Protein AF-A0A0K2T8S6-F1 (afdb_monomer_lite)

Foldseek 3Di:
DDDDDDDDDDDDDDDDDDDDDDDDDDPDDDDDPPVVVVVVVVVVVVVVVVVVVVVVVVVVVVVVVVVVVVVVVVVVVVVVVVVVVVVVVVVVVVVVVVVVVVVVVVVVVVVVVVVVVVVVVVVVVDDDPVRVVVVVCVVVVVVVVVVVVVVVVVVVVVVVVVVVVVVVVVVVVVVVVVVVVVVVVVVVVVVVVVVVVVVVVVVVVVVVVVCCVPVVVVVVVVVVVVVVVVVVVVVVVVVVVVVVVVVVVVVVVVVVVVVVVVVVVVVVVVVVVVVVVVVVVVVVVVVVVVVVVVVVVVVVVVVVVVVVVVVVVVVVVVVVVVVVVVVVVVVVPPPVPCVPPPPPPPDPPPDDPDPPDPPPPPPDVVVPDDDDDDDDDDDDDDDDDDDDDDDPDDDPPPVPPVVVVVVVVVVVVVVVVVVVVVVVVVVVVVVVVVVVVVVVVVVVVVVVVVVVVVVVVVVVVVVVVVVVVVVVVVVVVVVVVVVVVVVVVVVVVVVVVVVVVVVVVVVVVVVVVVVVVVVVVVVVVVVVVVVVVVVDDDDDDDDDDDDDDDDDDDDDDDDDDDPCVVVVVVVVVVVVVVVVVVVVVVCCVPCVPPDD

Radius of gyration: 118.25 Å; chains: 1; bounding box: 246×108×360 Å

pLDDT: mean 76.17, std 21.08, range [28.84, 98.5]

Structure (mmCIF, N/CA/C/O backbone):
data_AF-A0A0K2T8S6-F1
#
_entry.id   AF-A0A0K2T8S6-F1
#
loop_
_atom_site.group_PDB
_atom_site.id
_atom_site.type_symbol
_atom_site.label_atom_id
_atom_site.label_alt_id
_atom_site.label_comp_id
_atom_site.label_asym_id
_atom_site.label_entity_id
_atom_site.label_seq_id
_atom_site.pdbx_PDB_ins_code
_atom_site.Cartn_x
_atom_site.Cartn_y
_atom_site.Cartn_z
_atom_site.occupancy
_atom_site.B_iso_or_equiv
_atom_site.auth_seq_id
_atom_site.auth_comp_id
_atom_site.auth_asym_id
_atom_site.auth_atom_id
_atom_site.pdbx_PDB_model_num
ATOM 1 N N . MET A 1 1 ? 106.980 -19.669 -85.304 1.00 39.31 1 MET A N 1
ATOM 2 C CA . MET A 1 1 ? 107.206 -20.959 -85.994 1.00 39.31 1 MET A CA 1
ATOM 3 C C . MET A 1 1 ? 107.258 -20.682 -87.482 1.00 39.31 1 MET A C 1
ATOM 5 O O . MET A 1 1 ? 106.539 -19.787 -87.905 1.00 39.31 1 MET A O 1
ATOM 9 N N . PHE A 1 2 ? 108.080 -21.438 -88.216 1.00 37.91 2 PHE A N 1
ATOM 10 C CA . PHE A 1 2 ? 108.490 -21.189 -89.606 1.00 37.91 2 PHE A CA 1
ATOM 11 C C . PHE A 1 2 ? 109.278 -19.880 -89.833 1.00 37.91 2 PHE A C 1
ATOM 13 O O . PHE A 1 2 ? 109.055 -18.899 -89.128 1.00 37.91 2 PHE A O 1
ATOM 20 N N . SER A 1 3 ? 110.158 -19.774 -90.834 1.00 33.75 3 SER A N 1
ATOM 21 C CA . SER A 1 3 ? 111.249 -20.681 -91.275 1.00 33.75 3 SER A CA 1
ATOM 22 C C . SER A 1 3 ? 111.964 -20.032 -92.463 1.00 33.75 3 SER A C 1
ATOM 24 O O . SER A 1 3 ? 111.261 -19.584 -93.360 1.00 33.75 3 SER A O 1
ATOM 26 N N . SER A 1 4 ? 113.300 -20.142 -92.524 1.00 36.06 4 SER A N 1
ATOM 27 C CA . SER A 1 4 ? 114.108 -20.067 -93.762 1.00 36.06 4 SER A CA 1
ATOM 28 C C . SER A 1 4 ? 114.049 -18.765 -94.607 1.00 36.06 4 SER A C 1
ATOM 30 O O . SER A 1 4 ? 113.156 -17.941 -94.466 1.00 36.06 4 SER A O 1
ATOM 32 N N . ASP A 1 5 ? 115.007 -18.469 -95.491 1.00 37.72 5 ASP A N 1
ATOM 33 C CA . ASP A 1 5 ? 116.311 -19.109 -95.728 1.00 37.72 5 ASP A CA 1
ATOM 34 C C . ASP A 1 5 ? 117.402 -18.060 -96.038 1.00 37.72 5 ASP A C 1
ATOM 36 O O . ASP A 1 5 ? 117.154 -16.852 -96.016 1.00 37.72 5 ASP A O 1
ATOM 40 N N . ARG A 1 6 ? 118.632 -18.526 -96.273 1.00 40.72 6 ARG A N 1
ATOM 41 C CA . ARG A 1 6 ? 119.779 -17.701 -96.701 1.00 40.72 6 ARG A CA 1
ATOM 42 C C . ARG A 1 6 ? 119.643 -17.246 -98.161 1.00 40.72 6 ARG A C 1
ATOM 44 O O . ARG A 1 6 ? 118.990 -17.918 -98.944 1.00 40.72 6 ARG A O 1
ATOM 51 N N . ASP A 1 7 ? 120.411 -16.220 -98.538 1.00 36.62 7 ASP A N 1
ATOM 52 C CA . ASP A 1 7 ? 121.440 -16.411 -99.575 1.00 36.62 7 ASP A CA 1
ATOM 53 C C . ASP A 1 7 ? 122.564 -15.361 -99.477 1.00 36.62 7 ASP A C 1
ATOM 55 O O . ASP A 1 7 ? 122.489 -14.439 -98.660 1.00 36.62 7 ASP A O 1
ATOM 59 N N . GLN A 1 8 ? 123.662 -15.563 -100.215 1.00 35.97 8 GLN A N 1
ATOM 60 C CA . GLN A 1 8 ? 124.947 -14.875 -100.014 1.00 35.97 8 GLN A CA 1
ATOM 61 C C . GLN A 1 8 ? 125.506 -14.222 -101.291 1.00 35.97 8 GLN A C 1
ATOM 63 O O . GLN A 1 8 ? 125.457 -14.831 -102.353 1.00 35.97 8 GLN A O 1
ATOM 68 N N . LEU A 1 9 ? 126.221 -13.096 -101.105 1.00 35.22 9 LEU A N 1
ATOM 69 C CA . LEU A 1 9 ? 127.300 -12.592 -101.986 1.00 35.22 9 LEU A CA 1
ATOM 70 C C . LEU A 1 9 ? 126.873 -12.137 -103.416 1.00 35.22 9 LEU A C 1
ATOM 72 O O . LEU A 1 9 ? 125.713 -12.306 -103.787 1.00 35.22 9 LEU A O 1
ATOM 76 N N . PRO A 1 10 ? 127.760 -11.498 -104.218 1.00 42.16 10 PRO A N 1
ATOM 77 C CA . PRO A 1 10 ? 129.160 -11.144 -103.954 1.00 42.16 10 PRO A CA 1
ATOM 78 C C . PRO A 1 10 ? 129.489 -9.638 -103.939 1.00 42.16 10 PRO A C 1
ATOM 80 O O . PRO A 1 10 ? 128.813 -8.805 -104.539 1.00 42.16 10 PRO A O 1
ATOM 83 N N . THR A 1 11 ? 130.603 -9.315 -103.280 1.00 51.41 11 THR A N 1
ATOM 84 C CA . THR A 1 11 ? 131.456 -8.155 -103.586 1.00 51.41 11 THR A CA 1
ATOM 85 C C . THR A 1 11 ? 132.311 -8.456 -104.817 1.00 51.41 11 THR A C 1
ATOM 87 O O . THR A 1 11 ? 132.728 -9.602 -104.990 1.00 51.41 11 THR A O 1
ATOM 90 N N . GLN A 1 12 ? 132.633 -7.450 -105.633 1.00 41.03 12 GLN A N 1
ATOM 91 C CA . GLN A 1 12 ? 133.710 -7.568 -106.618 1.00 41.03 12 GLN A CA 1
ATOM 92 C C . GLN A 1 12 ? 134.368 -6.208 -106.875 1.00 41.03 12 GLN A C 1
ATOM 94 O O . GLN A 1 12 ? 133.676 -5.213 -107.092 1.00 41.03 12 GLN A O 1
ATOM 99 N N . ASP A 1 13 ? 135.697 -6.205 -106.826 1.00 35.22 13 ASP A N 1
ATOM 100 C CA . ASP A 1 13 ? 136.562 -5.027 -106.871 1.00 35.22 13 ASP A CA 1
ATOM 101 C C . ASP A 1 13 ? 137.189 -4.800 -108.266 1.00 35.22 13 ASP A C 1
ATOM 103 O O . ASP A 1 13 ? 137.053 -5.622 -109.174 1.00 35.22 13 ASP A O 1
ATOM 107 N N . ASP A 1 14 ? 137.874 -3.663 -108.402 1.00 42.06 14 ASP A N 1
ATOM 108 C CA . ASP A 1 14 ? 139.041 -3.365 -109.251 1.00 42.06 14 ASP A CA 1
ATOM 109 C C . ASP A 1 14 ? 139.252 -4.076 -110.608 1.00 42.06 14 ASP A C 1
ATOM 111 O O . ASP A 1 14 ? 139.774 -5.186 -110.699 1.00 42.06 14 ASP A O 1
ATOM 115 N N . ILE A 1 15 ? 139.069 -3.294 -111.681 1.00 40.56 15 ILE A N 1
ATOM 116 C CA . ILE A 1 15 ? 139.963 -3.229 -112.858 1.00 40.56 15 ILE A CA 1
ATOM 117 C C . ILE A 1 15 ? 140.084 -1.718 -113.164 1.00 40.56 15 ILE A C 1
ATOM 119 O O . ILE A 1 15 ? 139.058 -1.053 -113.303 1.00 40.56 15 ILE A O 1
ATOM 123 N N . GLY A 1 16 ? 141.252 -1.066 -113.090 1.00 34.94 16 GLY A N 1
ATOM 124 C CA . GLY A 1 16 ? 142.450 -1.271 -113.925 1.00 34.94 16 GLY A CA 1
ATOM 125 C C . GLY A 1 16 ? 142.312 -0.360 -115.157 1.00 34.94 16 GLY A C 1
ATOM 126 O O . GLY A 1 16 ? 141.470 -0.623 -116.006 1.00 34.94 16 GLY A O 1
ATOM 127 N N . GLU A 1 17 ? 142.879 0.847 -115.218 1.00 42.69 17 GLU A N 1
ATOM 128 C CA . GLU A 1 17 ? 144.306 1.234 -115.241 1.00 42.69 17 GLU A CA 1
ATOM 129 C C . GLU A 1 17 ? 145.071 0.718 -116.483 1.00 42.69 17 GLU A C 1
ATOM 131 O O . GLU A 1 17 ? 144.820 -0.383 -116.964 1.00 42.69 17 GLU A O 1
ATOM 136 N N . HIS A 1 18 ? 145.990 1.552 -116.999 1.00 37.59 18 HIS A N 1
ATOM 137 C CA . HIS A 1 18 ? 146.584 1.509 -118.353 1.00 37.59 18 HIS A CA 1
ATOM 138 C C . HIS A 1 18 ? 145.580 1.933 -119.462 1.00 37.59 18 HIS A C 1
ATOM 140 O O . HIS A 1 18 ? 144.371 1.830 -119.293 1.00 37.59 18 HIS A O 1
ATOM 146 N N . ILE A 1 19 ? 145.981 2.504 -120.606 1.00 40.47 19 ILE A N 1
ATOM 147 C CA . ILE A 1 19 ? 147.311 2.594 -121.239 1.00 40.47 19 ILE A CA 1
ATOM 148 C C . ILE A 1 19 ? 147.757 4.056 -121.438 1.00 40.47 19 ILE A C 1
ATOM 150 O O . ILE A 1 19 ? 146.977 4.912 -121.851 1.00 40.47 19 ILE A O 1
ATOM 154 N N . SER A 1 20 ? 149.047 4.306 -121.201 1.00 38.34 20 SER A N 1
ATOM 155 C CA . SER A 1 20 ? 149.759 5.555 -121.516 1.00 38.34 20 SER A CA 1
ATOM 156 C C . SER A 1 20 ? 150.531 5.451 -122.842 1.00 38.34 20 SER A C 1
ATOM 158 O O . SER A 1 20 ? 150.787 4.354 -123.321 1.00 38.34 20 SER A O 1
ATOM 160 N N . SER A 1 21 ? 151.052 6.586 -123.327 1.00 41.53 21 SER A N 1
ATOM 161 C CA . SER A 1 21 ? 152.216 6.677 -124.235 1.00 41.53 21 SER A CA 1
ATOM 162 C C . SER A 1 21 ? 152.073 6.179 -125.687 1.00 41.53 21 SER A C 1
ATOM 164 O O . SER A 1 21 ? 152.314 5.014 -125.982 1.00 41.53 21 SER A O 1
ATOM 166 N N . LEU A 1 22 ? 151.878 7.137 -126.599 1.00 38.88 22 LEU A N 1
ATOM 167 C CA . LEU A 1 22 ? 152.466 7.242 -127.952 1.00 38.88 22 LEU A CA 1
ATOM 168 C C . LEU A 1 22 ? 152.226 8.713 -128.366 1.00 38.88 22 LEU A C 1
ATOM 170 O O . LEU A 1 22 ? 151.076 9.113 -128.499 1.00 38.88 22 LEU A O 1
ATOM 174 N N . HIS A 1 23 ? 153.182 9.647 -128.351 1.00 42.38 23 HIS A N 1
ATOM 175 C CA . HIS A 1 23 ? 154.571 9.634 -128.833 1.00 42.38 23 HIS A CA 1
ATOM 176 C C . HIS A 1 23 ? 154.640 9.602 -130.370 1.00 42.38 23 HIS A C 1
ATOM 178 O O . HIS A 1 23 ? 154.782 8.546 -130.976 1.00 42.38 23 HIS A O 1
ATOM 184 N N . ILE A 1 24 ? 154.514 10.794 -130.966 1.00 37.88 24 ILE A N 1
ATOM 185 C CA . ILE A 1 24 ? 154.980 11.126 -132.319 1.00 37.88 24 ILE A CA 1
ATOM 186 C C . ILE A 1 24 ? 155.782 12.430 -132.193 1.00 37.88 24 ILE A C 1
ATOM 188 O O . ILE A 1 24 ? 155.275 13.530 -132.408 1.00 37.88 24 ILE A O 1
ATOM 192 N N . GLU A 1 25 ? 157.041 12.290 -131.784 1.00 40.56 25 GLU A N 1
ATOM 193 C CA . GLU A 1 25 ? 158.093 13.028 -132.485 1.00 40.56 25 GLU A CA 1
ATOM 194 C C . GLU A 1 25 ? 158.204 12.417 -133.903 1.00 40.56 25 GLU A C 1
ATOM 196 O O . GLU A 1 25 ? 157.766 11.287 -134.121 1.00 40.56 25 GLU A O 1
ATOM 201 N N . ASP A 1 26 ? 158.732 13.164 -134.873 1.00 40.00 26 ASP A N 1
ATOM 202 C CA . ASP A 1 26 ? 158.887 12.747 -136.279 1.00 40.00 26 ASP A CA 1
ATOM 203 C C . ASP A 1 26 ? 157.603 12.407 -137.076 1.00 40.00 26 ASP A C 1
ATOM 205 O O . ASP A 1 26 ? 157.419 11.308 -137.595 1.00 40.00 26 ASP A O 1
ATOM 209 N N . LEU A 1 27 ? 156.795 13.441 -137.347 1.00 39.16 27 LEU A N 1
ATOM 210 C CA . LEU A 1 27 ? 156.211 13.641 -138.690 1.00 39.16 27 LEU A CA 1
ATOM 211 C C . LEU A 1 27 ? 156.652 14.996 -139.270 1.00 39.16 27 LEU A C 1
ATOM 213 O O . LEU A 1 27 ? 155.870 15.898 -139.563 1.00 39.16 27 LEU A O 1
ATOM 217 N N . SER A 1 28 ? 157.970 15.137 -139.405 1.00 41.38 28 SER A N 1
ATOM 218 C CA . SER A 1 28 ? 158.615 16.211 -140.159 1.00 41.38 28 SER A CA 1
ATOM 219 C C . SER A 1 28 ? 158.614 15.852 -141.653 1.00 41.38 28 SER A C 1
ATOM 221 O O . SER A 1 28 ? 159.321 14.927 -142.042 1.00 41.38 28 SER A O 1
ATOM 223 N N . TYR A 1 29 ? 157.896 16.634 -142.474 1.00 47.78 29 TYR A N 1
ATOM 224 C CA . TYR A 1 29 ? 157.703 16.473 -143.932 1.00 47.78 29 TYR A CA 1
ATOM 225 C C . TYR A 1 29 ? 156.924 15.214 -144.376 1.00 47.78 29 TYR A C 1
ATOM 227 O O . TYR A 1 29 ? 157.515 14.171 -144.645 1.00 47.78 29 TYR A O 1
ATOM 235 N N . GLY A 1 30 ? 155.609 15.362 -144.582 1.00 43.31 30 GLY A N 1
ATOM 236 C CA . GLY A 1 30 ? 154.769 14.395 -145.306 1.00 43.31 30 GLY A CA 1
ATOM 237 C C . GLY A 1 30 ? 153.264 14.610 -145.087 1.00 43.31 30 GLY A C 1
ATOM 238 O O . GLY A 1 30 ? 152.784 14.313 -144.005 1.00 43.31 30 GLY A O 1
ATOM 239 N N . ASP A 1 31 ? 152.586 15.139 -146.112 1.00 47.94 31 ASP A N 1
ATOM 240 C CA . ASP A 1 31 ? 151.139 15.170 -146.432 1.00 47.94 31 ASP A CA 1
ATOM 241 C C . ASP A 1 31 ? 150.059 15.261 -145.312 1.00 47.94 31 ASP A C 1
ATOM 243 O O . ASP A 1 31 ? 149.962 14.449 -144.397 1.00 47.94 31 ASP A O 1
ATOM 247 N N . ASP A 1 32 ? 149.131 16.220 -145.466 1.00 59.03 32 ASP A N 1
ATOM 248 C CA . ASP A 1 32 ? 148.103 16.617 -144.476 1.00 59.03 32 ASP A CA 1
ATOM 249 C C . ASP A 1 32 ? 147.005 15.567 -144.137 1.00 59.03 32 ASP A C 1
ATOM 251 O O . ASP A 1 32 ? 146.129 15.832 -143.304 1.00 59.03 32 ASP A O 1
ATOM 255 N N . GLU A 1 33 ? 146.985 14.384 -144.760 1.00 61.78 33 GLU A N 1
ATOM 256 C CA . GLU A 1 33 ? 145.876 13.425 -144.594 1.00 61.78 33 GLU A CA 1
ATOM 257 C C . GLU A 1 33 ? 145.936 12.632 -143.270 1.00 61.78 33 GLU A C 1
ATOM 259 O O . GLU A 1 33 ? 144.918 12.512 -142.577 1.00 61.78 33 GLU A O 1
ATOM 264 N N . ASP A 1 34 ? 147.111 12.142 -142.855 1.00 58.53 34 ASP A N 1
ATOM 265 C CA . ASP A 1 34 ? 147.224 11.200 -141.724 1.00 58.53 34 ASP A CA 1
ATOM 266 C C . ASP A 1 34 ? 146.890 11.825 -140.354 1.00 58.53 34 ASP A C 1
ATOM 268 O O . ASP A 1 34 ? 146.315 11.165 -139.480 1.00 58.53 34 ASP A O 1
ATOM 272 N N . PHE A 1 35 ? 147.168 13.120 -140.161 1.00 66.31 35 PHE A N 1
ATOM 273 C CA . PHE A 1 35 ? 146.868 13.818 -138.902 1.00 66.31 35 PHE A CA 1
ATOM 274 C C . PHE A 1 35 ? 145.360 13.843 -138.594 1.00 66.31 35 PHE A C 1
ATOM 276 O O . PHE A 1 35 ? 144.941 13.674 -137.444 1.00 66.31 35 PHE A O 1
ATOM 283 N N . ASN A 1 36 ? 144.522 13.987 -139.626 1.00 65.19 36 ASN A N 1
ATOM 284 C CA . ASN A 1 36 ? 143.068 14.048 -139.478 1.00 65.19 36 ASN A CA 1
ATOM 285 C C . ASN A 1 36 ? 142.477 12.706 -138.992 1.00 65.19 36 ASN A C 1
ATOM 287 O O . ASN A 1 36 ? 141.601 12.694 -138.122 1.00 65.19 36 ASN A O 1
ATOM 291 N N . SER A 1 37 ? 143.028 11.578 -139.460 1.00 69.44 37 SER A N 1
ATOM 292 C CA . SER A 1 37 ? 142.635 10.210 -139.068 1.00 69.44 37 SER A CA 1
ATOM 293 C C . SER A 1 37 ? 142.790 9.942 -137.563 1.00 69.44 37 SER A C 1
ATOM 295 O O . SER A 1 37 ? 141.967 9.254 -136.946 1.00 69.44 37 SER A O 1
ATOM 297 N N . LEU A 1 38 ? 143.828 10.505 -136.932 1.00 68.56 38 LEU A N 1
ATOM 298 C CA . LEU A 1 38 ? 144.061 10.354 -135.492 1.00 68.56 38 LEU A CA 1
ATOM 299 C C . LEU A 1 38 ? 143.083 11.199 -134.656 1.00 68.56 38 LEU A C 1
ATOM 301 O O . LEU A 1 38 ? 142.583 10.739 -133.624 1.00 68.56 38 LEU A O 1
ATOM 305 N N . VAL A 1 39 ? 142.761 12.409 -135.125 1.00 70.81 39 VAL A N 1
ATOM 306 C CA . VAL A 1 39 ? 141.815 13.323 -134.464 1.00 70.81 39 VAL A CA 1
ATOM 307 C C . VAL A 1 39 ? 140.394 12.746 -134.436 1.00 70.81 39 VAL A C 1
ATOM 309 O O . VAL A 1 39 ? 139.703 12.887 -133.424 1.00 70.81 39 VAL A O 1
ATOM 312 N N . GLU A 1 40 ? 139.947 12.054 -135.489 1.00 73.56 40 GLU A N 1
ATOM 313 C CA . GLU A 1 40 ? 138.637 11.380 -135.483 1.00 73.56 40 GLU A CA 1
ATOM 314 C C . GLU A 1 40 ? 138.563 10.227 -134.473 1.00 73.56 40 GLU A C 1
ATOM 316 O O . GLU A 1 40 ? 137.599 10.140 -133.708 1.00 73.56 40 GLU A O 1
ATOM 321 N N . LYS A 1 41 ? 139.600 9.384 -134.390 1.00 72.44 41 LYS A N 1
ATOM 322 C CA . LYS A 1 41 ? 139.647 8.265 -133.428 1.00 72.44 41 LYS A CA 1
ATOM 323 C C . LYS A 1 41 ? 139.588 8.745 -131.974 1.00 72.44 41 LYS A C 1
ATOM 325 O O . LYS A 1 41 ? 138.909 8.128 -131.151 1.00 72.44 41 LYS A O 1
ATOM 330 N N . LEU A 1 42 ? 140.245 9.864 -131.659 1.00 71.81 42 LEU A N 1
ATOM 331 C CA . LEU A 1 42 ? 140.188 10.474 -130.326 1.00 71.81 42 LEU A CA 1
ATOM 332 C C . LEU A 1 42 ? 138.809 11.073 -130.005 1.00 71.81 42 LEU A C 1
ATOM 334 O O . LEU A 1 42 ? 138.340 10.916 -128.876 1.00 71.81 42 LEU A O 1
ATOM 338 N N . LYS A 1 43 ? 138.124 11.693 -130.980 1.00 73.50 43 LYS A N 1
ATOM 339 C CA . LYS A 1 43 ? 136.725 12.135 -130.813 1.00 73.50 43 LYS A CA 1
ATOM 340 C C . LYS A 1 43 ? 135.804 10.952 -130.504 1.00 73.50 43 LYS A C 1
ATOM 342 O O . LYS A 1 43 ? 135.080 11.000 -129.513 1.00 73.50 43 LYS A O 1
ATOM 347 N N . LEU A 1 44 ? 135.888 9.880 -131.297 1.00 75.94 44 LEU A N 1
ATOM 348 C CA . LEU A 1 44 ? 135.034 8.696 -131.163 1.00 75.94 44 LEU A CA 1
ATOM 349 C C . LEU A 1 44 ? 135.201 7.998 -129.801 1.00 75.94 44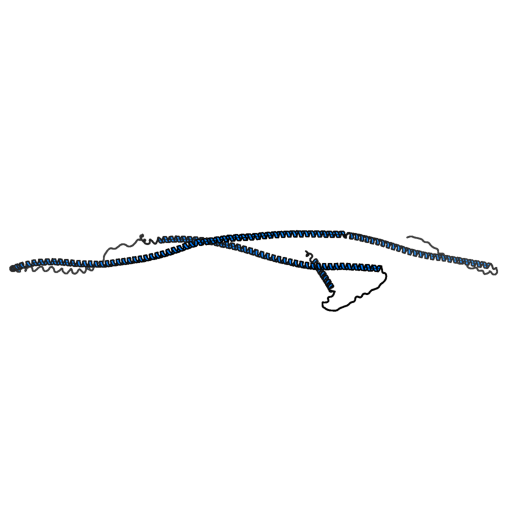 LEU A C 1
ATOM 351 O O . LEU A 1 44 ? 134.216 7.598 -129.186 1.00 75.94 44 LEU A O 1
ATOM 355 N N . ASN A 1 45 ? 136.434 7.887 -129.292 1.00 77.56 45 ASN A N 1
ATOM 356 C CA . ASN A 1 45 ? 136.689 7.304 -127.969 1.00 77.56 45 ASN A CA 1
ATOM 357 C C . ASN A 1 45 ? 136.116 8.173 -126.830 1.00 77.56 45 ASN A C 1
ATOM 359 O O . ASN A 1 45 ? 135.522 7.657 -125.885 1.00 77.56 45 ASN A O 1
ATOM 363 N N . ASN A 1 46 ? 136.237 9.500 -126.935 1.00 78.06 46 ASN A N 1
ATOM 364 C CA . ASN A 1 46 ? 135.677 10.436 -125.955 1.00 78.06 46 ASN A CA 1
ATOM 365 C C . ASN A 1 46 ? 134.131 10.397 -125.956 1.00 78.06 46 ASN A C 1
ATOM 367 O O . ASN A 1 46 ? 133.494 10.372 -124.904 1.00 78.06 46 ASN A O 1
ATOM 371 N N . GLU A 1 47 ? 133.518 10.278 -127.137 1.00 80.50 47 GLU A N 1
ATOM 372 C CA . GLU A 1 47 ? 132.073 10.075 -127.292 1.00 80.50 47 GLU A CA 1
ATOM 373 C C . GLU A 1 47 ? 131.603 8.724 -126.714 1.00 80.50 47 GLU A C 1
ATOM 375 O O . GLU A 1 47 ? 130.578 8.671 -126.029 1.00 80.50 47 GLU A O 1
ATOM 380 N N . LEU A 1 48 ? 132.389 7.652 -126.875 1.00 81.50 48 LEU A N 1
ATOM 381 C CA . LEU A 1 48 ? 132.120 6.352 -126.250 1.00 81.50 48 LEU A CA 1
ATOM 382 C C . LEU A 1 48 ? 132.203 6.414 -124.713 1.00 81.50 48 LEU A C 1
ATOM 384 O O . LEU A 1 48 ? 131.315 5.905 -124.027 1.00 81.50 48 LEU A O 1
ATOM 388 N N . GLN A 1 49 ? 133.232 7.064 -124.156 1.00 80.56 49 GLN A N 1
ATOM 389 C CA . GLN A 1 49 ? 133.350 7.262 -122.705 1.00 80.56 49 GLN A CA 1
ATOM 390 C C . GLN A 1 49 ? 132.187 8.087 -122.148 1.00 80.56 49 GLN A C 1
ATOM 392 O O . GLN A 1 49 ? 131.650 7.754 -121.088 1.00 80.56 49 GLN A O 1
ATOM 397 N N . LYS A 1 50 ? 131.743 9.114 -122.883 1.00 83.56 50 LYS A N 1
ATOM 398 C CA . LYS A 1 50 ? 130.552 9.888 -122.530 1.00 83.56 50 LYS A CA 1
ATOM 399 C C . LYS A 1 50 ? 129.296 9.012 -122.500 1.00 83.56 50 LYS A C 1
ATOM 401 O O . LYS A 1 50 ? 128.591 9.042 -121.498 1.00 83.56 50 LYS A O 1
ATOM 406 N N . LEU A 1 51 ? 129.052 8.186 -123.522 1.00 84.06 51 LEU A N 1
ATOM 407 C CA . LEU A 1 51 ? 127.909 7.259 -123.551 1.00 84.06 51 LEU A CA 1
ATOM 408 C C . LEU A 1 51 ? 127.917 6.272 -122.369 1.00 84.06 51 LEU A C 1
ATOM 410 O O . LEU A 1 51 ? 126.871 6.016 -121.775 1.00 84.06 51 LEU A O 1
ATOM 414 N N . ILE A 1 52 ? 129.091 5.758 -121.985 1.00 84.81 52 ILE A N 1
ATOM 415 C CA . ILE A 1 52 ? 129.245 4.887 -120.806 1.00 84.81 52 ILE A CA 1
ATOM 416 C C . ILE A 1 52 ? 128.941 5.652 -119.506 1.00 84.81 52 ILE A C 1
ATOM 418 O O . ILE A 1 52 ? 128.318 5.097 -118.601 1.00 84.81 52 ILE A O 1
ATOM 422 N N . SER A 1 53 ? 129.354 6.918 -119.406 1.00 82.19 53 SER A N 1
ATOM 423 C CA . SER A 1 53 ? 129.050 7.782 -118.258 1.00 82.19 53 SER A CA 1
ATOM 424 C C . SER A 1 53 ? 127.552 8.100 -118.163 1.00 82.19 53 SER A C 1
ATOM 426 O O . SER A 1 53 ? 126.945 7.909 -117.108 1.00 82.19 53 SER A O 1
ATOM 428 N N . ASP A 1 54 ? 126.931 8.492 -119.278 1.00 84.94 54 ASP A N 1
ATOM 429 C CA . ASP A 1 54 ? 125.503 8.808 -119.368 1.00 84.94 54 ASP A CA 1
ATOM 430 C C . ASP A 1 54 ? 124.633 7.582 -119.009 1.00 84.94 54 ASP A C 1
ATOM 432 O O . ASP A 1 54 ? 123.639 7.718 -118.290 1.00 84.94 54 ASP A O 1
ATOM 436 N N . GLU A 1 55 ? 125.022 6.369 -119.425 1.00 86.31 55 GLU A N 1
ATOM 437 C CA . GLU A 1 55 ? 124.304 5.136 -119.066 1.00 86.31 55 GLU A CA 1
ATOM 438 C C . GLU A 1 55 ? 124.546 4.701 -117.607 1.00 86.31 55 GLU A C 1
ATOM 440 O O . GLU A 1 55 ? 123.611 4.247 -116.943 1.00 86.31 55 GLU A O 1
ATOM 445 N N . LYS A 1 56 ? 125.749 4.907 -117.044 1.00 85.88 56 LYS A N 1
ATOM 446 C CA . LYS A 1 56 ? 125.979 4.728 -115.595 1.00 85.88 56 LYS A CA 1
ATOM 447 C C . LYS A 1 56 ? 125.091 5.671 -114.779 1.00 85.88 56 LYS A C 1
ATOM 449 O O . LYS A 1 56 ? 124.369 5.207 -113.898 1.00 85.88 56 LYS A O 1
ATOM 454 N N . MET A 1 57 ? 125.065 6.960 -115.125 1.00 86.50 57 MET A N 1
ATOM 455 C CA . MET A 1 57 ? 124.205 7.961 -114.482 1.00 86.50 57 MET A CA 1
ATOM 456 C C . MET A 1 57 ? 122.714 7.615 -114.615 1.00 86.50 57 MET A C 1
ATOM 458 O O . MET A 1 57 ? 121.953 7.767 -113.655 1.00 86.50 57 MET A O 1
ATOM 462 N N . ARG A 1 58 ? 122.280 7.099 -115.774 1.00 88.56 58 ARG A N 1
ATOM 463 C CA . ARG A 1 58 ? 120.912 6.597 -115.989 1.00 88.56 58 ARG A CA 1
ATOM 464 C C . ARG A 1 58 ? 120.602 5.400 -115.084 1.00 88.56 58 ARG A C 1
ATOM 466 O O . ARG A 1 58 ? 119.565 5.397 -114.420 1.00 88.56 58 ARG A O 1
ATOM 473 N N . SER A 1 59 ? 121.500 4.420 -115.002 1.00 88.00 59 SER A N 1
ATOM 474 C CA . SER A 1 59 ? 121.361 3.234 -114.146 1.00 88.00 59 SER A CA 1
ATOM 475 C C . SER A 1 59 ? 121.289 3.592 -112.654 1.00 88.00 59 SER A C 1
ATOM 477 O O . SER A 1 59 ? 120.389 3.138 -111.941 1.00 88.00 59 SER A O 1
ATOM 479 N N . GLU A 1 60 ? 122.155 4.492 -112.180 1.00 88.31 60 GLU A N 1
ATOM 480 C CA . GLU A 1 60 ? 122.112 5.019 -110.810 1.00 88.31 60 GLU A CA 1
ATOM 481 C C . GLU A 1 60 ? 120.824 5.806 -110.531 1.00 88.31 60 GLU A C 1
ATOM 483 O O . GLU A 1 60 ? 120.204 5.626 -109.479 1.00 88.31 60 GLU A O 1
ATOM 488 N N . THR A 1 61 ? 120.350 6.593 -111.501 1.00 88.12 61 THR A N 1
ATOM 489 C CA . THR A 1 61 ? 119.061 7.296 -111.417 1.00 88.12 61 THR A CA 1
ATOM 490 C C . THR A 1 61 ? 117.893 6.310 -111.306 1.00 88.12 61 THR A C 1
ATOM 492 O O . THR A 1 61 ? 117.034 6.476 -110.441 1.00 88.12 61 THR A O 1
ATOM 495 N N . HIS A 1 62 ? 117.865 5.232 -112.099 1.00 89.69 62 HIS A N 1
ATOM 496 C CA . HIS A 1 62 ? 116.842 4.184 -111.975 1.00 89.69 62 HIS A CA 1
ATOM 497 C C . HIS A 1 62 ? 116.912 3.453 -110.626 1.00 89.69 62 HIS A C 1
ATOM 499 O O . HIS A 1 62 ? 115.871 3.210 -110.011 1.00 89.69 62 HIS A O 1
ATOM 505 N N . LYS A 1 63 ? 118.117 3.153 -110.128 1.00 90.50 63 LYS A N 1
ATOM 506 C CA . LYS A 1 63 ? 118.342 2.543 -108.807 1.00 90.50 63 LYS A CA 1
ATOM 507 C C . LYS A 1 63 ? 117.831 3.443 -107.675 1.00 90.50 63 LYS A C 1
ATOM 509 O O . LYS A 1 63 ? 117.140 2.953 -106.781 1.00 90.50 63 LYS A O 1
ATOM 514 N N . SER A 1 64 ? 118.101 4.747 -107.750 1.00 89.25 64 SER A N 1
ATOM 515 C CA . SER A 1 64 ? 117.600 5.763 -106.814 1.00 89.25 64 SER A CA 1
ATOM 516 C C . SER A 1 64 ? 116.070 5.871 -106.860 1.00 89.25 64 SER A C 1
ATOM 518 O O . SER A 1 64 ? 115.403 5.697 -105.838 1.00 89.25 64 SER A O 1
ATOM 520 N N . ASN A 1 65 ? 115.490 6.021 -108.057 1.00 91.44 65 ASN A N 1
ATOM 521 C CA . ASN A 1 65 ? 114.040 6.087 -108.262 1.00 91.44 65 ASN A CA 1
ATOM 522 C C . ASN A 1 65 ? 113.323 4.833 -107.732 1.00 91.44 65 ASN A C 1
ATOM 524 O O . ASN A 1 65 ? 112.277 4.941 -107.091 1.00 91.44 65 ASN A O 1
ATOM 528 N N . TYR A 1 66 ? 113.894 3.641 -107.935 1.00 93.25 66 TYR A N 1
ATOM 529 C CA . TYR A 1 66 ? 113.352 2.394 -107.391 1.00 93.25 66 TYR A CA 1
ATOM 530 C C . TYR A 1 66 ? 113.426 2.340 -105.856 1.00 93.25 66 TYR A C 1
ATOM 532 O O . TYR A 1 66 ? 112.459 1.933 -105.211 1.00 93.25 66 TYR A O 1
ATOM 540 N N . GLN A 1 67 ? 114.527 2.793 -105.244 1.00 91.69 67 GLN A N 1
ATOM 541 C CA . GLN A 1 67 ? 114.635 2.892 -103.783 1.00 91.69 67 GLN A CA 1
ATOM 542 C C . GLN A 1 67 ? 113.642 3.908 -103.197 1.00 91.69 67 GLN A C 1
ATOM 544 O O . GLN A 1 67 ? 113.002 3.623 -102.180 1.00 91.69 67 GLN A O 1
ATOM 549 N N . GLN A 1 68 ? 113.447 5.054 -103.855 1.00 91.94 68 GLN A N 1
ATOM 550 C CA . GLN A 1 68 ? 112.453 6.051 -103.461 1.00 91.94 68 GLN A CA 1
ATOM 551 C C . GLN A 1 68 ? 111.029 5.485 -103.571 1.00 91.94 68 GLN A C 1
ATOM 553 O O . GLN A 1 68 ? 110.269 5.561 -102.605 1.00 91.94 68 GLN A O 1
ATOM 558 N N . LEU A 1 69 ? 110.684 4.842 -104.693 1.00 92.12 69 LEU A N 1
ATOM 559 C CA . LEU A 1 69 ? 109.378 4.209 -104.905 1.00 92.12 69 LEU A CA 1
ATOM 560 C C . LEU A 1 69 ? 109.106 3.096 -103.881 1.00 92.12 69 LEU A C 1
ATOM 562 O O . LEU A 1 69 ? 108.042 3.082 -103.263 1.00 92.12 69 LEU A O 1
ATOM 566 N N . LYS A 1 70 ? 110.084 2.216 -103.626 1.00 93.94 70 LYS A N 1
ATOM 567 C CA . LYS A 1 70 ? 110.006 1.176 -102.587 1.00 93.94 70 LYS A CA 1
ATOM 568 C C . LYS A 1 70 ? 109.790 1.778 -101.194 1.00 93.94 70 LYS A C 1
ATOM 570 O O . LYS A 1 70 ? 109.021 1.232 -100.407 1.00 93.94 70 LYS A O 1
ATOM 575 N N . THR A 1 71 ? 110.423 2.913 -100.899 1.00 92.81 71 THR A N 1
ATOM 576 C CA . THR A 1 71 ? 110.258 3.625 -99.621 1.00 92.81 71 THR A CA 1
ATOM 577 C C . THR A 1 71 ? 108.857 4.224 -99.481 1.00 92.81 71 THR A C 1
ATOM 579 O O . THR A 1 71 ? 108.234 4.063 -98.433 1.00 92.81 71 THR A O 1
ATOM 582 N N . GLN A 1 72 ? 108.318 4.858 -100.529 1.00 93.00 72 GLN A N 1
ATOM 583 C CA . GLN A 1 72 ? 106.949 5.391 -100.504 1.00 93.00 72 GLN A CA 1
ATOM 584 C C . GLN A 1 72 ? 105.906 4.264 -100.426 1.00 93.00 72 GLN A C 1
ATOM 586 O O . GLN A 1 72 ? 104.975 4.356 -99.630 1.00 93.00 72 GLN A O 1
ATOM 591 N N . PHE A 1 73 ? 106.097 3.160 -101.158 1.00 94.12 73 PHE A N 1
ATOM 592 C CA . PHE A 1 73 ? 105.245 1.971 -101.051 1.00 94.12 73 PHE A CA 1
ATOM 593 C C . PHE A 1 73 ? 105.234 1.396 -99.626 1.00 94.12 73 PHE A C 1
ATOM 595 O O . PHE A 1 73 ? 104.170 1.094 -99.093 1.00 94.12 73 PHE A O 1
ATOM 602 N N . MET A 1 74 ? 106.397 1.302 -98.968 1.00 93.25 74 MET A N 1
ATOM 603 C CA . MET A 1 74 ? 106.482 0.834 -97.578 1.00 93.25 74 MET A CA 1
ATOM 604 C C . MET A 1 74 ? 105.797 1.780 -96.580 1.00 93.25 74 MET A C 1
ATOM 606 O O . MET A 1 74 ? 105.181 1.294 -95.631 1.00 93.25 74 MET A O 1
ATOM 610 N N . LYS A 1 75 ? 105.837 3.103 -96.799 1.00 92.69 75 LYS A N 1
ATOM 611 C CA . LYS A 1 75 ? 105.061 4.066 -95.993 1.00 92.69 75 LYS A CA 1
ATOM 612 C C . LYS A 1 75 ? 103.559 3.869 -96.173 1.00 92.69 75 LYS A C 1
ATOM 614 O O . LYS A 1 75 ? 102.869 3.661 -95.182 1.00 92.69 75 LYS A O 1
ATOM 619 N N . ILE A 1 76 ? 103.076 3.826 -97.416 1.00 93.62 76 ILE A N 1
ATOM 620 C CA . ILE A 1 76 ? 101.655 3.609 -97.736 1.00 93.62 76 ILE A CA 1
ATOM 621 C C . ILE A 1 76 ? 101.165 2.269 -97.158 1.00 93.62 76 ILE A C 1
ATOM 623 O O . ILE A 1 76 ? 100.087 2.201 -96.573 1.00 93.62 76 ILE A O 1
ATOM 627 N N . LEU A 1 77 ? 101.976 1.208 -97.240 1.00 94.12 77 LEU A N 1
ATOM 628 C CA . LEU A 1 77 ? 101.667 -0.096 -96.646 1.00 94.12 77 LEU A CA 1
ATOM 629 C C . LEU A 1 77 ? 101.605 -0.047 -95.108 1.00 94.12 77 LEU A C 1
ATOM 631 O O . LEU A 1 77 ? 100.773 -0.726 -94.508 1.00 94.12 77 LEU A O 1
ATOM 635 N N . HIS A 1 78 ? 102.467 0.738 -94.458 1.00 93.94 78 HIS A N 1
ATOM 636 C CA . HIS A 1 78 ? 102.427 0.944 -93.009 1.00 93.94 78 HIS A CA 1
ATOM 637 C C . HIS A 1 78 ? 101.210 1.784 -92.583 1.00 93.94 78 HIS A C 1
ATOM 639 O O . HIS A 1 78 ? 100.515 1.425 -91.635 1.00 93.94 78 HIS A O 1
ATOM 645 N N . GLU A 1 79 ? 100.913 2.865 -93.304 1.00 93.44 79 GLU A N 1
ATOM 646 C CA . GLU A 1 79 ? 99.753 3.732 -93.073 1.00 93.44 79 GLU A CA 1
ATOM 647 C C . GLU A 1 79 ? 98.435 2.974 -93.276 1.00 93.44 79 GLU A C 1
ATOM 649 O O . GLU A 1 79 ? 97.567 3.033 -92.407 1.00 93.44 79 GLU A O 1
ATOM 654 N N . SER A 1 80 ? 98.323 2.169 -94.338 1.00 92.88 80 SER A N 1
ATOM 655 C CA . SER A 1 80 ? 97.182 1.276 -94.574 1.00 92.88 80 SER A CA 1
ATOM 656 C C . SER A 1 80 ? 97.021 0.243 -93.453 1.00 92.88 80 SER A C 1
ATOM 658 O O . SER A 1 80 ? 95.922 0.080 -92.928 1.00 92.88 80 SER A O 1
ATOM 660 N N . LYS A 1 81 ? 98.105 -0.400 -92.993 1.00 93.94 81 LYS A N 1
ATOM 661 C CA . LYS A 1 81 ? 98.045 -1.309 -91.831 1.00 93.94 81 LYS A CA 1
ATOM 662 C C . LYS A 1 81 ? 97.590 -0.595 -90.555 1.00 93.94 81 LYS A C 1
ATOM 664 O O . LYS A 1 81 ? 96.800 -1.157 -89.801 1.00 93.94 81 LYS A O 1
ATOM 669 N N . LEU A 1 82 ? 98.049 0.636 -90.322 1.00 93.81 82 LEU A N 1
ATOM 670 C CA . LEU A 1 82 ? 97.648 1.444 -89.168 1.00 93.81 82 LEU A CA 1
ATOM 671 C C . LEU A 1 82 ? 96.186 1.914 -89.258 1.00 93.81 82 LEU A C 1
ATOM 673 O O . LEU A 1 82 ? 95.521 2.011 -88.230 1.00 93.81 82 LEU A O 1
ATOM 677 N N . GLN A 1 83 ? 95.674 2.190 -90.460 1.00 94.06 83 GLN A N 1
ATOM 678 C CA . GLN A 1 83 ? 94.259 2.491 -90.695 1.00 94.06 83 GLN A CA 1
ATOM 679 C C . GLN A 1 83 ? 93.387 1.249 -90.484 1.00 94.06 83 GLN A C 1
ATOM 681 O O . GLN A 1 83 ? 92.437 1.314 -89.711 1.00 94.06 83 GLN A O 1
ATOM 686 N N . ASN A 1 84 ? 93.756 0.098 -91.051 1.00 93.06 84 ASN A N 1
ATOM 687 C CA . ASN A 1 84 ? 93.026 -1.159 -90.861 1.00 93.06 84 ASN A CA 1
ATOM 688 C C . ASN A 1 84 ? 92.995 -1.581 -89.379 1.00 93.06 84 ASN A C 1
ATOM 690 O O . ASN A 1 84 ? 91.954 -1.986 -88.874 1.00 93.06 84 ASN A O 1
ATOM 694 N N . ALA A 1 85 ? 94.099 -1.401 -88.643 1.00 93.88 85 ALA A N 1
ATOM 695 C CA . ALA A 1 85 ? 94.160 -1.654 -87.199 1.00 93.88 85 ALA A CA 1
ATOM 696 C C . ALA A 1 85 ? 93.381 -0.633 -86.339 1.00 93.88 85 ALA A C 1
ATOM 698 O O . ALA A 1 85 ? 93.172 -0.874 -85.150 1.00 93.88 85 ALA A O 1
ATOM 699 N N . LYS A 1 86 ? 92.967 0.510 -86.907 1.00 94.12 86 LYS A N 1
ATOM 700 C CA . LYS A 1 86 ? 92.010 1.441 -86.284 1.00 94.12 86 LYS A CA 1
ATOM 701 C C . LYS A 1 86 ? 90.569 1.083 -86.638 1.00 94.12 86 LYS A C 1
ATOM 703 O O . LYS A 1 86 ? 89.726 1.145 -85.754 1.00 94.12 86 LYS A O 1
ATOM 708 N N . LEU A 1 87 ? 90.302 0.683 -87.884 1.00 94.31 87 LEU A N 1
ATOM 709 C CA . LEU A 1 87 ? 88.983 0.214 -88.318 1.00 94.31 87 LEU A CA 1
ATOM 710 C C . LEU A 1 87 ? 88.544 -1.007 -87.506 1.00 94.31 87 LEU A C 1
ATOM 712 O O . LEU A 1 87 ? 87.509 -0.925 -86.864 1.00 94.31 87 LEU A O 1
ATOM 716 N N . ALA A 1 88 ? 89.392 -2.034 -87.384 1.00 93.44 88 ALA A N 1
ATOM 717 C CA . ALA A 1 88 ? 89.096 -3.221 -86.575 1.00 93.44 88 ALA A CA 1
ATOM 718 C C . ALA A 1 88 ? 88.740 -2.893 -85.110 1.00 93.44 88 ALA A C 1
ATOM 720 O O . ALA A 1 88 ? 87.861 -3.516 -84.530 1.00 93.44 88 ALA A O 1
ATOM 721 N N . LYS A 1 89 ? 89.373 -1.870 -84.516 1.00 93.75 89 LYS A N 1
ATOM 722 C CA . LYS A 1 89 ? 89.030 -1.410 -83.159 1.00 93.75 89 LYS A CA 1
ATOM 723 C C . LYS A 1 89 ? 87.695 -0.677 -83.090 1.00 93.75 89 LYS A C 1
ATOM 725 O O . LYS A 1 89 ? 86.981 -0.836 -82.112 1.00 93.75 89 LYS A O 1
ATOM 730 N N . LEU A 1 90 ? 87.368 0.127 -84.100 1.00 94.38 90 LEU A N 1
ATOM 731 C CA . LEU A 1 90 ? 86.067 0.795 -84.189 1.00 94.38 90 LEU A CA 1
ATOM 732 C C . LEU A 1 90 ? 84.945 -0.209 -84.484 1.00 94.38 90 LEU A C 1
ATOM 734 O O . LEU A 1 90 ? 83.829 -0.017 -84.013 1.00 94.38 90 LEU A O 1
ATOM 738 N N . GLU A 1 91 ? 85.249 -1.285 -85.211 1.00 94.50 91 GLU A N 1
ATOM 739 C CA . GLU A 1 91 ? 84.370 -2.438 -85.406 1.00 94.50 91 GLU A CA 1
ATOM 740 C C . GLU A 1 91 ? 84.152 -3.160 -84.065 1.00 94.50 91 GLU A C 1
ATOM 742 O O . GLU A 1 91 ? 83.008 -3.229 -83.633 1.00 94.50 91 GLU A O 1
ATOM 747 N N . ASP A 1 92 ? 85.209 -3.556 -83.337 1.00 94.00 92 ASP A N 1
ATOM 748 C CA . ASP A 1 92 ? 85.121 -4.141 -81.980 1.00 94.00 92 ASP A CA 1
ATOM 749 C C . ASP A 1 92 ? 84.338 -3.247 -80.986 1.00 94.00 92 ASP A C 1
ATOM 751 O O . ASP A 1 92 ? 83.510 -3.732 -80.206 1.00 94.00 92 ASP A O 1
ATOM 755 N N . GLU A 1 93 ? 84.586 -1.931 -80.994 1.00 94.31 93 GLU A N 1
ATOM 756 C CA . GLU A 1 93 ? 83.895 -0.950 -80.145 1.00 94.31 93 GLU A CA 1
ATOM 757 C C . GLU A 1 93 ? 82.411 -0.811 -80.527 1.00 94.31 93 GLU A C 1
ATOM 759 O O . GLU A 1 93 ? 81.556 -0.793 -79.638 1.00 94.31 93 GLU A O 1
ATOM 764 N N . ASN A 1 94 ? 82.080 -0.780 -81.822 1.00 93.94 94 ASN A N 1
ATOM 765 C CA . ASN A 1 94 ? 80.698 -0.766 -82.308 1.00 93.94 94 ASN A CA 1
ATOM 766 C C . ASN A 1 94 ? 79.959 -2.062 -81.937 1.00 93.94 94 ASN A C 1
ATOM 768 O O . ASN A 1 94 ? 78.860 -2.007 -81.390 1.00 93.94 94 ASN A O 1
ATOM 772 N N . ASP A 1 95 ? 80.587 -3.217 -82.160 1.00 93.38 95 ASP A N 1
ATOM 773 C CA . ASP A 1 95 ? 80.075 -4.542 -81.803 1.00 93.38 95 ASP A CA 1
ATOM 774 C C . ASP A 1 95 ? 79.804 -4.672 -80.297 1.00 93.38 95 ASP A C 1
ATOM 776 O O . ASP A 1 95 ? 78.884 -5.377 -79.877 1.00 93.38 95 ASP A O 1
ATOM 780 N N . SER A 1 96 ? 80.627 -4.029 -79.467 1.00 93.62 96 SER A N 1
ATOM 781 C CA . SER A 1 96 ? 80.455 -3.962 -78.014 1.00 93.62 96 SER A CA 1
ATOM 782 C C . SER A 1 96 ? 79.280 -3.055 -77.630 1.00 93.62 96 SER A C 1
ATOM 784 O O . SER A 1 96 ? 78.409 -3.454 -76.851 1.00 93.62 96 SER A O 1
ATOM 786 N N . LEU A 1 97 ? 79.196 -1.862 -78.231 1.00 94.69 97 LEU A N 1
ATOM 787 C CA . LEU A 1 97 ? 78.099 -0.916 -78.015 1.00 94.69 97 LEU A CA 1
ATOM 788 C C . LEU A 1 97 ? 76.746 -1.471 -78.481 1.00 94.69 97 LEU A C 1
ATOM 790 O O . LEU A 1 97 ? 75.747 -1.265 -77.793 1.00 94.69 97 LEU A O 1
ATOM 794 N N . GLU A 1 98 ? 76.696 -2.215 -79.587 1.00 94.38 98 GLU A N 1
ATOM 795 C CA . GLU A 1 98 ? 75.475 -2.874 -80.056 1.00 94.38 98 GLU A CA 1
ATOM 796 C C . GLU A 1 98 ? 75.007 -3.957 -79.073 1.00 94.38 98 GLU A C 1
ATOM 798 O O . GLU A 1 98 ? 73.832 -3.979 -78.706 1.00 94.38 98 GLU A O 1
ATOM 803 N N . LYS A 1 99 ? 75.919 -4.787 -78.547 1.00 94.00 99 LYS A N 1
ATOM 804 C CA . LYS A 1 99 ? 75.595 -5.797 -77.519 1.00 94.00 99 LYS A CA 1
ATOM 805 C C . LYS A 1 99 ? 75.065 -5.156 -76.230 1.00 94.00 99 LYS A C 1
ATOM 807 O O . LYS A 1 99 ? 74.063 -5.621 -75.688 1.00 94.00 99 LYS A O 1
ATOM 812 N N . VAL A 1 100 ? 75.667 -4.052 -75.775 1.00 93.69 100 VAL A N 1
ATOM 813 C CA . VAL A 1 100 ? 75.171 -3.277 -74.619 1.00 93.69 100 VAL A CA 1
ATOM 814 C C . VAL A 1 100 ? 73.805 -2.640 -74.910 1.00 93.69 100 VAL A C 1
ATOM 816 O O . VAL A 1 100 ? 72.925 -2.644 -74.049 1.00 93.69 100 VAL A O 1
ATOM 819 N N . LEU A 1 101 ? 73.588 -2.127 -76.125 1.00 94.31 101 LEU A N 1
ATOM 820 C CA . LEU A 1 101 ? 72.315 -1.540 -76.542 1.00 94.31 101 LEU A CA 1
ATOM 821 C C . LEU A 1 101 ? 71.193 -2.587 -76.640 1.00 94.31 101 LEU A C 1
ATOM 823 O O . LEU A 1 101 ? 70.053 -2.276 -76.297 1.00 94.31 101 LEU A O 1
ATOM 827 N N . ILE A 1 102 ? 71.495 -3.809 -77.087 1.00 94.69 102 ILE A N 1
ATOM 828 C CA . ILE A 1 102 ? 70.552 -4.937 -77.111 1.00 94.69 102 ILE A CA 1
ATOM 829 C C . ILE A 1 102 ? 70.184 -5.340 -75.679 1.00 94.69 102 ILE A C 1
ATOM 831 O O . ILE A 1 102 ? 69.006 -5.275 -75.332 1.00 94.69 102 ILE A O 1
ATOM 835 N N . ALA A 1 103 ? 71.168 -5.629 -74.821 1.00 92.75 103 ALA A N 1
ATOM 836 C CA . ALA A 1 103 ? 70.918 -6.003 -73.425 1.00 92.75 103 ALA A CA 1
ATOM 837 C C . ALA A 1 103 ? 70.116 -4.927 -72.664 1.00 92.75 103 ALA A C 1
ATOM 839 O O . ALA A 1 103 ? 69.169 -5.237 -71.944 1.00 92.75 103 ALA A O 1
ATOM 840 N N . SER A 1 104 ? 70.422 -3.644 -72.890 1.00 94.00 104 SER A N 1
ATOM 841 C CA . SER A 1 104 ? 69.666 -2.529 -72.308 1.00 94.00 104 SER A CA 1
ATOM 842 C C . SER A 1 104 ? 68.214 -2.474 -72.805 1.00 94.00 104 SER A C 1
ATOM 844 O O . SER A 1 104 ? 67.304 -2.219 -72.014 1.00 94.00 104 SER A O 1
ATOM 846 N N . LYS A 1 105 ? 67.947 -2.758 -74.090 1.00 94.38 105 LYS A N 1
ATOM 847 C CA . LYS A 1 105 ? 66.570 -2.869 -74.613 1.00 94.38 105 LYS A CA 1
ATOM 848 C C . LYS A 1 105 ? 65.820 -4.047 -73.984 1.00 94.38 105 LYS A C 1
ATOM 850 O O . LYS A 1 105 ? 64.650 -3.891 -73.646 1.00 94.38 105 LYS A O 1
ATOM 855 N N . GLU A 1 106 ? 66.479 -5.189 -73.802 1.00 94.31 106 GLU A N 1
ATOM 856 C CA . GLU A 1 106 ? 65.897 -6.393 -73.192 1.00 94.31 106 GLU A CA 1
ATOM 857 C C . GLU A 1 106 ? 65.558 -6.187 -71.706 1.00 94.31 106 GLU A C 1
ATOM 859 O O . GLU A 1 106 ? 64.438 -6.485 -71.288 1.00 94.31 106 GLU A O 1
ATOM 864 N N . ASP A 1 107 ? 66.469 -5.603 -70.919 1.00 93.12 107 ASP A N 1
ATOM 865 C CA . ASP A 1 107 ? 66.223 -5.258 -69.511 1.00 93.12 107 ASP A CA 1
ATOM 866 C C . ASP A 1 107 ? 65.074 -4.249 -69.359 1.00 93.12 107 ASP A C 1
ATOM 868 O O . ASP A 1 107 ? 64.171 -4.461 -68.543 1.00 93.12 107 ASP A O 1
ATOM 872 N N . ASN A 1 108 ? 65.055 -3.187 -70.176 1.00 93.31 108 ASN A N 1
ATOM 873 C CA . ASN A 1 108 ? 63.962 -2.211 -70.180 1.00 93.31 108 ASN A CA 1
ATOM 874 C C . ASN A 1 108 ? 62.626 -2.845 -70.602 1.00 93.31 108 ASN A C 1
ATOM 876 O O . ASN A 1 108 ? 61.588 -2.526 -70.022 1.00 93.31 108 ASN A O 1
ATOM 880 N N . HIS A 1 109 ? 62.626 -3.762 -71.577 1.00 94.56 109 HIS A N 1
ATOM 881 C CA . HIS A 1 109 ? 61.415 -4.472 -71.988 1.00 94.56 109 HIS A CA 1
ATOM 882 C C . HIS A 1 109 ? 60.892 -5.398 -70.880 1.00 94.56 109 HIS A C 1
ATOM 884 O O . HIS A 1 109 ? 59.690 -5.382 -70.606 1.00 94.56 109 HIS A O 1
ATOM 890 N N . ARG A 1 110 ? 61.778 -6.134 -70.192 1.00 94.69 110 ARG A N 1
ATOM 891 C CA . ARG A 1 110 ? 61.412 -6.986 -69.050 1.00 94.69 110 ARG A CA 1
ATOM 892 C C . ARG A 1 110 ? 60.839 -6.167 -67.894 1.00 94.69 110 ARG A C 1
ATOM 894 O O . ARG A 1 110 ? 59.786 -6.525 -67.380 1.00 94.69 110 ARG A O 1
ATOM 901 N N . MET A 1 111 ? 61.487 -5.060 -67.514 1.00 94.44 111 MET A N 1
ATOM 902 C CA . MET A 1 111 ? 60.965 -4.159 -66.477 1.00 94.44 111 MET A CA 1
ATOM 903 C C . MET A 1 111 ? 59.616 -3.553 -66.872 1.00 94.44 111 MET A C 1
ATOM 905 O O . MET A 1 111 ? 58.712 -3.493 -66.045 1.00 94.44 111 MET A O 1
ATOM 909 N N . LYS A 1 112 ? 59.443 -3.146 -68.138 1.00 95.00 112 LYS A N 1
ATOM 910 C CA . LYS A 1 112 ? 58.153 -2.650 -68.632 1.00 95.00 112 LYS A CA 1
ATOM 911 C C . LYS A 1 112 ? 57.053 -3.705 -68.476 1.00 95.00 112 LYS A C 1
ATOM 913 O O . LYS A 1 112 ? 55.998 -3.376 -67.951 1.00 95.00 112 LYS A O 1
ATOM 918 N N . LEU A 1 113 ? 57.309 -4.951 -68.882 1.00 95.38 113 LEU A N 1
ATOM 919 C CA . LEU A 1 113 ? 56.332 -6.041 -68.803 1.00 95.38 113 LEU A CA 1
ATOM 920 C C . LEU A 1 113 ? 55.959 -6.395 -67.352 1.00 95.38 113 LEU A C 1
ATOM 922 O O . LEU A 1 113 ? 54.791 -6.651 -67.069 1.00 95.38 113 LEU A O 1
ATOM 926 N N . ASP A 1 114 ? 56.928 -6.366 -66.434 1.00 95.06 114 ASP A N 1
ATOM 927 C CA . ASP A 1 114 ? 56.707 -6.555 -64.992 1.00 95.06 114 ASP A CA 1
ATOM 928 C C . ASP A 1 114 ? 55.818 -5.437 -64.412 1.00 95.06 114 ASP A C 1
ATOM 930 O O . ASP A 1 114 ? 54.820 -5.711 -63.743 1.00 95.06 114 ASP A O 1
ATOM 934 N N . TYR A 1 115 ? 56.089 -4.172 -64.760 1.00 95.12 115 TYR A N 1
ATOM 935 C CA . TYR A 1 115 ? 55.238 -3.047 -64.362 1.00 95.12 115 TYR A CA 1
ATOM 936 C C . TYR A 1 115 ? 53.842 -3.083 -65.000 1.00 95.12 115 TYR A C 1
ATOM 938 O O . TYR A 1 115 ? 52.872 -2.784 -64.309 1.00 95.12 115 TYR A O 1
ATOM 946 N N . GLU A 1 116 ? 53.709 -3.459 -66.275 1.00 94.69 116 GLU A N 1
ATOM 947 C CA . GLU A 1 116 ? 52.405 -3.614 -66.940 1.00 94.69 116 GLU A CA 1
ATOM 948 C C . GLU A 1 116 ? 51.580 -4.720 -66.265 1.00 94.69 116 GLU A C 1
ATOM 950 O O . GLU A 1 116 ? 50.448 -4.468 -65.850 1.00 94.69 116 GLU A O 1
ATOM 955 N N . THR A 1 117 ? 52.187 -5.885 -66.011 1.00 94.31 117 THR A N 1
ATOM 956 C CA . THR A 1 117 ? 51.566 -6.989 -65.255 1.00 94.31 117 THR A CA 1
ATOM 957 C C . THR A 1 117 ? 51.139 -6.533 -63.858 1.00 94.31 117 THR A C 1
ATOM 959 O O . THR A 1 117 ? 50.011 -6.782 -63.432 1.00 94.31 117 THR A O 1
ATOM 962 N N . ARG A 1 118 ? 52.002 -5.806 -63.136 1.00 94.12 118 ARG A N 1
ATOM 963 C CA . ARG A 1 118 ? 51.697 -5.337 -61.779 1.00 94.12 118 ARG A CA 1
ATOM 964 C C . ARG A 1 118 ? 50.618 -4.250 -61.747 1.00 94.12 118 ARG A C 1
ATOM 966 O O . ARG A 1 118 ? 49.875 -4.164 -60.768 1.00 94.12 118 ARG A O 1
ATOM 973 N N . ILE A 1 119 ? 50.505 -3.434 -62.795 1.00 93.56 119 ILE A N 1
ATOM 974 C CA . ILE A 1 119 ? 49.393 -2.491 -62.968 1.00 93.56 119 ILE A CA 1
ATOM 975 C C . ILE A 1 119 ? 48.088 -3.267 -63.176 1.00 93.56 119 ILE A C 1
ATOM 977 O O . ILE A 1 119 ? 47.122 -2.991 -62.469 1.00 93.56 119 ILE A O 1
ATOM 981 N N . GLU A 1 120 ? 48.067 -4.280 -64.047 1.00 93.69 120 GLU A N 1
ATOM 982 C CA . GLU A 1 120 ? 46.889 -5.134 -64.250 1.00 93.69 120 GLU A CA 1
ATOM 983 C C . GLU A 1 120 ? 46.466 -5.861 -62.962 1.00 93.69 120 GLU A C 1
ATOM 985 O O . GLU A 1 120 ? 45.286 -5.843 -62.607 1.00 93.69 120 GLU A O 1
ATOM 990 N N . GLU A 1 121 ? 47.402 -6.442 -62.204 1.00 93.19 121 GLU A N 1
ATOM 991 C CA . GLU A 1 121 ? 47.115 -7.062 -60.901 1.00 93.19 121 GLU A CA 1
ATOM 992 C C . GLU A 1 121 ? 46.444 -6.091 -59.920 1.00 93.19 121 GLU A C 1
ATOM 994 O O . GLU A 1 121 ? 45.504 -6.471 -59.218 1.00 93.19 121 GLU A O 1
ATOM 999 N N . LEU A 1 122 ? 46.936 -4.850 -59.839 1.00 90.81 122 LEU A N 1
ATOM 1000 C CA . LEU A 1 122 ? 46.414 -3.834 -58.924 1.00 90.81 122 LEU A CA 1
ATOM 1001 C C . LEU A 1 122 ? 45.063 -3.287 -59.399 1.00 90.81 122 LEU A C 1
ATOM 1003 O O . LEU A 1 122 ? 44.154 -3.136 -58.584 1.00 90.81 122 LEU A O 1
ATOM 1007 N N . THR A 1 123 ? 44.885 -3.060 -60.702 1.00 89.81 123 THR A N 1
ATOM 1008 C CA . THR A 1 123 ? 43.598 -2.660 -61.287 1.00 89.81 123 THR A CA 1
ATOM 1009 C C . THR A 1 123 ? 42.525 -3.731 -61.080 1.00 89.81 123 THR A C 1
ATOM 1011 O O . THR A 1 123 ? 41.395 -3.382 -60.757 1.00 89.81 123 THR A O 1
ATOM 1014 N N . ASN A 1 124 ? 42.873 -5.019 -61.167 1.00 88.69 124 ASN A N 1
ATOM 1015 C CA . ASN A 1 124 ? 41.953 -6.126 -60.877 1.00 88.69 124 ASN A CA 1
ATOM 1016 C C . ASN A 1 124 ? 41.638 -6.302 -59.373 1.00 88.69 124 ASN A C 1
ATOM 1018 O O . ASN A 1 124 ? 40.650 -6.950 -59.030 1.00 88.69 124 ASN A O 1
ATOM 1022 N N . GLN A 1 125 ? 42.452 -5.740 -58.470 1.00 88.00 125 GLN A N 1
ATOM 1023 C CA . GLN A 1 125 ? 42.204 -5.740 -57.019 1.00 88.00 125 GLN A CA 1
ATOM 1024 C C . GLN A 1 125 ? 41.348 -4.556 -56.545 1.00 88.00 125 GLN A C 1
ATOM 1026 O O . GLN A 1 125 ? 40.707 -4.653 -55.498 1.00 88.00 125 GLN A O 1
ATOM 1031 N N . VAL A 1 126 ? 41.329 -3.441 -57.283 1.00 89.00 126 VAL A N 1
ATOM 1032 C CA . VAL A 1 126 ? 40.451 -2.302 -56.983 1.00 89.00 126 VAL A CA 1
ATOM 1033 C C . VAL A 1 126 ? 39.011 -2.673 -57.364 1.00 89.00 126 VAL A C 1
ATOM 1035 O O . VAL A 1 126 ? 38.761 -2.968 -58.533 1.00 89.00 126 VAL A O 1
ATOM 1038 N N . PRO A 1 127 ? 38.039 -2.640 -56.429 1.00 87.56 127 PRO A N 1
ATOM 1039 C CA . PRO A 1 127 ? 36.650 -2.923 -56.765 1.00 87.56 127 PRO A CA 1
ATOM 1040 C C . PRO A 1 127 ? 36.124 -1.935 -57.807 1.00 87.56 127 PRO A C 1
ATOM 1042 O O . PRO A 1 127 ? 36.314 -0.724 -57.680 1.00 87.56 127 PRO A O 1
ATOM 1045 N N . THR A 1 128 ? 35.435 -2.443 -58.827 1.00 89.88 128 THR A N 1
ATOM 1046 C CA . THR A 1 128 ? 34.837 -1.592 -59.863 1.00 89.88 128 THR A CA 1
ATOM 1047 C C . THR A 1 128 ? 33.723 -0.723 -59.279 1.00 89.88 128 THR A C 1
ATOM 1049 O O . THR A 1 128 ? 33.107 -1.074 -58.273 1.00 89.88 128 THR A O 1
ATOM 1052 N N . GLU A 1 129 ? 33.404 0.401 -59.925 1.00 91.50 129 GLU A N 1
ATOM 1053 C CA . GLU A 1 129 ? 32.342 1.314 -59.470 1.00 91.50 129 GLU A CA 1
ATOM 1054 C C . GLU A 1 129 ? 31.002 0.585 -59.246 1.00 91.50 129 GLU A C 1
ATOM 1056 O O . GLU A 1 129 ? 30.348 0.778 -58.225 1.00 91.50 129 GLU A O 1
ATOM 1061 N N . GLY A 1 130 ? 30.643 -0.356 -60.129 1.00 92.62 130 GLY A N 1
ATOM 1062 C CA . GLY A 1 130 ? 29.461 -1.207 -59.956 1.00 92.62 130 GLY A CA 1
ATOM 1063 C C . GLY A 1 130 ? 29.535 -2.157 -58.751 1.00 92.62 130 GLY A C 1
ATOM 1064 O O . GLY A 1 130 ? 28.514 -2.412 -58.115 1.00 92.62 130 GLY A O 1
ATOM 1065 N N . GLN A 1 131 ? 30.725 -2.653 -58.390 1.00 93.62 131 GLN A N 1
ATOM 1066 C CA . GLN A 1 131 ? 30.924 -3.443 -57.168 1.00 93.62 131 GLN A CA 1
ATOM 1067 C C . GLN A 1 131 ? 30.831 -2.567 -55.913 1.00 93.62 131 GLN A C 1
ATOM 1069 O O . GLN A 1 131 ? 30.215 -2.991 -54.937 1.00 93.62 131 GLN A O 1
ATOM 1074 N N . LEU A 1 132 ? 31.378 -1.346 -55.938 1.00 93.12 132 LEU A N 1
ATOM 1075 C CA . LEU A 1 132 ? 31.244 -0.383 -54.840 1.00 93.12 132 LEU A CA 1
ATOM 1076 C C . LEU A 1 132 ? 29.776 0.001 -54.619 1.00 93.12 132 LEU A C 1
ATOM 1078 O O . LEU A 1 132 ? 29.277 -0.157 -53.509 1.00 93.12 132 LEU A O 1
ATOM 1082 N N . LEU A 1 133 ? 29.048 0.377 -55.674 1.00 95.12 133 LEU A N 1
ATOM 1083 C CA . LEU A 1 133 ? 27.616 0.694 -55.601 1.00 95.12 133 LEU A CA 1
ATOM 1084 C C . LEU A 1 133 ? 26.777 -0.500 -55.110 1.00 95.12 133 LEU A C 1
ATOM 1086 O O . LEU A 1 133 ? 25.851 -0.323 -54.318 1.00 95.12 133 LEU A O 1
ATOM 1090 N N . ALA A 1 134 ? 27.111 -1.730 -55.516 1.00 94.94 134 ALA A N 1
ATOM 1091 C CA . ALA A 1 134 ? 26.453 -2.936 -55.009 1.00 94.94 134 ALA A CA 1
ATOM 1092 C C . ALA A 1 134 ? 26.759 -3.200 -53.520 1.00 94.94 134 ALA A C 1
ATOM 1094 O O . ALA A 1 134 ? 25.878 -3.647 -52.781 1.00 94.94 134 ALA A O 1
ATOM 1095 N N . LEU A 1 135 ? 27.981 -2.909 -53.058 1.00 94.38 135 LEU A N 1
ATOM 1096 C CA . LEU A 1 135 ? 28.359 -2.991 -51.645 1.00 94.38 135 LEU A CA 1
ATOM 1097 C C . LEU A 1 135 ? 27.652 -1.918 -50.809 1.00 94.38 135 LEU A C 1
ATOM 1099 O O . LEU A 1 135 ? 27.074 -2.260 -49.778 1.00 94.38 135 LEU A O 1
ATOM 1103 N N . GLU A 1 136 ? 27.631 -0.665 -51.264 1.00 95.94 136 GLU A N 1
ATOM 1104 C CA . GLU A 1 136 ? 26.907 0.439 -50.623 1.00 95.94 136 GLU A CA 1
ATOM 1105 C C . GLU A 1 136 ? 25.411 0.135 -50.523 1.00 95.94 136 GLU A C 1
ATOM 1107 O O . GLU A 1 136 ? 24.840 0.216 -49.435 1.00 95.94 136 GLU A O 1
ATOM 1112 N N . HIS A 1 137 ? 24.783 -0.307 -51.619 1.00 96.38 137 HIS A N 1
ATOM 1113 C CA . HIS A 1 137 ? 23.378 -0.710 -51.622 1.00 96.38 137 HIS A CA 1
ATOM 1114 C C . HIS A 1 137 ? 23.115 -1.872 -50.654 1.00 96.38 137 HIS A C 1
ATOM 1116 O O . HIS A 1 137 ? 22.121 -1.854 -49.930 1.00 96.38 137 HIS A O 1
ATOM 1122 N N . ARG A 1 138 ? 24.001 -2.876 -50.590 1.00 96.06 138 ARG A N 1
ATOM 1123 C CA . ARG A 1 138 ? 23.853 -4.017 -49.671 1.00 96.06 138 ARG A CA 1
ATOM 1124 C C . ARG A 1 138 ? 24.007 -3.608 -48.205 1.00 96.06 138 ARG A C 1
ATOM 1126 O O . ARG A 1 138 ? 23.210 -4.041 -47.378 1.00 96.06 138 ARG A O 1
ATOM 1133 N N . VAL A 1 139 ? 25.002 -2.781 -47.876 1.00 96.19 139 VAL A N 1
ATOM 1134 C CA . VAL A 1 139 ? 25.215 -2.267 -46.511 1.00 96.19 139 VAL A CA 1
ATOM 1135 C C . VAL A 1 139 ? 24.043 -1.385 -46.091 1.00 96.19 139 VAL A C 1
ATOM 1137 O O . VAL A 1 139 ? 23.488 -1.595 -45.013 1.00 96.19 139 VAL A O 1
ATOM 1140 N N . LYS A 1 140 ? 23.612 -0.465 -46.962 1.00 95.88 140 LYS A N 1
ATOM 1141 C CA . LYS A 1 140 ? 22.450 0.388 -46.716 1.00 95.88 140 LYS A CA 1
ATOM 1142 C C . LYS A 1 140 ? 21.180 -0.438 -46.534 1.00 95.88 140 LYS A C 1
ATOM 1144 O O . LYS A 1 140 ? 20.531 -0.301 -45.510 1.00 95.88 140 LYS A O 1
ATOM 1149 N N . SER A 1 141 ? 20.858 -1.339 -47.463 1.00 96.44 141 SER A N 1
ATOM 1150 C CA . SER A 1 141 ? 19.659 -2.179 -47.366 1.00 96.44 141 SER A CA 1
ATOM 1151 C C . SER A 1 141 ? 19.656 -3.037 -46.099 1.00 96.44 141 SER A C 1
ATOM 1153 O O . SER A 1 141 ? 18.603 -3.170 -45.487 1.00 96.44 141 SER A O 1
ATOM 1155 N N . SER A 1 142 ? 20.807 -3.578 -45.681 1.00 96.38 142 SER A N 1
ATOM 1156 C CA . SER A 1 142 ? 20.933 -4.331 -44.426 1.00 96.38 142 SER A CA 1
ATOM 1157 C C . SER A 1 142 ? 20.658 -3.444 -43.203 1.00 96.38 142 SER A C 1
ATOM 1159 O O . SER A 1 142 ? 19.813 -3.777 -42.370 1.00 96.38 142 SER A O 1
ATOM 1161 N N . SER A 1 143 ? 21.297 -2.269 -43.142 1.00 96.25 143 SER A N 1
ATOM 1162 C CA . SER A 1 143 ? 21.065 -1.250 -42.109 1.00 96.25 143 SER A CA 1
ATOM 1163 C C . SER A 1 143 ? 19.592 -0.837 -42.045 1.00 96.25 143 SER A C 1
ATOM 1165 O O . SER A 1 143 ? 18.976 -0.909 -40.984 1.00 96.25 143 SER A O 1
ATOM 1167 N N . ASP A 1 144 ? 19.007 -0.465 -43.183 1.00 96.94 144 ASP A N 1
ATOM 1168 C CA . ASP A 1 144 ? 17.619 -0.018 -43.288 1.00 96.94 144 ASP A CA 1
ATOM 1169 C C . ASP A 1 144 ? 16.654 -1.133 -42.833 1.00 96.94 144 ASP A C 1
ATOM 1171 O O . ASP A 1 144 ? 15.740 -0.859 -42.058 1.00 96.94 144 ASP A O 1
ATOM 1175 N N . THR A 1 145 ? 16.886 -2.405 -43.199 1.00 97.19 145 THR A N 1
ATOM 1176 C CA . THR A 1 145 ? 16.069 -3.525 -42.684 1.00 97.19 145 THR A CA 1
ATOM 1177 C C . THR A 1 145 ? 16.207 -3.737 -41.175 1.00 97.19 145 THR A C 1
ATOM 1179 O O . THR A 1 145 ? 15.200 -3.987 -40.513 1.00 97.19 145 THR A O 1
ATOM 1182 N N . MET A 1 146 ? 17.410 -3.592 -40.608 1.00 97.25 146 MET A N 1
ATOM 1183 C CA . MET A 1 146 ? 17.635 -3.727 -39.164 1.00 97.25 146 MET A CA 1
ATOM 1184 C C . MET A 1 146 ? 16.907 -2.624 -38.385 1.00 97.25 146 MET A C 1
ATOM 1186 O O . MET A 1 146 ? 16.184 -2.914 -37.431 1.00 97.25 146 MET A O 1
ATOM 1190 N N . TRP A 1 147 ? 17.040 -1.366 -38.819 1.00 97.31 147 TRP A N 1
ATOM 1191 C CA . TRP A 1 147 ? 16.356 -0.234 -38.192 1.00 97.31 147 TRP A CA 1
ATOM 1192 C C . TRP A 1 147 ? 14.840 -0.331 -38.333 1.00 97.31 147 TRP A C 1
ATOM 1194 O O . TRP A 1 147 ? 14.136 -0.144 -37.345 1.00 97.31 147 TRP A O 1
ATOM 1204 N N . MET A 1 148 ? 14.324 -0.691 -39.513 1.00 98.00 148 MET A N 1
ATOM 1205 C CA . MET A 1 148 ? 12.885 -0.892 -39.695 1.00 98.00 148 MET A CA 1
ATOM 1206 C C . MET A 1 148 ? 12.353 -2.025 -38.810 1.00 98.00 148 MET A C 1
ATOM 1208 O O . MET A 1 148 ? 11.293 -1.854 -38.215 1.00 98.00 148 MET A O 1
ATOM 1212 N N . SER A 1 149 ? 13.080 -3.138 -38.654 1.00 97.62 149 SER A N 1
ATOM 1213 C CA . SER A 1 149 ? 12.679 -4.220 -37.742 1.00 97.62 149 SER A CA 1
ATOM 1214 C C . SER A 1 149 ? 12.640 -3.750 -36.285 1.00 97.62 149 SER A C 1
ATOM 1216 O O . SER A 1 149 ? 11.651 -3.994 -35.597 1.00 97.62 149 SER A O 1
ATOM 1218 N N . ARG A 1 150 ? 13.671 -3.026 -35.824 1.00 97.75 150 ARG A N 1
ATOM 1219 C CA . ARG A 1 150 ? 13.730 -2.514 -34.445 1.00 97.75 150 ARG A CA 1
ATOM 1220 C C . ARG A 1 150 ? 12.672 -1.441 -34.168 1.00 97.75 150 ARG A C 1
ATOM 1222 O O . ARG A 1 150 ? 12.178 -1.347 -33.046 1.00 97.75 150 ARG A O 1
ATOM 1229 N N . ILE A 1 151 ? 12.302 -0.646 -35.174 1.00 97.75 151 ILE A N 1
ATOM 1230 C CA . ILE A 1 151 ? 11.205 0.327 -35.080 1.00 97.75 151 ILE A CA 1
ATOM 1231 C C . ILE A 1 151 ? 9.857 -0.386 -34.921 1.00 97.75 151 ILE A C 1
ATOM 1233 O O . ILE A 1 151 ? 9.098 0.014 -34.045 1.00 97.75 151 ILE A O 1
ATOM 1237 N N . HIS A 1 152 ? 9.572 -1.440 -35.698 1.00 98.19 152 HIS A N 1
ATOM 1238 C CA . HIS A 1 152 ? 8.330 -2.214 -35.538 1.00 98.19 152 HIS A CA 1
ATOM 1239 C C . HIS A 1 152 ? 8.246 -2.854 -34.148 1.00 98.19 152 HIS A C 1
ATOM 1241 O O . HIS A 1 152 ? 7.284 -2.604 -33.437 1.00 98.19 152 HIS A O 1
ATOM 1247 N N . GLU A 1 153 ? 9.297 -3.553 -33.711 1.00 98.25 153 GLU A N 1
ATOM 1248 C CA . GLU A 1 153 ? 9.395 -4.141 -32.364 1.00 98.25 153 GLU A CA 1
ATOM 1249 C C . GLU A 1 153 ? 9.127 -3.101 -31.254 1.00 98.25 153 GLU A C 1
ATOM 1251 O O . GLU A 1 153 ? 8.334 -3.334 -30.347 1.00 98.25 153 GLU A O 1
ATOM 1256 N N . THR A 1 154 ? 9.710 -1.902 -31.375 1.00 97.31 154 THR A N 1
ATOM 1257 C CA . THR A 1 154 ? 9.507 -0.799 -30.415 1.00 97.31 154 THR A CA 1
ATOM 1258 C C . THR A 1 154 ? 8.084 -0.214 -30.464 1.00 97.31 154 THR A C 1
ATOM 1260 O O . THR A 1 154 ? 7.597 0.309 -29.460 1.00 97.31 154 THR A O 1
ATOM 1263 N N . VAL A 1 155 ? 7.405 -0.276 -31.614 1.00 98.31 155 VAL A N 1
ATOM 1264 C CA . VAL A 1 155 ? 5.996 0.130 -31.759 1.00 98.31 155 VAL A CA 1
ATOM 1265 C C . VAL A 1 155 ? 5.065 -0.929 -31.167 1.00 98.31 155 VAL A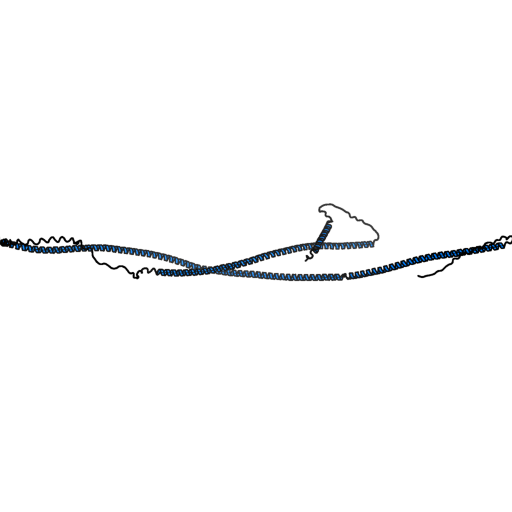 C 1
ATOM 1267 O O . VAL A 1 155 ? 4.157 -0.564 -30.423 1.00 98.31 155 VAL A O 1
ATOM 1270 N N . ASP A 1 156 ? 5.321 -2.211 -31.421 1.00 98.38 156 ASP A N 1
ATOM 1271 C CA . ASP A 1 156 ? 4.542 -3.330 -30.884 1.00 98.38 156 ASP A CA 1
ATOM 1272 C C . ASP A 1 156 ? 4.616 -3.364 -29.343 1.00 98.38 156 ASP A C 1
ATOM 1274 O O . ASP A 1 156 ? 3.580 -3.441 -28.676 1.00 98.38 156 ASP A O 1
ATOM 1278 N N . ASP A 1 157 ? 5.812 -3.182 -28.763 1.00 98.06 157 ASP A N 1
ATOM 1279 C CA . ASP A 1 157 ? 6.019 -3.015 -27.313 1.00 98.06 157 ASP A CA 1
ATOM 1280 C C . ASP A 1 157 ? 5.236 -1.813 -26.749 1.00 98.06 157 ASP A C 1
ATOM 1282 O O . ASP A 1 157 ? 4.614 -1.892 -25.682 1.00 98.06 157 ASP A O 1
ATOM 1286 N N . LEU A 1 158 ? 5.236 -0.681 -27.465 1.00 98.00 158 LEU A N 1
ATOM 1287 C CA . LEU A 1 158 ? 4.516 0.528 -27.062 1.00 98.00 158 LEU A CA 1
ATOM 1288 C C . LEU A 1 158 ? 2.993 0.329 -27.116 1.00 98.00 158 LEU A C 1
ATOM 1290 O O . LEU A 1 158 ? 2.282 0.809 -26.228 1.00 98.00 158 LEU A O 1
ATOM 1294 N N . GLU A 1 159 ? 2.475 -0.387 -28.115 1.00 98.25 159 GLU A N 1
ATOM 1295 C CA . GLU A 1 159 ? 1.051 -0.712 -28.219 1.00 98.25 159 GLU A CA 1
ATOM 1296 C C . GLU A 1 159 ? 0.620 -1.738 -27.159 1.00 98.25 159 GLU A C 1
ATOM 1298 O O . GLU A 1 159 ? -0.411 -1.538 -26.510 1.00 98.25 159 GLU A O 1
ATOM 1303 N N . ALA A 1 160 ? 1.431 -2.765 -26.886 1.00 98.06 160 ALA A N 1
ATOM 1304 C CA . ALA A 1 160 ? 1.195 -3.724 -25.805 1.00 98.06 160 ALA A CA 1
ATOM 1305 C C . ALA A 1 160 ? 1.202 -3.048 -24.418 1.00 98.06 160 ALA A C 1
ATOM 1307 O O . ALA A 1 160 ? 0.309 -3.279 -23.594 1.00 98.06 160 ALA A O 1
ATOM 1308 N N . SER A 1 161 ? 2.154 -2.142 -24.176 1.00 97.88 161 SER A N 1
ATOM 1309 C CA . SER A 1 161 ? 2.221 -1.322 -22.958 1.00 97.88 161 SER A CA 1
ATOM 1310 C C . SER A 1 161 ? 0.989 -0.416 -22.811 1.00 97.88 161 SER A C 1
ATOM 1312 O O . SER A 1 161 ? 0.321 -0.417 -21.775 1.00 97.88 161 SER A O 1
ATOM 1314 N N . LYS A 1 162 ? 0.596 0.283 -23.882 1.00 98.38 162 LYS A N 1
ATOM 1315 C CA . LYS A 1 162 ? -0.615 1.120 -23.954 1.00 98.38 162 LYS A CA 1
ATOM 1316 C C . LYS A 1 162 ? -1.899 0.325 -23.684 1.00 98.38 162 LYS A C 1
ATOM 1318 O O . LYS A 1 162 ? -2.765 0.813 -22.956 1.00 98.38 162 LYS A O 1
ATOM 1323 N N . LEU A 1 163 ? -2.029 -0.891 -24.222 1.00 98.31 163 LEU A N 1
ATOM 1324 C CA . LEU A 1 163 ? -3.154 -1.791 -23.939 1.00 98.31 163 LEU A CA 1
ATOM 1325 C C . LEU A 1 163 ? -3.171 -2.229 -22.467 1.00 98.31 163 LEU A C 1
ATOM 1327 O O . LEU A 1 163 ? -4.223 -2.175 -21.829 1.00 98.31 163 LEU A O 1
ATOM 1331 N N . THR A 1 164 ? -2.008 -2.570 -21.907 1.00 98.25 164 THR A N 1
ATOM 1332 C CA . THR A 1 164 ? -1.852 -2.942 -20.490 1.00 98.25 164 THR A CA 1
ATOM 1333 C C . THR A 1 164 ? -2.250 -1.788 -19.563 1.00 98.25 164 THR A C 1
ATOM 1335 O O . THR A 1 164 ? -3.038 -1.975 -18.638 1.00 98.25 164 THR A O 1
ATOM 1338 N N . VAL A 1 165 ? -1.809 -0.559 -19.854 1.00 98.25 165 VAL A N 1
ATOM 1339 C CA . VAL A 1 165 ? -2.224 0.650 -19.120 1.00 98.25 165 VAL A CA 1
ATOM 1340 C C . VAL A 1 165 ? -3.738 0.878 -19.226 1.00 98.25 165 VAL A C 1
ATOM 1342 O O . VAL A 1 165 ? -4.386 1.180 -18.224 1.00 98.25 165 VAL A O 1
ATOM 1345 N N . GLN A 1 166 ? -4.345 0.681 -20.402 1.00 98.31 166 GLN A N 1
ATOM 1346 C CA . GLN A 1 166 ? -5.803 0.776 -20.559 1.00 98.31 166 GLN A CA 1
ATOM 1347 C C . GLN A 1 166 ? -6.570 -0.310 -19.790 1.00 98.31 166 GLN A C 1
ATOM 1349 O O . GLN A 1 166 ? -7.680 -0.043 -19.325 1.00 98.31 166 GLN A O 1
ATOM 1354 N N . GLN A 1 167 ? -6.015 -1.516 -19.643 1.00 98.50 167 GLN A N 1
ATOM 1355 C CA . GLN A 1 167 ? -6.586 -2.563 -18.797 1.00 98.50 167 GLN A CA 1
ATOM 1356 C C . GLN A 1 167 ? -6.514 -2.168 -17.316 1.00 98.50 167 GLN A C 1
ATOM 1358 O O . GLN A 1 167 ? -7.552 -2.124 -16.657 1.00 98.50 167 GLN A O 1
ATOM 1363 N N . LEU A 1 168 ? -5.338 -1.763 -16.826 1.00 98.31 168 LEU A N 1
ATOM 1364 C CA . LEU A 1 168 ? -5.144 -1.323 -15.439 1.00 98.31 168 LEU A CA 1
ATOM 1365 C C . LEU A 1 168 ? -6.048 -0.133 -15.067 1.00 98.31 168 LEU A C 1
ATOM 1367 O O . LEU A 1 168 ? -6.569 -0.078 -13.955 1.00 98.31 168 LEU A O 1
ATOM 1371 N N . ILE A 1 169 ? -6.309 0.795 -15.996 1.00 98.50 169 ILE A N 1
ATOM 1372 C CA . ILE A 1 169 ? -7.269 1.896 -15.791 1.00 98.50 169 ILE A CA 1
ATOM 1373 C C . ILE A 1 169 ? -8.706 1.372 -15.614 1.00 98.50 169 ILE A C 1
ATOM 1375 O O . ILE A 1 169 ? -9.423 1.850 -14.731 1.00 98.50 169 ILE A O 1
ATOM 1379 N N . LYS A 1 170 ? -9.139 0.381 -16.409 1.00 98.44 170 LYS A N 1
ATOM 1380 C CA . LYS A 1 170 ? -10.474 -0.240 -16.281 1.00 98.44 170 LYS A CA 1
ATOM 1381 C C . LYS A 1 170 ? -10.610 -1.016 -14.971 1.00 98.44 170 LYS A C 1
ATOM 1383 O O . LYS A 1 170 ? -11.627 -0.891 -14.293 1.00 98.44 170 LYS A O 1
ATOM 1388 N N . GLU A 1 171 ? -9.583 -1.771 -14.593 1.00 98.31 171 GLU A N 1
ATOM 1389 C CA . GLU A 1 171 ? -9.534 -2.514 -13.329 1.00 98.31 171 GLU A CA 1
ATOM 1390 C C . GLU A 1 171 ? -9.555 -1.563 -12.126 1.00 98.31 171 GLU A C 1
ATOM 1392 O O . GLU A 1 171 ? -10.358 -1.741 -11.212 1.00 98.31 171 GLU A O 1
ATOM 1397 N N . ASN A 1 172 ? -8.768 -0.482 -12.157 1.00 97.75 172 ASN A N 1
ATOM 1398 C CA . ASN A 1 172 ? -8.766 0.532 -11.103 1.00 97.75 172 ASN A CA 1
ATOM 1399 C C . ASN A 1 172 ? -10.119 1.261 -10.987 1.00 97.75 172 ASN A C 1
ATOM 1401 O O . ASN A 1 172 ? -10.564 1.549 -9.876 1.00 97.75 172 ASN A O 1
ATOM 1405 N N . LEU A 1 173 ? -10.804 1.521 -12.107 1.00 98.38 173 LEU A N 1
ATOM 1406 C CA . LEU A 1 173 ? -12.162 2.074 -12.110 1.00 98.38 173 LEU A CA 1
ATOM 1407 C C . LEU A 1 173 ? -13.178 1.094 -11.497 1.00 98.38 173 LEU A C 1
ATOM 1409 O O . LEU A 1 173 ? -13.988 1.507 -10.668 1.00 98.38 173 LEU A O 1
ATOM 1413 N N . CYS A 1 174 ? -13.103 -0.191 -11.853 1.00 98.25 174 CYS A N 1
ATOM 1414 C CA . CYS A 1 174 ? -13.947 -1.247 -11.289 1.00 98.25 174 CYS A CA 1
ATOM 1415 C C . CYS A 1 174 ? -13.747 -1.375 -9.767 1.00 98.25 174 CYS A C 1
ATOM 1417 O O . CYS A 1 174 ? -14.710 -1.325 -9.004 1.00 98.25 174 CYS A O 1
ATOM 1419 N N . LEU A 1 175 ? -12.493 -1.424 -9.304 1.00 98.44 175 LEU A N 1
ATOM 1420 C CA . LEU A 1 175 ? -12.157 -1.481 -7.877 1.00 98.44 175 LEU A CA 1
ATOM 1421 C C . LEU A 1 175 ? -12.665 -0.252 -7.106 1.00 98.44 175 LEU A C 1
ATOM 1423 O O . LEU A 1 175 ? -13.195 -0.403 -6.006 1.00 98.44 175 LEU A O 1
ATOM 1427 N N . ARG A 1 176 ? -12.585 0.957 -7.684 1.00 98.38 176 ARG A N 1
ATOM 1428 C CA . ARG A 1 176 ? -13.191 2.165 -7.088 1.00 98.38 176 ARG A CA 1
ATOM 1429 C C . ARG A 1 176 ? -14.712 2.057 -6.992 1.00 98.38 176 ARG A C 1
ATOM 1431 O O . ARG A 1 176 ? -15.267 2.426 -5.963 1.00 98.38 176 ARG A O 1
ATOM 1438 N N . GLN A 1 177 ? -15.383 1.543 -8.024 1.00 97.94 177 GLN A N 1
ATOM 1439 C CA . GLN A 1 177 ? -16.837 1.344 -8.008 1.00 97.94 177 GLN A CA 1
ATOM 1440 C C . GLN A 1 177 ? -17.258 0.332 -6.932 1.00 97.94 177 GLN A C 1
ATOM 1442 O O . GLN A 1 177 ? -18.167 0.627 -6.159 1.00 97.94 177 GLN A O 1
ATOM 1447 N N . ILE A 1 178 ? -16.554 -0.801 -6.820 1.00 98.25 178 ILE A N 1
ATOM 1448 C CA . ILE A 1 178 ? -16.775 -1.813 -5.773 1.00 98.25 178 ILE A CA 1
ATOM 1449 C C . ILE A 1 178 ? -16.557 -1.207 -4.379 1.00 98.25 178 ILE A C 1
ATOM 1451 O O . ILE A 1 178 ? -17.409 -1.359 -3.506 1.00 98.25 178 ILE A O 1
ATOM 1455 N N . HIS A 1 179 ? -15.469 -0.459 -4.173 1.00 97.81 179 HIS A N 1
ATOM 1456 C CA . HIS A 1 179 ? -15.195 0.221 -2.904 1.00 97.81 179 HIS A CA 1
ATOM 1457 C C . HIS A 1 179 ? -16.299 1.230 -2.541 1.00 97.81 179 HIS A C 1
ATOM 1459 O O . HIS A 1 179 ? -16.815 1.209 -1.428 1.00 97.81 179 HIS A O 1
ATOM 1465 N N . THR A 1 180 ? -16.714 2.090 -3.478 1.00 98.12 180 THR A N 1
ATOM 1466 C CA . THR A 1 180 ? -17.805 3.055 -3.254 1.00 98.12 180 THR A CA 1
ATOM 1467 C C . THR A 1 180 ? -19.160 2.380 -3.011 1.00 98.12 180 THR A C 1
ATOM 1469 O O . THR A 1 180 ? -19.981 2.942 -2.290 1.00 98.12 180 THR A O 1
ATOM 1472 N N . HIS A 1 181 ? -19.413 1.200 -3.581 1.00 98.00 181 HIS A N 1
ATOM 1473 C CA . HIS A 1 181 ? -20.619 0.415 -3.297 1.00 98.00 181 HIS A CA 1
ATOM 1474 C C . HIS A 1 181 ? -20.573 -0.187 -1.886 1.00 98.00 181 HIS A C 1
ATOM 1476 O O . HIS A 1 181 ? -21.525 -0.023 -1.130 1.00 98.00 181 HIS A O 1
ATOM 1482 N N . SER A 1 182 ? -19.444 -0.800 -1.518 1.00 97.50 182 SER A N 1
ATOM 1483 C CA . SER A 1 182 ? -19.212 -1.409 -0.202 1.00 97.50 182 SER A CA 1
ATOM 1484 C C . SER A 1 182 ? -19.335 -0.394 0.940 1.00 97.50 182 SER A C 1
ATOM 1486 O O . SER A 1 182 ? -20.061 -0.635 1.901 1.00 97.50 182 SER A O 1
ATOM 1488 N N . VAL A 1 183 ? -18.721 0.790 0.798 1.00 98.12 183 VAL A N 1
ATOM 1489 C CA . VAL A 1 183 ? -18.862 1.884 1.777 1.00 98.12 183 VAL A CA 1
ATOM 1490 C C . VAL A 1 183 ? -20.329 2.283 1.950 1.00 98.12 183 VAL A C 1
ATOM 1492 O O . VAL A 1 183 ? -20.799 2.347 3.079 1.00 98.12 183 VAL A O 1
ATOM 1495 N N . LYS A 1 184 ? -21.078 2.470 0.855 1.00 98.00 184 LYS A N 1
ATOM 1496 C CA . LYS A 1 184 ? -22.498 2.862 0.913 1.00 98.00 184 LYS A CA 1
ATOM 1497 C C . LYS A 1 184 ? -23.405 1.804 1.527 1.00 98.00 184 LYS A C 1
ATOM 1499 O O . LYS A 1 184 ? -24.400 2.153 2.154 1.00 98.00 184 LYS A O 1
ATOM 1504 N N . ASP A 1 185 ? -23.104 0.527 1.326 1.00 97.38 185 ASP A N 1
ATOM 1505 C CA . ASP A 1 185 ? -23.890 -0.552 1.921 1.00 97.38 185 ASP A CA 1
ATOM 1506 C C . ASP A 1 185 ? -23.582 -0.714 3.407 1.00 97.38 185 ASP A C 1
ATOM 1508 O O . ASP A 1 185 ? -24.507 -0.914 4.188 1.00 97.38 185 ASP A O 1
ATOM 1512 N N . HIS A 1 186 ? -22.330 -0.511 3.822 1.00 97.50 186 HIS A N 1
ATOM 1513 C CA . HIS A 1 186 ? -21.984 -0.454 5.239 1.00 97.50 186 HIS A CA 1
ATOM 1514 C C . HIS A 1 186 ? -22.562 0.794 5.935 1.00 97.50 186 HIS A C 1
ATOM 1516 O O . HIS A 1 186 ? -23.054 0.696 7.056 1.00 97.50 186 HIS A O 1
ATOM 1522 N N . GLU A 1 187 ? -22.587 1.955 5.267 1.00 98.12 187 GLU A N 1
ATOM 1523 C CA . GLU A 1 187 ? -23.294 3.156 5.746 1.00 98.12 187 GLU A CA 1
ATOM 1524 C C . GLU A 1 187 ? -24.784 2.848 5.996 1.00 98.12 187 GLU A C 1
ATOM 1526 O O . GLU A 1 187 ? -25.288 3.116 7.086 1.00 98.12 187 GLU A O 1
ATOM 1531 N N . ARG A 1 188 ? -25.467 2.197 5.042 1.00 97.88 188 ARG A N 1
ATOM 1532 C CA . ARG A 1 188 ? -26.875 1.764 5.173 1.00 97.88 188 ARG A CA 1
ATOM 1533 C C . ARG A 1 188 ? -27.095 0.740 6.286 1.00 97.88 188 ARG A C 1
ATOM 1535 O O . ARG A 1 188 ? -28.061 0.858 7.032 1.00 97.88 188 ARG A O 1
ATOM 1542 N N . GLU A 1 189 ? -26.224 -0.260 6.397 1.00 98.19 189 GLU A N 1
ATOM 1543 C CA . GLU A 1 189 ? -26.279 -1.277 7.453 1.00 98.19 189 GLU A CA 1
ATOM 1544 C C . GLU A 1 189 ? -26.156 -0.620 8.836 1.00 98.19 189 GLU A C 1
ATOM 1546 O O . GLU A 1 189 ? -26.953 -0.888 9.737 1.00 98.19 189 GLU A O 1
ATOM 1551 N N . MET A 1 190 ? -25.217 0.318 8.989 1.00 97.69 190 MET A N 1
ATOM 1552 C CA . MET A 1 190 ? -25.042 1.089 10.219 1.00 97.69 190 MET A CA 1
ATOM 1553 C C . MET A 1 190 ? -26.224 2.030 10.502 1.00 97.69 190 MET A C 1
ATOM 1555 O O . MET A 1 190 ? -26.603 2.178 11.668 1.00 97.69 190 MET A O 1
ATOM 1559 N N . GLU A 1 191 ? -26.851 2.625 9.482 1.00 97.81 191 GLU A N 1
ATOM 1560 C CA . GLU A 1 191 ? -28.104 3.384 9.619 1.00 97.81 191 GLU A CA 1
ATOM 1561 C C . GLU A 1 191 ? -29.271 2.491 10.079 1.00 97.81 191 GLU A C 1
ATOM 1563 O O . GLU A 1 191 ? -29.980 2.860 11.020 1.00 97.81 191 GLU A O 1
ATOM 1568 N N . GLU A 1 192 ? -29.454 1.304 9.489 1.00 97.38 192 GLU A N 1
ATOM 1569 C CA . GLU A 1 192 ? -30.512 0.353 9.860 1.00 97.38 192 GLU A CA 1
ATOM 1570 C C . GLU A 1 192 ? -30.327 -0.165 11.294 1.00 97.38 192 GLU A C 1
ATOM 1572 O O . GLU A 1 192 ? -31.261 -0.117 12.101 1.00 97.38 192 GLU A O 1
ATOM 1577 N N . ILE A 1 193 ? -29.108 -0.587 11.648 1.00 97.69 193 ILE A N 1
ATOM 1578 C CA . ILE A 1 193 ? -28.739 -1.007 13.007 1.00 97.69 193 ILE A CA 1
ATOM 1579 C C . ILE A 1 193 ? -29.010 0.126 14.007 1.00 97.69 193 ILE A C 1
ATOM 1581 O O . ILE A 1 193 ? -29.620 -0.099 15.058 1.00 97.69 193 ILE A O 1
ATOM 1585 N N . THR A 1 194 ? -28.614 1.357 13.672 1.00 98.06 194 THR A N 1
ATOM 1586 C CA . THR A 1 194 ? -28.840 2.538 14.517 1.00 98.06 194 THR A CA 1
ATOM 1587 C C . THR A 1 194 ? -30.330 2.821 14.702 1.00 98.06 194 THR A C 1
ATOM 1589 O O . THR A 1 194 ? -30.777 3.034 15.830 1.00 98.06 194 THR A O 1
ATOM 1592 N N . LEU A 1 195 ? -31.124 2.784 13.629 1.00 97.44 195 LEU A N 1
ATOM 1593 C CA . LEU A 1 195 ? -32.565 3.034 13.671 1.00 97.44 195 LEU A CA 1
ATOM 1594 C C . LEU A 1 195 ? -33.308 1.948 14.465 1.00 97.44 195 LEU A C 1
ATOM 1596 O O . LEU A 1 195 ? -34.192 2.270 15.262 1.00 97.44 195 LEU A O 1
ATOM 1600 N N . ASN A 1 196 ? -32.910 0.683 14.318 1.00 97.94 196 ASN A N 1
ATOM 1601 C CA . ASN A 1 196 ? -33.442 -0.445 15.082 1.00 97.94 196 ASN A CA 1
ATOM 1602 C C . ASN A 1 196 ? -33.152 -0.287 16.587 1.00 97.94 196 ASN A C 1
ATOM 1604 O O . ASN A 1 196 ? -34.074 -0.329 17.408 1.00 97.94 196 ASN A O 1
ATOM 1608 N N . PHE A 1 197 ? -31.902 0.007 16.968 1.00 97.88 197 PHE A N 1
ATOM 1609 C CA . PHE A 1 197 ? -31.562 0.261 18.372 1.00 97.88 197 PHE A CA 1
ATOM 1610 C C . PHE A 1 197 ? -32.258 1.507 18.937 1.00 97.88 197 PHE A C 1
ATOM 1612 O O . PHE A 1 197 ? -32.775 1.439 20.051 1.00 97.88 197 PHE A O 1
ATOM 1619 N N . GLN A 1 198 ? -32.370 2.606 18.183 1.00 97.75 198 GLN A N 1
ATOM 1620 C CA . GLN A 1 198 ? -33.150 3.778 18.604 1.00 97.75 198 GLN A CA 1
ATOM 1621 C C . GLN A 1 198 ? -34.642 3.455 18.789 1.00 97.75 198 GLN A C 1
ATOM 1623 O O . GLN A 1 198 ? -35.263 3.944 19.732 1.00 97.75 198 GLN A O 1
ATOM 1628 N N . GLY A 1 199 ? -35.225 2.622 17.921 1.00 97.81 199 GLY A N 1
ATOM 1629 C CA . GLY A 1 199 ? -36.597 2.131 18.066 1.00 97.81 199 GLY A CA 1
ATOM 1630 C C . GLY A 1 199 ? -36.775 1.283 19.328 1.00 97.81 199 GLY A C 1
ATOM 1631 O O . GLY A 1 199 ? -37.728 1.484 20.083 1.00 97.81 199 GLY A O 1
ATOM 1632 N N . LYS A 1 200 ? -35.820 0.388 19.608 1.00 97.38 200 LYS A N 1
ATOM 1633 C CA . LYS A 1 200 ? -35.810 -0.447 20.816 1.00 97.38 200 LYS A CA 1
ATOM 1634 C C . LYS A 1 200 ? -35.628 0.373 22.096 1.00 97.38 200 LYS A C 1
ATOM 1636 O O . LYS A 1 200 ? -36.318 0.096 23.073 1.00 97.38 200 LYS A O 1
ATOM 1641 N N . ILE A 1 201 ? -34.766 1.393 22.085 1.00 97.69 201 ILE A N 1
ATOM 1642 C CA . ILE A 1 201 ? -34.600 2.342 23.197 1.00 97.69 201 ILE A CA 1
ATOM 1643 C C . ILE A 1 201 ? -35.925 3.063 23.465 1.00 97.69 201 ILE A C 1
ATOM 1645 O O . ILE A 1 201 ? -36.451 2.932 24.563 1.00 97.69 201 ILE A O 1
ATOM 1649 N N . LYS A 1 202 ? -36.545 3.683 22.452 1.00 97.38 202 LYS A N 1
ATOM 1650 C CA . LYS A 1 202 ? -37.847 4.369 22.590 1.00 97.38 202 LYS A CA 1
ATOM 1651 C C . LYS A 1 202 ? -38.970 3.453 23.081 1.00 97.38 202 LYS A C 1
ATOM 1653 O O . LYS A 1 202 ? -39.859 3.889 23.811 1.00 97.38 202 LYS A O 1
ATOM 1658 N N . HIS A 1 203 ? -38.947 2.177 22.694 1.00 97.06 203 HIS A N 1
ATOM 1659 C CA . HIS A 1 203 ? -39.888 1.186 23.212 1.00 97.06 203 HIS A CA 1
ATOM 1660 C C . HIS A 1 203 ? -39.640 0.874 24.696 1.00 97.06 203 HIS A C 1
ATOM 1662 O O . HIS A 1 203 ? -40.596 0.831 25.464 1.00 97.06 203 HIS A O 1
ATOM 1668 N N . LEU A 1 204 ? -38.380 0.705 25.113 1.00 97.56 204 LEU A N 1
ATOM 1669 C CA . LEU A 1 204 ? -38.013 0.475 26.513 1.00 97.56 204 LEU A CA 1
ATOM 1670 C C . LEU A 1 204 ? -38.292 1.701 27.392 1.00 97.56 204 LEU A C 1
ATOM 1672 O O . LEU A 1 204 ? -38.887 1.538 28.451 1.00 97.56 204 LEU A O 1
ATOM 1676 N N . GLU A 1 205 ? -37.952 2.910 26.938 1.00 97.38 205 GLU A N 1
ATOM 1677 C CA . GLU A 1 205 ? -38.285 4.184 27.597 1.00 97.38 205 GLU A CA 1
ATOM 1678 C C . GLU A 1 205 ? -39.795 4.288 27.846 1.00 97.38 205 GLU A C 1
ATOM 1680 O O . GLU A 1 205 ? -40.226 4.510 28.976 1.00 97.38 205 GLU A O 1
ATOM 1685 N N . LYS A 1 206 ? -40.613 4.022 26.817 1.00 97.12 206 LYS A N 1
ATOM 1686 C CA . LYS A 1 206 ? -42.073 4.000 26.954 1.00 97.12 206 LYS A CA 1
ATOM 1687 C C . LYS A 1 206 ? -42.564 2.889 27.889 1.00 97.12 206 LYS A C 1
ATOM 1689 O O . LYS A 1 206 ? -43.532 3.099 28.612 1.00 97.12 206 LYS A O 1
ATOM 1694 N N . THR A 1 207 ? -41.934 1.716 27.895 1.00 96.31 207 THR A N 1
ATOM 1695 C CA . THR A 1 207 ? -42.304 0.633 28.820 1.00 96.31 207 THR A CA 1
ATOM 1696 C C . THR A 1 207 ? -41.961 0.986 30.268 1.00 96.31 207 THR A C 1
ATOM 1698 O O . THR A 1 207 ? -42.782 0.729 31.142 1.00 96.31 207 THR A O 1
ATOM 1701 N N . VAL A 1 208 ? -40.818 1.630 30.527 1.00 95.56 208 VAL A N 1
ATOM 1702 C CA . VAL A 1 208 ? -40.470 2.166 31.855 1.00 95.56 208 VAL A CA 1
ATOM 1703 C C . VAL A 1 208 ? -41.470 3.243 32.272 1.00 95.56 208 VAL A C 1
ATOM 1705 O O . VAL A 1 208 ? -42.027 3.137 33.358 1.00 95.56 208 VAL A O 1
ATOM 1708 N N . GLN A 1 209 ? -41.786 4.207 31.400 1.00 95.62 209 GLN A N 1
ATOM 1709 C CA . GLN A 1 209 ? -42.797 5.232 31.683 1.00 95.62 209 GLN A CA 1
ATOM 1710 C C . GLN A 1 209 ? -44.169 4.612 32.006 1.00 95.62 209 GLN A C 1
ATOM 1712 O O . GLN A 1 209 ? -44.779 4.973 33.007 1.00 95.62 209 GLN A O 1
ATOM 1717 N N . ASN A 1 210 ? -44.643 3.647 31.209 1.00 94.81 210 ASN A N 1
ATOM 1718 C CA . ASN A 1 210 ? -45.905 2.946 31.470 1.00 94.81 210 ASN A CA 1
ATOM 1719 C C . ASN A 1 210 ? -45.887 2.212 32.827 1.00 94.81 210 ASN A C 1
ATOM 1721 O O . ASN A 1 210 ? -46.896 2.199 33.533 1.00 94.81 210 ASN A O 1
ATOM 1725 N N . LEU A 1 211 ? -44.761 1.580 33.185 1.00 93.69 211 LEU A N 1
ATOM 1726 C CA . LEU A 1 211 ? -44.597 0.907 34.475 1.00 93.69 211 LEU A CA 1
ATOM 1727 C C . LEU A 1 211 ? -44.636 1.922 35.618 1.00 93.69 211 LEU A C 1
ATOM 1729 O O . LEU A 1 211 ? -45.444 1.747 36.524 1.00 93.69 211 LEU A O 1
ATOM 1733 N N . GLU A 1 212 ? -43.878 3.020 35.536 1.00 93.94 212 GLU A N 1
ATOM 1734 C CA . GLU A 1 212 ? -43.934 4.114 36.511 1.00 93.94 212 GLU A CA 1
ATOM 1735 C C . GLU A 1 212 ? -45.357 4.679 36.659 1.00 93.94 212 GLU A C 1
ATOM 1737 O O . GLU A 1 212 ? -45.857 4.779 37.777 1.00 93.94 212 GLU A O 1
ATOM 1742 N N . GLU A 1 213 ? -46.053 4.981 35.560 1.00 93.62 213 GLU A N 1
ATOM 1743 C CA . GLU A 1 213 ? -47.437 5.479 35.578 1.00 93.62 213 GLU A CA 1
ATOM 1744 C C . GLU A 1 213 ? -48.422 4.484 36.223 1.00 93.62 213 GLU A C 1
ATOM 1746 O O . GLU A 1 213 ? -49.395 4.908 36.852 1.00 93.62 213 GLU A O 1
ATOM 1751 N N . SER A 1 214 ? -48.165 3.174 36.118 1.00 92.25 214 SER A N 1
ATOM 1752 C CA . SER A 1 214 ? -49.020 2.120 36.687 1.00 92.25 214 SER A CA 1
ATOM 1753 C C . SER A 1 214 ? -48.696 1.750 38.143 1.00 92.25 214 SER A C 1
ATOM 1755 O O . SER A 1 214 ? -49.612 1.570 38.946 1.00 92.25 214 SER A O 1
ATOM 1757 N N . GLU A 1 215 ? -47.417 1.672 38.519 1.00 92.25 215 GLU A N 1
ATOM 1758 C CA . GLU A 1 215 ? -46.974 1.209 39.840 1.00 92.25 215 GLU A CA 1
ATOM 1759 C C . GLU A 1 215 ? -46.871 2.349 40.857 1.00 92.25 215 GLU A C 1
ATOM 1761 O O . GLU A 1 215 ? -47.250 2.168 42.016 1.00 92.25 215 GLU A O 1
ATOM 1766 N N . ARG A 1 216 ? -46.442 3.554 40.449 1.00 91.75 216 ARG A N 1
ATOM 1767 C CA . ARG A 1 216 ? -46.337 4.731 41.332 1.00 91.75 216 ARG A CA 1
ATOM 1768 C C . ARG A 1 216 ? -47.636 5.045 42.098 1.00 91.75 216 ARG A C 1
ATOM 1770 O O . ARG A 1 216 ? -47.529 5.283 43.303 1.00 91.75 216 ARG A O 1
ATOM 1777 N N . PRO A 1 217 ? -48.851 5.030 41.501 1.00 92.12 217 PRO A N 1
ATOM 1778 C CA . PRO A 1 217 ? -50.085 5.246 42.262 1.00 92.12 217 PRO A CA 1
ATOM 1779 C C . PRO A 1 217 ? -50.418 4.089 43.218 1.00 92.12 217 PRO A C 1
ATOM 1781 O O . PRO A 1 217 ? -50.986 4.337 44.281 1.00 92.12 217 PRO A O 1
ATOM 1784 N N . VAL A 1 218 ? -50.042 2.846 42.892 1.00 93.06 218 VAL A N 1
ATOM 1785 C CA . VAL A 1 218 ? -50.229 1.684 43.782 1.00 93.06 218 VAL A CA 1
ATOM 1786 C C . VAL A 1 218 ? -49.288 1.776 44.984 1.00 93.06 218 VAL A C 1
ATOM 1788 O O . VAL A 1 218 ? -49.732 1.617 46.120 1.00 93.06 218 VAL A O 1
ATOM 1791 N N . ILE A 1 219 ? -48.017 2.116 44.754 1.00 90.38 219 ILE A N 1
ATOM 1792 C CA . ILE A 1 219 ? -47.020 2.362 45.804 1.00 90.38 219 ILE A CA 1
ATOM 1793 C C . ILE A 1 219 ? -47.489 3.504 46.715 1.00 90.38 219 ILE A C 1
ATOM 1795 O O . ILE A 1 219 ? -47.589 3.304 47.921 1.00 90.38 219 ILE A O 1
ATOM 1799 N N . ALA A 1 220 ? -47.894 4.650 46.159 1.00 92.00 220 ALA A N 1
ATOM 1800 C CA . ALA A 1 220 ? -48.389 5.784 46.946 1.00 92.00 220 ALA A CA 1
ATOM 1801 C C . ALA A 1 220 ? -49.662 5.453 47.758 1.00 92.00 220 ALA A C 1
ATOM 1803 O O . ALA A 1 220 ? -49.846 5.948 48.874 1.00 92.00 220 ALA A O 1
ATOM 1804 N N . ALA A 1 221 ? -50.544 4.590 47.236 1.00 92.88 221 ALA A N 1
ATOM 1805 C CA . ALA A 1 221 ? -51.709 4.103 47.974 1.00 92.88 221 ALA A CA 1
ATOM 1806 C C . ALA A 1 221 ? -51.313 3.179 49.142 1.00 92.88 221 ALA A C 1
ATOM 1808 O O . ALA A 1 221 ? -51.870 3.306 50.237 1.00 92.88 221 ALA A O 1
ATOM 1809 N N . LEU A 1 222 ? -50.332 2.293 48.937 1.00 93.31 222 LEU A N 1
ATOM 1810 C CA . LEU A 1 222 ? -49.775 1.423 49.977 1.00 93.31 222 LEU A CA 1
ATOM 1811 C C . LEU A 1 222 ? -49.029 2.227 51.053 1.00 93.31 222 LEU A C 1
ATOM 1813 O O . LEU A 1 222 ? -49.268 2.005 52.236 1.00 93.31 222 LEU A O 1
ATOM 1817 N N . GLU A 1 223 ? -48.207 3.206 50.672 1.00 93.06 223 GLU A N 1
ATOM 1818 C CA . GLU A 1 223 ? -47.552 4.148 51.592 1.00 93.06 223 GLU A CA 1
ATOM 1819 C C . GLU A 1 223 ? -48.586 4.906 52.438 1.00 93.06 223 GLU A C 1
ATOM 1821 O O . GLU A 1 223 ? -48.478 4.958 53.665 1.00 93.06 223 GLU A O 1
ATOM 1826 N N . SER A 1 224 ? -49.642 5.430 51.804 1.00 92.62 224 SER A N 1
ATOM 1827 C CA . SER A 1 224 ? -50.751 6.093 52.500 1.00 92.62 224 SER A CA 1
ATOM 1828 C C . SER A 1 224 ? -51.440 5.166 53.506 1.00 92.62 224 SER A C 1
ATOM 1830 O O . SER A 1 224 ? -51.785 5.596 54.610 1.00 92.62 224 SER A O 1
ATOM 1832 N N . GLU A 1 225 ? -51.636 3.890 53.166 1.00 93.81 225 GLU A N 1
ATOM 1833 C CA . GLU A 1 225 ? -52.251 2.920 54.072 1.00 93.81 225 GLU A CA 1
ATOM 1834 C C . GLU A 1 225 ? -51.316 2.505 55.216 1.00 93.81 225 GLU A C 1
ATOM 1836 O O . GLU A 1 225 ? -51.753 2.464 56.365 1.00 93.81 225 GLU A O 1
ATOM 1841 N N . VAL A 1 226 ? -50.019 2.312 54.959 1.00 94.00 226 VAL A N 1
ATOM 1842 C CA . VAL A 1 226 ? -49.004 2.088 56.004 1.00 94.00 226 VAL A CA 1
ATOM 1843 C C . VAL A 1 226 ? -48.968 3.263 56.987 1.00 94.00 226 VAL A C 1
ATOM 1845 O O . VAL A 1 226 ? -48.966 3.044 58.200 1.00 94.00 226 VAL A O 1
ATOM 1848 N N . ILE A 1 227 ? -49.041 4.507 56.499 1.00 93.00 227 ILE A N 1
ATOM 1849 C CA . ILE A 1 227 ? -49.133 5.708 57.344 1.00 93.00 227 ILE A CA 1
ATOM 1850 C C . ILE A 1 227 ? -50.430 5.703 58.173 1.00 93.00 227 ILE A C 1
ATOM 1852 O O . ILE A 1 227 ? -50.383 5.941 59.382 1.00 93.00 227 ILE A O 1
ATOM 1856 N N . LYS A 1 228 ? -51.587 5.380 57.575 1.00 93.12 228 LYS A N 1
ATOM 1857 C CA . LYS A 1 228 ? -52.872 5.278 58.299 1.00 93.12 228 LYS A CA 1
ATOM 1858 C C . LYS A 1 228 ? -52.844 4.206 59.392 1.00 93.12 228 LYS A C 1
ATOM 1860 O O . LYS A 1 228 ? -53.271 4.482 60.515 1.00 93.12 228 LYS A O 1
ATOM 1865 N N . GLN A 1 229 ? -52.326 3.012 59.101 1.00 92.75 229 GLN A N 1
ATOM 1866 C CA . GLN A 1 229 ? -52.208 1.933 60.087 1.00 92.75 229 GLN A CA 1
ATOM 1867 C C . GLN A 1 229 ? -51.176 2.274 61.172 1.00 92.75 229 GLN A C 1
ATOM 1869 O O . GLN A 1 229 ? -51.427 2.013 62.346 1.00 92.75 229 GLN A O 1
ATOM 1874 N N . GLY A 1 230 ? -50.073 2.949 60.830 1.00 92.94 230 GLY A N 1
ATOM 1875 C CA . GLY A 1 230 ? -49.113 3.488 61.799 1.00 92.94 230 GLY A CA 1
ATOM 1876 C C . GLY A 1 230 ? -49.750 4.494 62.766 1.00 92.94 230 GLY A C 1
ATOM 1877 O O . GLY A 1 230 ? -49.622 4.354 63.983 1.00 92.94 230 GLY A O 1
ATOM 1878 N N . LEU A 1 231 ? -50.523 5.455 62.248 1.00 93.62 231 LEU A N 1
ATOM 1879 C CA . LEU A 1 231 ? -51.279 6.419 63.060 1.00 93.62 231 LEU A CA 1
ATOM 1880 C C . LEU A 1 231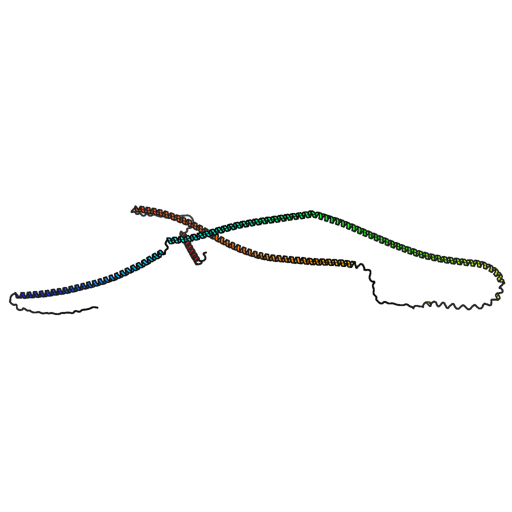 ? -52.349 5.741 63.931 1.00 93.62 231 LEU A C 1
ATOM 1882 O O . LEU A 1 231 ? -52.539 6.126 65.086 1.00 93.62 231 LEU A O 1
ATOM 1886 N N . LYS A 1 232 ? -53.036 4.718 63.409 1.00 93.75 232 LYS A N 1
ATOM 1887 C CA . LYS A 1 232 ? -54.012 3.914 64.161 1.00 93.75 232 LYS A CA 1
ATOM 1888 C C . LYS A 1 232 ? -53.341 3.135 65.296 1.00 93.75 232 LYS A C 1
ATOM 1890 O O . LYS A 1 232 ? -53.819 3.187 66.425 1.00 93.75 232 LYS A O 1
ATOM 1895 N N . ASN A 1 233 ? -52.219 2.473 65.023 1.00 92.31 233 ASN A N 1
ATOM 1896 C CA . ASN A 1 233 ? -51.452 1.723 66.017 1.00 92.31 233 ASN A CA 1
ATOM 1897 C C . ASN A 1 233 ? -50.865 2.644 67.095 1.00 92.31 233 ASN A C 1
ATOM 1899 O O . ASN A 1 233 ? -50.928 2.301 68.271 1.00 92.31 233 ASN A O 1
ATOM 1903 N N . SER A 1 234 ? -50.385 3.837 66.728 1.00 92.81 234 SER A N 1
ATOM 1904 C CA . SER A 1 234 ? -49.926 4.853 67.686 1.00 92.81 234 SER A CA 1
ATOM 1905 C C . SER A 1 234 ? -51.048 5.283 68.647 1.00 92.81 234 SER A C 1
ATOM 1907 O O . SER A 1 234 ? -50.871 5.238 69.865 1.00 92.81 234 SER A O 1
ATOM 1909 N N . LYS A 1 235 ? -52.250 5.575 68.122 1.00 93.00 235 LYS A N 1
ATOM 1910 C CA . LYS A 1 235 ? -53.440 5.882 68.941 1.00 93.00 235 LYS A CA 1
ATOM 1911 C C . LYS A 1 235 ? -53.859 4.717 69.844 1.00 93.00 235 LYS A C 1
ATOM 1913 O O . LYS A 1 235 ? -54.234 4.942 70.990 1.00 93.00 235 LYS A O 1
ATOM 1918 N N . LEU A 1 236 ? -53.769 3.476 69.363 1.00 93.44 236 LEU A N 1
ATOM 1919 C CA . LEU A 1 236 ? -54.041 2.289 70.183 1.00 93.44 236 LEU A CA 1
ATOM 1920 C C . LEU A 1 236 ? -52.989 2.109 71.291 1.00 93.44 236 LEU A C 1
ATOM 1922 O O . LEU A 1 236 ? -53.354 1.809 72.421 1.00 93.44 236 LEU A O 1
ATOM 1926 N N . GLN A 1 237 ? -51.703 2.361 71.024 1.00 92.94 237 GLN A N 1
ATOM 1927 C CA . GLN A 1 237 ? -50.645 2.350 72.046 1.00 92.94 237 GLN A CA 1
ATOM 1928 C C . GLN A 1 237 ? -50.807 3.474 73.082 1.00 92.94 237 GLN A C 1
ATOM 1930 O O . GLN A 1 237 ? -50.471 3.302 74.253 1.00 92.94 237 GLN A O 1
ATOM 1935 N N . GLU A 1 238 ? -51.310 4.641 72.680 1.00 92.12 238 GLU A N 1
ATOM 1936 C CA . GLU A 1 238 ? -51.683 5.729 73.590 1.00 92.12 238 GLU A CA 1
ATOM 1937 C C . GLU A 1 238 ? -52.874 5.341 74.482 1.00 92.12 238 GLU A C 1
ATOM 1939 O O . GLU A 1 238 ? -52.778 5.455 75.703 1.00 92.12 238 GLU A O 1
ATOM 1944 N N . GLN A 1 239 ? -53.936 4.763 73.909 1.00 94.25 239 GLN A N 1
ATOM 1945 C CA . GLN A 1 239 ? -55.070 4.222 74.669 1.00 94.25 239 GLN A CA 1
ATOM 1946 C C . GLN A 1 239 ? -54.657 3.094 75.627 1.00 94.25 239 GLN A C 1
ATOM 1948 O O . GLN A 1 239 ? -55.094 3.085 76.774 1.00 94.25 239 GLN A O 1
ATOM 1953 N N . ILE A 1 240 ? -53.783 2.177 75.200 1.00 92.75 240 ILE A N 1
ATOM 1954 C CA . ILE A 1 240 ? -53.252 1.102 76.050 1.00 92.75 240 ILE A CA 1
ATOM 1955 C C . ILE A 1 240 ? -52.448 1.684 77.220 1.00 92.75 240 ILE A C 1
ATOM 1957 O O . ILE A 1 240 ? -52.673 1.276 78.354 1.00 92.75 240 ILE A O 1
ATOM 1961 N N . ARG A 1 241 ? -51.577 2.678 76.992 1.00 93.69 241 ARG A N 1
ATOM 1962 C CA . ARG A 1 241 ? -50.839 3.355 78.078 1.00 93.69 241 ARG A CA 1
ATOM 1963 C C . ARG A 1 241 ? -51.767 4.079 79.056 1.00 93.69 241 ARG A C 1
ATOM 1965 O O . ARG A 1 241 ? -51.556 3.986 80.260 1.00 93.69 241 ARG A O 1
ATOM 1972 N N . PHE A 1 242 ? -52.815 4.739 78.562 1.00 93.31 242 PHE A N 1
ATOM 1973 C CA . PHE A 1 242 ? -53.832 5.360 79.414 1.00 93.31 242 PHE A CA 1
ATOM 1974 C C . PHE A 1 242 ? -54.593 4.321 80.256 1.00 93.31 242 PHE A C 1
ATOM 1976 O O . PHE A 1 242 ? -54.779 4.516 81.453 1.00 93.31 242 PHE A O 1
ATOM 1983 N N . LEU A 1 243 ? -54.981 3.185 79.666 1.00 93.06 243 LEU A N 1
ATOM 1984 C CA . LEU A 1 243 ? -55.638 2.091 80.388 1.00 93.06 243 LEU A CA 1
ATOM 1985 C C . LEU A 1 243 ? -54.719 1.430 81.425 1.00 93.06 243 LEU A C 1
ATOM 1987 O O . LEU A 1 243 ? -55.185 1.148 82.524 1.00 93.06 243 LEU A O 1
ATOM 1991 N N . ILE A 1 244 ? -53.431 1.237 81.119 1.00 93.00 244 ILE A N 1
ATOM 1992 C CA . ILE A 1 244 ? -52.429 0.753 82.083 1.00 93.00 244 ILE A CA 1
ATOM 1993 C C . ILE A 1 244 ? -52.316 1.729 83.258 1.00 93.00 244 ILE A C 1
ATOM 1995 O O . ILE A 1 244 ? -52.466 1.307 84.398 1.00 93.00 244 ILE A O 1
ATOM 1999 N N . SER A 1 245 ? -52.169 3.032 83.001 1.00 93.06 245 SER A N 1
ATOM 2000 C CA . SER A 1 245 ? -52.061 4.034 84.070 1.00 93.06 245 SER A CA 1
ATOM 2001 C C . SER A 1 245 ? -53.324 4.113 84.944 1.00 93.06 245 SER A C 1
ATOM 2003 O O . SER A 1 245 ? -53.230 4.220 86.165 1.00 93.06 245 SER A O 1
ATOM 2005 N N . ASN A 1 246 ? -54.516 3.964 84.353 1.00 91.19 246 ASN A N 1
ATOM 2006 C CA . ASN A 1 246 ? -55.772 3.873 85.107 1.00 91.19 246 ASN A CA 1
ATOM 2007 C C . ASN A 1 246 ? -55.880 2.578 85.933 1.00 91.19 246 ASN A C 1
ATOM 2009 O O . ASN A 1 246 ? -56.496 2.587 87.002 1.00 91.19 246 ASN A O 1
ATOM 2013 N N . LEU A 1 247 ? -55.311 1.463 85.457 1.00 92.56 247 LEU A N 1
ATOM 2014 C CA . LEU A 1 247 ? -55.220 0.215 86.220 1.00 92.56 247 LEU A CA 1
ATOM 2015 C C . LEU A 1 247 ? -54.247 0.371 87.392 1.00 92.56 247 LEU A C 1
ATOM 2017 O O . LEU A 1 247 ? -54.642 0.081 88.514 1.00 92.56 247 LEU A O 1
ATOM 2021 N N . GLU A 1 248 ? -53.048 0.912 87.170 1.00 92.38 248 GLU A N 1
ATOM 2022 C CA . GLU A 1 248 ? -52.062 1.217 88.220 1.00 92.38 248 GLU A CA 1
ATOM 2023 C C . GLU A 1 248 ? -52.660 2.129 89.307 1.00 92.38 248 GLU A C 1
ATOM 2025 O O . GLU A 1 248 ? -52.560 1.834 90.499 1.00 92.38 248 GLU A O 1
ATOM 2030 N N . GLU A 1 249 ? -53.366 3.197 88.915 1.00 90.12 249 GLU A N 1
ATOM 2031 C CA . GLU A 1 249 ? -54.055 4.088 89.855 1.00 90.12 249 GLU A CA 1
ATOM 2032 C C . GLU A 1 249 ? -55.189 3.365 90.611 1.00 90.12 249 GLU A C 1
ATOM 2034 O O . GLU A 1 249 ? -55.392 3.591 91.806 1.00 90.12 249 GLU A O 1
ATOM 2039 N N . SER A 1 250 ? -55.916 2.459 89.948 1.00 87.75 250 SER A N 1
ATOM 2040 C CA . SER A 1 250 ? -56.985 1.659 90.563 1.00 87.75 250 SER A CA 1
ATOM 2041 C C . SER A 1 250 ? -56.446 0.592 91.521 1.00 87.75 250 SER A C 1
ATOM 2043 O O . SER A 1 250 ? -57.048 0.350 92.569 1.00 87.75 250 SER A O 1
ATOM 2045 N N . GLU A 1 251 ? -55.306 -0.023 91.210 1.00 91.44 251 GLU A N 1
ATOM 2046 C CA . GLU A 1 251 ? -54.622 -0.971 92.086 1.00 91.44 251 GLU A CA 1
ATOM 2047 C C . GLU A 1 251 ? -54.006 -0.279 93.300 1.00 91.44 251 GLU A C 1
ATOM 2049 O O . GLU A 1 251 ? -54.154 -0.779 94.414 1.00 91.44 251 GLU A O 1
ATOM 2054 N N . GLU A 1 252 ? -53.402 0.900 93.135 1.00 91.69 252 GLU A N 1
ATOM 2055 C CA . GLU A 1 252 ? -52.899 1.689 94.261 1.00 91.69 252 GLU A CA 1
ATOM 2056 C C . GLU A 1 252 ? -54.057 2.219 95.130 1.00 91.69 252 GLU A C 1
ATOM 2058 O O . GLU A 1 252 ? -53.970 2.185 96.360 1.00 91.69 252 GLU A O 1
ATOM 2063 N N . LYS A 1 253 ? -55.201 2.606 94.542 1.00 88.12 253 LYS A N 1
ATOM 2064 C CA . LYS A 1 253 ? -56.443 2.897 95.290 1.00 88.12 253 LYS A CA 1
ATOM 2065 C C . LYS A 1 253 ? -56.945 1.671 96.062 1.00 88.12 253 LYS A C 1
ATOM 2067 O O . LYS A 1 253 ? -57.243 1.790 97.254 1.00 88.12 253 LYS A O 1
ATOM 2072 N N . ARG A 1 254 ? -56.992 0.488 95.432 1.00 90.56 254 ARG A N 1
ATOM 2073 C CA . ARG A 1 254 ? -57.374 -0.781 96.082 1.00 90.56 254 ARG A CA 1
ATOM 2074 C C . ARG A 1 254 ? -56.445 -1.088 97.256 1.00 90.56 254 ARG A C 1
ATOM 2076 O O . ARG A 1 254 ? -56.926 -1.235 98.377 1.00 90.56 254 ARG A O 1
ATOM 2083 N N . LYS A 1 255 ? -55.134 -1.089 97.028 1.00 89.94 255 LYS A N 1
ATOM 2084 C CA . LYS A 1 255 ? -54.075 -1.317 98.022 1.00 89.94 255 LYS A CA 1
ATOM 2085 C C . LYS A 1 255 ? -54.153 -0.332 99.191 1.00 89.94 255 LYS A C 1
ATOM 2087 O O . LYS A 1 255 ? -54.069 -0.749 100.341 1.00 89.94 255 LYS A O 1
ATOM 2092 N N . ASN A 1 256 ? -54.412 0.954 98.945 1.00 88.75 256 ASN A N 1
ATOM 2093 C CA . ASN A 1 256 ? -54.619 1.927 100.023 1.00 88.75 256 ASN A CA 1
ATOM 2094 C C . ASN A 1 256 ? -55.933 1.714 100.789 1.00 88.75 256 ASN A C 1
ATOM 2096 O O . ASN A 1 256 ? -55.965 1.918 102.006 1.00 88.75 256 ASN A O 1
ATOM 2100 N N . SER A 1 257 ? -56.995 1.234 100.134 1.00 87.44 257 SER A N 1
ATOM 2101 C CA . SER A 1 257 ? -58.223 0.817 100.825 1.00 87.44 257 SER A CA 1
ATOM 2102 C C . SER A 1 257 ? -58.014 -0.454 101.666 1.00 87.44 257 SER A C 1
ATOM 2104 O O . SER A 1 257 ? -58.482 -0.512 102.801 1.00 87.44 257 SER A O 1
ATOM 2106 N N . GLU A 1 258 ? -57.227 -1.421 101.184 1.00 87.75 258 GLU A N 1
ATOM 2107 C CA . GLU A 1 258 ? -56.853 -2.647 101.902 1.00 87.75 258 GLU A CA 1
ATOM 2108 C C . GLU A 1 258 ? -55.938 -2.348 103.098 1.00 87.75 258 GLU A C 1
ATOM 2110 O O . GLU A 1 258 ? -56.171 -2.871 104.190 1.00 87.75 258 GLU A O 1
ATOM 2115 N N . ASN A 1 259 ? -54.969 -1.440 102.941 1.00 87.88 259 ASN A N 1
ATOM 2116 C CA . ASN A 1 259 ? -54.149 -0.905 104.031 1.00 87.88 259 ASN A CA 1
ATOM 2117 C C . ASN A 1 259 ? -55.022 -0.208 105.086 1.00 87.88 259 ASN A C 1
ATOM 2119 O O . ASN A 1 259 ? -54.894 -0.483 106.279 1.00 87.88 259 ASN A O 1
ATOM 2123 N N . SER A 1 260 ? -55.956 0.647 104.656 1.00 86.12 260 SER A N 1
ATOM 2124 C CA . SER A 1 260 ? -56.878 1.364 105.550 1.00 86.12 260 SER A CA 1
ATOM 2125 C C . SER A 1 260 ? -57.806 0.410 106.307 1.00 86.12 260 SER A C 1
ATOM 2127 O O . SER A 1 260 ? -57.997 0.553 107.514 1.00 86.12 260 SER A O 1
ATOM 2129 N N . LEU A 1 261 ? -58.345 -0.603 105.626 1.00 88.06 261 LEU A N 1
ATOM 2130 C CA . LEU A 1 261 ? -59.219 -1.626 106.201 1.00 88.06 261 LEU A CA 1
ATOM 2131 C C . LEU A 1 261 ? -58.450 -2.560 107.149 1.00 88.06 261 LEU A C 1
ATOM 2133 O O . LEU A 1 261 ? -58.990 -2.970 108.176 1.00 88.06 261 LEU A O 1
ATOM 2137 N N . SER A 1 262 ? -57.180 -2.847 106.859 1.00 85.62 262 SER A N 1
ATOM 2138 C CA . SER A 1 262 ? -56.283 -3.603 107.745 1.00 85.62 262 SER A CA 1
ATOM 2139 C C . SER A 1 262 ? -55.912 -2.803 108.996 1.00 85.62 262 SER A C 1
ATOM 2141 O O . SER A 1 262 ? -55.989 -3.334 110.103 1.00 85.62 262 SER A O 1
ATOM 2143 N N . LEU A 1 263 ? -55.611 -1.508 108.854 1.00 88.50 263 LEU A N 1
ATOM 2144 C CA . LEU A 1 263 ? -55.383 -0.588 109.972 1.00 88.50 263 LEU A CA 1
ATOM 2145 C C . LEU A 1 263 ? -56.638 -0.429 110.847 1.00 88.50 263 LEU A C 1
ATOM 2147 O O . LEU A 1 263 ? -56.536 -0.377 112.072 1.00 88.50 263 LEU A O 1
ATOM 2151 N N . LEU A 1 264 ? -57.827 -0.384 110.240 1.00 87.69 264 LEU A N 1
ATOM 2152 C CA . LEU A 1 264 ? -59.098 -0.283 110.960 1.00 87.69 264 LEU A CA 1
ATOM 2153 C C . LEU A 1 264 ? -59.450 -1.595 111.681 1.00 87.69 264 LEU A C 1
ATOM 2155 O O . LEU A 1 264 ? -59.865 -1.551 112.838 1.00 87.69 264 LEU A O 1
ATOM 2159 N N . LYS A 1 265 ? -59.189 -2.761 111.069 1.00 85.12 265 LYS A N 1
ATOM 2160 C CA . LYS A 1 265 ? -59.245 -4.068 111.753 1.00 85.12 265 LYS A CA 1
ATOM 2161 C C . LYS A 1 265 ? -58.270 -4.139 112.930 1.00 85.12 265 LYS A C 1
ATOM 2163 O O . LYS A 1 265 ? -58.665 -4.591 113.999 1.00 85.12 265 LYS A O 1
ATOM 2168 N N . TYR A 1 266 ? -57.033 -3.667 112.759 1.00 86.81 266 TYR A N 1
ATOM 2169 C CA . TYR A 1 266 ? -56.036 -3.616 113.832 1.00 86.81 266 TYR A CA 1
ATOM 2170 C C . TYR A 1 266 ? -56.516 -2.743 115.000 1.00 86.81 266 TYR A C 1
ATOM 2172 O O . TYR A 1 266 ? -56.551 -3.215 116.132 1.00 86.81 266 TYR A O 1
ATOM 2180 N N . LYS A 1 267 ? -56.977 -1.512 114.732 1.00 83.94 267 LYS A N 1
ATOM 2181 C CA . LYS A 1 267 ? -57.533 -0.621 115.767 1.00 83.94 267 LYS A CA 1
ATOM 2182 C C . LYS A 1 267 ? -58.759 -1.219 116.457 1.00 83.94 267 LYS A C 1
ATOM 2184 O O . LYS A 1 267 ? -58.847 -1.168 117.676 1.00 83.94 267 LYS A O 1
ATOM 2189 N N . SER A 1 268 ? -59.666 -1.843 115.705 1.00 84.81 268 SER A N 1
ATOM 2190 C CA . SER A 1 268 ? -60.837 -2.523 116.269 1.00 84.81 268 SER A CA 1
ATOM 2191 C C . SER A 1 268 ? -60.443 -3.705 117.167 1.00 84.81 268 SER A C 1
ATOM 2193 O O . SER A 1 268 ? -61.031 -3.887 118.231 1.00 84.81 268 SER A O 1
ATOM 2195 N N . ALA A 1 269 ? -59.403 -4.466 116.805 1.00 81.69 269 ALA A N 1
ATOM 2196 C CA . ALA A 1 269 ? -58.843 -5.515 117.655 1.00 81.69 269 ALA A CA 1
ATOM 2197 C C . ALA A 1 269 ? -58.132 -4.949 118.902 1.00 81.69 269 ALA A C 1
ATOM 2199 O O . ALA A 1 269 ? -58.250 -5.520 119.984 1.00 81.69 269 ALA A O 1
ATOM 2200 N N . GLU A 1 270 ? -57.445 -3.810 118.782 1.00 86.06 270 GLU A N 1
ATOM 2201 C CA . GLU A 1 270 ? -56.812 -3.095 119.898 1.00 86.06 270 GLU A CA 1
ATOM 2202 C C . GLU A 1 270 ? -57.859 -2.551 120.892 1.00 86.06 270 GLU A C 1
ATOM 2204 O O . GLU A 1 270 ? -57.714 -2.699 122.106 1.00 86.06 270 GLU A O 1
ATOM 2209 N N . GLU A 1 271 ? -58.954 -1.974 120.394 1.00 81.88 271 GLU A N 1
ATOM 2210 C CA . GLU A 1 271 ? -60.104 -1.538 121.194 1.00 81.88 271 GLU A CA 1
ATOM 2211 C C . GLU A 1 271 ? -60.834 -2.723 121.833 1.00 81.88 271 GLU A C 1
ATOM 2213 O O . GLU A 1 271 ? -61.147 -2.679 123.023 1.00 81.88 271 GLU A O 1
ATOM 2218 N N . ALA A 1 272 ? -61.034 -3.824 121.102 1.00 82.38 272 ALA A N 1
ATOM 2219 C CA . ALA A 1 272 ? -61.576 -5.059 121.662 1.00 82.38 272 ALA A CA 1
ATOM 2220 C C . ALA A 1 272 ? -60.667 -5.638 122.761 1.00 82.38 272 ALA A C 1
ATOM 2222 O O . ALA A 1 272 ? -61.169 -6.095 123.786 1.00 82.38 272 ALA A O 1
ATOM 2223 N N . ALA A 1 273 ? -59.340 -5.572 122.609 1.00 82.25 273 ALA A N 1
ATOM 2224 C CA . ALA A 1 273 ? -58.387 -5.987 123.637 1.00 82.25 273 ALA A CA 1
ATOM 2225 C C . ALA A 1 273 ? -58.450 -5.084 124.883 1.00 82.25 273 ALA A C 1
ATOM 2227 O O . ALA A 1 273 ? -58.516 -5.598 126.001 1.00 82.25 273 ALA A O 1
ATOM 2228 N N . LYS A 1 274 ? -58.520 -3.755 124.711 1.00 81.94 274 LYS A N 1
ATOM 2229 C CA . LYS A 1 274 ? -58.721 -2.791 125.813 1.00 81.94 274 LYS A CA 1
ATOM 2230 C C . LYS A 1 274 ? -60.042 -3.043 126.546 1.00 81.94 274 LYS A C 1
ATOM 2232 O O . LYS A 1 274 ? -60.052 -3.144 127.772 1.00 81.94 274 LYS A O 1
ATOM 2237 N N . ASN A 1 275 ? -61.135 -3.229 125.810 1.00 82.88 275 ASN A N 1
ATOM 2238 C CA . ASN A 1 275 ? -62.451 -3.528 126.373 1.00 82.88 275 ASN A CA 1
ATOM 2239 C C . ASN A 1 275 ? -62.465 -4.884 127.095 1.00 82.88 275 ASN A C 1
ATOM 2241 O O . ASN A 1 275 ? -62.989 -4.977 128.202 1.00 82.88 275 ASN A O 1
ATOM 2245 N N . ASN A 1 276 ? -61.818 -5.917 126.548 1.00 82.62 276 ASN A N 1
ATOM 2246 C CA . ASN A 1 276 ? -61.667 -7.212 127.217 1.00 82.62 276 ASN A CA 1
ATOM 2247 C C . ASN A 1 276 ? -60.802 -7.126 128.486 1.00 82.62 276 ASN A C 1
ATOM 2249 O O . ASN A 1 276 ? -61.120 -7.784 129.476 1.00 82.62 276 ASN A O 1
ATOM 2253 N N . ALA A 1 277 ? -59.762 -6.287 128.511 1.00 78.69 277 ALA A N 1
ATOM 2254 C CA . ALA A 1 277 ? -58.979 -6.021 129.719 1.00 78.69 277 ALA A CA 1
ATOM 2255 C C . ALA A 1 277 ? -59.814 -5.305 130.799 1.00 78.69 277 ALA A C 1
ATOM 2257 O O . ALA A 1 277 ? -59.761 -5.688 131.968 1.00 78.69 277 ALA A O 1
ATOM 2258 N N . ILE A 1 278 ? -60.650 -4.334 130.411 1.00 80.62 278 ILE A N 1
ATOM 2259 C CA . ILE A 1 278 ? -61.610 -3.666 131.307 1.00 80.62 278 ILE A CA 1
ATOM 2260 C C . ILE A 1 278 ? -62.647 -4.669 131.838 1.00 80.62 278 ILE A C 1
ATOM 2262 O O . ILE A 1 278 ? -62.865 -4.736 133.045 1.00 80.62 278 ILE A O 1
ATOM 2266 N N . ILE A 1 279 ? -63.230 -5.511 130.979 1.00 80.12 279 ILE A N 1
ATOM 2267 C CA . ILE A 1 279 ? -64.177 -6.569 131.373 1.00 80.12 279 ILE A CA 1
ATOM 2268 C C . ILE A 1 279 ? -63.512 -7.587 132.312 1.00 80.12 279 ILE A C 1
ATOM 2270 O O . ILE A 1 279 ? -64.141 -8.034 133.269 1.00 80.12 279 ILE A O 1
ATOM 2274 N N . SER A 1 280 ? -62.245 -7.942 132.081 1.00 78.56 280 SER A N 1
ATOM 2275 C CA . SER A 1 280 ? -61.474 -8.821 132.969 1.00 78.56 280 SER A CA 1
ATOM 2276 C C . SER A 1 280 ? -61.266 -8.184 134.348 1.00 78.56 280 SER A C 1
ATOM 2278 O O . SER A 1 280 ? -61.545 -8.814 135.369 1.00 78.56 280 SER A O 1
ATOM 2280 N N . LYS A 1 281 ? -60.890 -6.897 134.390 1.00 80.69 281 LYS A N 1
ATOM 2281 C CA . LYS A 1 281 ? -60.762 -6.125 135.634 1.00 80.69 281 LYS A CA 1
ATOM 2282 C C . LYS A 1 281 ? -62.090 -6.054 136.399 1.00 80.69 281 LYS A C 1
ATOM 2284 O O . LYS A 1 281 ? -62.116 -6.375 137.581 1.00 80.69 281 LYS A O 1
ATOM 2289 N N . LEU A 1 282 ? -63.193 -5.732 135.719 1.00 77.38 282 LEU A N 1
ATOM 2290 C CA . LEU A 1 282 ? -64.536 -5.680 136.312 1.00 77.38 282 LEU A CA 1
ATOM 2291 C C . LEU A 1 282 ? -65.023 -7.059 136.797 1.00 77.38 282 LEU A C 1
ATOM 2293 O O . LEU A 1 282 ? -65.721 -7.144 137.803 1.00 77.38 282 LEU A O 1
ATOM 2297 N N . LYS A 1 283 ? -64.633 -8.157 136.134 1.00 78.56 283 LYS A N 1
ATOM 2298 C CA . LYS A 1 283 ? -64.898 -9.527 136.615 1.00 78.56 283 LYS A CA 1
ATOM 2299 C C . LYS A 1 283 ? -64.105 -9.860 137.881 1.00 78.56 283 LYS A C 1
ATOM 2301 O O . LYS A 1 283 ? -64.667 -10.472 138.786 1.00 78.56 283 LYS A O 1
ATOM 2306 N N . ALA A 1 284 ? -62.841 -9.445 137.972 1.00 76.25 284 ALA A N 1
ATOM 2307 C CA . ALA A 1 284 ? -62.037 -9.607 139.185 1.00 76.25 284 ALA A CA 1
ATOM 2308 C C . ALA A 1 284 ? -62.581 -8.758 140.351 1.00 76.25 284 ALA A C 1
ATOM 2310 O O . ALA A 1 284 ? -62.658 -9.230 141.483 1.00 76.25 284 ALA A O 1
ATOM 2311 N N . GLU A 1 285 ? -63.027 -7.535 140.065 1.00 73.56 285 GLU A N 1
ATOM 2312 C CA . GLU A 1 285 ? -63.673 -6.632 141.023 1.00 73.56 285 GLU A CA 1
ATOM 2313 C C . GLU A 1 285 ? -65.014 -7.199 141.521 1.00 73.56 285 GLU A C 1
ATOM 2315 O O . GLU A 1 285 ? -65.242 -7.268 142.729 1.00 73.56 285 GLU A O 1
ATOM 2320 N N . LYS A 1 286 ? -65.844 -7.743 140.619 1.00 78.44 286 LYS A N 1
ATOM 2321 C CA . LYS A 1 286 ? -67.063 -8.488 140.970 1.00 78.44 286 LYS A CA 1
ATOM 2322 C C . LYS A 1 286 ? -66.764 -9.694 141.870 1.00 78.44 286 LYS A C 1
ATOM 2324 O O . LYS A 1 286 ? -67.406 -9.834 142.904 1.00 78.44 286 LYS A O 1
ATOM 2329 N N . ALA A 1 287 ? -65.770 -10.518 141.532 1.00 74.38 287 ALA A N 1
ATOM 2330 C CA . ALA A 1 287 ? -65.387 -11.675 142.348 1.00 74.38 287 ALA A CA 1
ATOM 2331 C C . ALA A 1 287 ? -64.843 -11.276 143.738 1.00 74.38 287 ALA A C 1
ATOM 2333 O O . ALA A 1 287 ? -65.070 -11.984 144.720 1.00 74.38 287 ALA A O 1
ATOM 2334 N N . SER A 1 288 ? -64.162 -10.129 143.839 1.00 76.06 288 SER A N 1
ATOM 2335 C CA . SER A 1 288 ? -63.729 -9.544 145.115 1.00 76.06 288 SER A CA 1
ATOM 2336 C C . SER A 1 288 ? -64.926 -9.133 145.984 1.00 76.06 288 SER A C 1
ATOM 2338 O O . SER A 1 288 ? -65.004 -9.501 147.158 1.00 76.06 288 SER A O 1
ATOM 2340 N N . LEU A 1 289 ? -65.906 -8.442 145.391 1.00 71.88 289 LEU A N 1
ATOM 2341 C CA . LEU A 1 289 ? -67.138 -8.030 146.068 1.00 71.88 289 LEU A CA 1
ATOM 2342 C C . LEU A 1 289 ? -67.998 -9.233 146.487 1.00 71.88 289 LEU A C 1
ATOM 2344 O O . LEU A 1 289 ? -68.468 -9.271 147.619 1.00 71.88 289 LEU A O 1
ATOM 2348 N N . GLU A 1 290 ? -68.143 -10.251 145.635 1.00 77.00 290 GLU A N 1
ATOM 2349 C CA . GLU A 1 290 ? -68.854 -11.496 145.968 1.00 77.00 290 GLU A CA 1
ATOM 2350 C C . GLU A 1 290 ? -68.197 -12.233 147.145 1.00 77.00 290 GLU A C 1
ATOM 2352 O O . GLU A 1 290 ? -68.894 -12.712 148.041 1.00 77.00 290 GLU A O 1
ATOM 2357 N N . LYS A 1 291 ? -66.859 -12.247 147.216 1.00 73.62 291 LYS A N 1
ATOM 2358 C CA . LYS A 1 291 ? -66.130 -12.805 148.364 1.00 73.62 291 LYS A CA 1
ATOM 2359 C C . LYS A 1 291 ? -66.346 -11.992 149.648 1.00 73.62 291 LYS A C 1
ATOM 2361 O O . LYS A 1 291 ? -66.471 -12.582 150.720 1.00 73.62 291 LYS A O 1
ATOM 2366 N N . SER A 1 292 ? -66.432 -10.663 149.555 1.00 71.44 292 SER A N 1
ATOM 2367 C CA . SER A 1 292 ? -66.751 -9.802 150.704 1.00 71.44 292 SER A CA 1
ATOM 2368 C C . SER A 1 292 ? -68.196 -9.986 151.186 1.00 71.44 292 SER A C 1
ATOM 2370 O O . SER A 1 292 ? -68.420 -10.049 152.392 1.00 71.44 292 SER A O 1
ATOM 2372 N N . ILE A 1 293 ? -69.161 -10.147 150.273 1.00 74.06 293 ILE A N 1
ATOM 2373 C CA . ILE A 1 293 ? -70.560 -10.451 150.614 1.00 74.06 293 ILE A CA 1
ATOM 2374 C C . ILE A 1 293 ? -70.650 -11.808 151.325 1.00 74.06 293 ILE A C 1
ATOM 2376 O O . ILE A 1 293 ? -71.228 -11.883 152.406 1.00 74.06 293 ILE A O 1
ATOM 2380 N N . SER A 1 294 ? -70.004 -12.849 150.787 1.00 72.62 294 SER A N 1
ATOM 2381 C CA . SER A 1 294 ? -69.977 -14.181 151.411 1.00 72.62 294 SER A CA 1
ATOM 2382 C C . SER A 1 294 ? -69.393 -14.158 152.830 1.00 72.62 294 SER A C 1
ATOM 2384 O O . SER A 1 294 ? -69.903 -14.854 153.703 1.00 72.62 294 SER A O 1
ATOM 2386 N N . SER A 1 295 ? -68.364 -13.339 153.084 1.00 71.19 295 SER A N 1
ATOM 2387 C CA . SER A 1 295 ? -67.788 -13.162 154.427 1.00 71.19 295 SER A CA 1
ATOM 2388 C C . SER A 1 295 ? -68.794 -12.539 155.404 1.00 71.19 295 SER A C 1
ATOM 2390 O O . SER A 1 295 ? -68.960 -13.022 156.523 1.00 71.19 295 SER A O 1
ATOM 2392 N N . ASN A 1 296 ? -69.514 -11.501 154.969 1.00 70.12 296 ASN A N 1
ATOM 2393 C CA . ASN A 1 296 ? -70.512 -10.819 155.797 1.00 70.12 296 ASN A CA 1
ATOM 2394 C C . ASN A 1 296 ? -71.746 -11.708 156.062 1.00 70.12 296 ASN A C 1
ATOM 2396 O O . ASN A 1 296 ? -72.354 -11.630 157.130 1.00 70.12 296 ASN A O 1
ATOM 2400 N N . GLU A 1 297 ? -72.117 -12.584 155.121 1.00 74.06 297 GLU A N 1
ATOM 2401 C CA . GLU A 1 297 ? -73.181 -13.577 155.321 1.00 74.06 297 GLU A CA 1
ATOM 2402 C C . GLU A 1 297 ? -72.807 -14.663 156.345 1.00 74.06 297 GLU A C 1
ATOM 2404 O O . GLU A 1 297 ? -73.683 -15.166 157.056 1.00 74.06 297 GLU A O 1
ATOM 2409 N N . GLU A 1 298 ? -71.525 -15.019 156.461 1.00 70.12 298 GLU A N 1
ATOM 2410 C CA . GLU A 1 298 ? -71.036 -15.941 157.493 1.00 70.12 298 GLU A CA 1
ATOM 2411 C C . GLU A 1 298 ? -71.013 -15.290 158.885 1.00 70.12 298 GLU A C 1
ATOM 2413 O O . GLU A 1 298 ? -71.498 -15.900 159.843 1.00 70.12 298 GLU A O 1
ATOM 2418 N N . GLU A 1 299 ? -70.583 -14.028 159.006 1.00 66.94 299 GLU A N 1
ATOM 2419 C CA . GLU A 1 299 ? -70.702 -13.273 160.265 1.00 66.94 299 GLU A CA 1
ATOM 2420 C C . GLU A 1 299 ? -72.169 -13.098 160.695 1.00 66.94 299 GLU A C 1
ATOM 2422 O O . GLU A 1 299 ? -72.513 -13.341 161.854 1.00 66.94 299 GLU A O 1
ATOM 2427 N N . MET A 1 300 ? -73.069 -12.779 159.757 1.00 67.62 300 MET A N 1
ATOM 2428 C CA . MET A 1 300 ? -74.508 -12.670 160.029 1.00 67.62 300 MET A CA 1
ATOM 2429 C C . MET A 1 300 ? -75.142 -13.994 160.476 1.00 67.62 300 MET A C 1
ATOM 2431 O O . MET A 1 300 ? -76.040 -13.981 161.322 1.00 67.62 300 MET A O 1
ATOM 2435 N N . LYS A 1 301 ? -74.687 -15.147 159.964 1.00 71.88 301 LYS A N 1
ATOM 2436 C CA . LYS A 1 301 ? -75.106 -16.464 160.485 1.00 71.88 301 LYS A CA 1
ATOM 2437 C C . LYS A 1 301 ? -74.614 -16.670 161.917 1.00 71.88 301 LYS A C 1
ATOM 2439 O O . LYS A 1 301 ? -75.403 -17.079 162.768 1.00 71.88 301 LYS A O 1
ATOM 2444 N N . LYS A 1 302 ? -73.349 -16.339 162.190 1.00 68.94 302 LYS A N 1
ATOM 2445 C CA . LYS A 1 302 ? -72.703 -16.534 163.494 1.00 68.94 302 LYS A CA 1
ATOM 2446 C C . LYS A 1 302 ? -73.362 -15.708 164.607 1.00 68.94 302 LYS A C 1
ATOM 2448 O O . LYS A 1 302 ? -73.797 -16.274 165.613 1.00 68.94 302 LYS A O 1
ATOM 2453 N N . LEU A 1 303 ? -73.575 -14.412 164.369 1.00 64.31 303 LEU A N 1
ATOM 2454 C CA . LEU A 1 303 ? -74.302 -13.518 165.282 1.00 64.31 303 LEU A CA 1
ATOM 2455 C C . LEU A 1 303 ? -75.742 -13.997 165.544 1.00 64.31 303 LEU A C 1
ATOM 2457 O O . LEU A 1 303 ? -76.254 -13.885 166.659 1.00 64.31 303 LEU A O 1
ATOM 2461 N N . LYS A 1 304 ? -76.400 -14.583 164.534 1.00 67.56 304 LYS A N 1
ATOM 2462 C CA . LYS A 1 304 ? -77.769 -15.107 164.657 1.00 67.56 304 LYS A CA 1
ATOM 2463 C C . LYS A 1 304 ? -77.850 -16.411 165.462 1.00 67.56 304 LYS A C 1
ATOM 2465 O O . LYS A 1 304 ? -78.871 -16.642 166.107 1.00 67.56 304 LYS A O 1
ATOM 2470 N N . SER A 1 305 ? -76.794 -17.231 165.483 1.00 63.91 305 SER A N 1
ATOM 2471 C CA . SER A 1 305 ? -76.676 -18.359 166.423 1.00 63.91 305 SER A CA 1
ATOM 2472 C C . SER A 1 305 ? -76.358 -17.911 167.856 1.00 63.91 305 SER A C 1
ATOM 2474 O O . SER A 1 305 ? -76.965 -18.416 168.799 1.00 63.91 305 SER A O 1
ATOM 2476 N N . GLU A 1 306 ? -75.471 -16.930 168.035 1.00 66.19 306 GLU A N 1
ATOM 2477 C CA . GLU A 1 306 ? -75.079 -16.426 169.362 1.00 66.19 306 GLU A CA 1
ATOM 2478 C C . GLU A 1 306 ? -76.257 -15.723 170.074 1.00 66.19 306 GLU A C 1
ATOM 2480 O O . GLU A 1 306 ? -76.507 -15.960 171.259 1.00 66.19 306 GLU A O 1
ATOM 2485 N N . GLY A 1 307 ? -77.075 -14.965 169.331 1.00 63.66 307 GLY A N 1
ATOM 2486 C CA . GLY A 1 307 ? -78.296 -14.333 169.849 1.00 63.66 307 GLY A CA 1
ATOM 2487 C C . GLY A 1 307 ? -79.413 -15.301 170.280 1.00 63.66 307 GLY A C 1
ATOM 2488 O O . GLY A 1 307 ? -80.282 -14.910 171.060 1.00 63.66 307 GLY A O 1
ATOM 2489 N N . LEU A 1 308 ? -79.399 -16.559 169.819 1.00 65.06 308 LEU A N 1
ATOM 2490 C CA . LEU A 1 308 ? -80.352 -17.592 170.252 1.00 65.06 308 LEU A CA 1
ATOM 2491 C C . LEU A 1 308 ? -79.943 -18.231 171.587 1.00 65.06 308 LEU A C 1
ATOM 2493 O O . LEU A 1 308 ? -80.789 -18.394 172.468 1.00 65.06 308 LEU A O 1
ATOM 2497 N N . GLY A 1 309 ? -78.652 -18.530 171.770 1.00 67.56 309 GLY A N 1
ATOM 2498 C CA . GLY A 1 309 ? -78.139 -19.133 173.008 1.00 67.56 309 GLY A CA 1
ATOM 2499 C C . GLY A 1 309 ? -78.311 -18.227 174.232 1.00 67.56 309 GLY A C 1
ATOM 2500 O O . GLY A 1 309 ? -78.779 -18.675 175.280 1.00 67.56 309 GLY A O 1
ATOM 2501 N N . LEU A 1 310 ? -78.024 -16.929 174.081 1.00 63.16 310 LEU A N 1
ATOM 2502 C CA . LEU A 1 310 ? -78.173 -15.945 175.160 1.00 63.16 310 LEU A CA 1
ATOM 2503 C C . LEU A 1 310 ? -79.635 -15.739 175.594 1.00 63.16 310 LEU A C 1
ATOM 2505 O O . LEU A 1 310 ? -79.885 -15.398 176.749 1.00 63.16 310 LEU A O 1
ATOM 2509 N N . ARG A 1 311 ? -80.612 -15.983 174.707 1.00 64.19 311 ARG A N 1
ATOM 2510 C CA . ARG A 1 311 ? -82.037 -15.884 175.056 1.00 64.19 311 ARG A CA 1
ATOM 2511 C C . ARG A 1 311 ? -82.471 -17.028 175.976 1.00 64.19 311 ARG A C 1
ATOM 2513 O O . ARG A 1 311 ? -83.096 -16.772 176.998 1.00 64.19 311 ARG A O 1
ATOM 2520 N N . GLN A 1 312 ? -82.080 -18.267 175.663 1.00 60.00 312 GLN A N 1
ATOM 2521 C CA . GLN A 1 312 ? -82.429 -19.436 176.483 1.00 60.00 312 GLN A CA 1
ATOM 2522 C C . GLN A 1 312 ? -81.749 -19.434 177.861 1.00 60.00 312 GLN A C 1
ATOM 2524 O O . GLN A 1 312 ? -82.332 -19.930 178.823 1.00 60.00 312 GLN A O 1
ATOM 2529 N N . GLN A 1 313 ? -80.550 -18.858 177.992 1.00 59.94 313 GLN A N 1
ATOM 2530 C CA . GLN A 1 313 ? -79.885 -18.736 179.297 1.00 59.94 313 GLN A CA 1
ATOM 2531 C C . GLN A 1 313 ? -80.565 -17.715 180.225 1.00 59.94 313 GLN A C 1
ATOM 2533 O O . GLN A 1 313 ? -80.554 -17.904 181.442 1.00 59.94 313 GLN A O 1
ATOM 2538 N N . LEU A 1 314 ? -81.194 -16.671 179.674 1.00 66.25 314 LEU A N 1
ATOM 2539 C CA . LEU A 1 314 ? -81.905 -15.660 180.459 1.00 66.25 314 LEU A CA 1
ATOM 2540 C C . LEU A 1 314 ? -83.176 -16.235 181.108 1.00 66.25 314 LEU A C 1
ATOM 2542 O O . LEU A 1 314 ? -83.352 -16.119 182.320 1.00 66.25 314 LEU A O 1
ATOM 2546 N N . ASP A 1 315 ? -84.012 -16.917 180.320 1.00 61.44 315 ASP A N 1
ATOM 2547 C CA . ASP A 1 315 ? -85.307 -17.440 180.782 1.00 61.44 315 ASP A CA 1
ATOM 2548 C C . ASP A 1 315 ? -85.154 -18.567 181.832 1.00 61.44 315 ASP A C 1
ATOM 2550 O O . ASP A 1 315 ? -85.989 -18.701 182.728 1.00 61.44 315 ASP A O 1
ATOM 2554 N N . VAL A 1 316 ? -84.058 -19.340 181.788 1.00 64.69 316 VAL A N 1
ATOM 2555 C CA . VAL A 1 316 ? -83.729 -20.357 182.811 1.00 64.69 316 VAL A CA 1
ATOM 2556 C C . VAL A 1 316 ? -83.207 -19.719 184.105 1.00 64.69 316 VAL A C 1
ATOM 2558 O O . VAL A 1 316 ? -83.595 -20.135 185.199 1.00 64.69 316 VAL A O 1
ATOM 2561 N N . SER A 1 317 ? -82.362 -18.687 184.003 1.00 58.19 317 SER A N 1
ATOM 2562 C CA . SER A 1 317 ? -81.809 -17.984 185.172 1.00 58.19 317 SER A CA 1
ATOM 2563 C C . SER A 1 317 ? -82.902 -17.267 185.980 1.00 58.19 317 SER A C 1
ATOM 2565 O O . SER A 1 317 ? -82.924 -17.330 187.212 1.00 58.19 317 SER A O 1
ATOM 2567 N N . GLN A 1 318 ? -83.876 -16.668 185.283 1.00 59.31 318 GLN A N 1
ATOM 2568 C CA . GLN A 1 318 ? -85.004 -15.962 185.896 1.00 59.31 318 GLN A CA 1
ATOM 2569 C C . GLN A 1 318 ? -85.895 -16.883 186.755 1.00 59.31 318 GLN A C 1
ATOM 2571 O O . GLN A 1 318 ? -86.434 -16.441 187.768 1.00 59.31 318 GLN A O 1
ATOM 2576 N N . ALA A 1 319 ? -86.040 -18.159 186.378 1.00 59.41 319 ALA A N 1
ATOM 2577 C CA . ALA A 1 319 ? -86.818 -19.140 187.137 1.00 59.41 319 ALA A CA 1
ATOM 2578 C C . ALA A 1 319 ? -86.065 -19.653 188.378 1.00 59.41 319 ALA A C 1
ATOM 2580 O O . ALA A 1 319 ? -86.644 -19.741 189.462 1.00 59.41 319 ALA A O 1
ATOM 2581 N N . ALA A 1 320 ? -84.764 -19.939 188.241 1.00 61.53 320 ALA A N 1
ATOM 2582 C CA . ALA A 1 320 ? -83.936 -20.457 189.332 1.00 61.53 320 ALA A CA 1
ATOM 2583 C C . ALA A 1 320 ? -83.793 -19.470 190.507 1.00 61.53 320 ALA A C 1
ATOM 2585 O O . ALA A 1 320 ? -83.705 -19.895 191.660 1.00 61.53 320 ALA A O 1
ATOM 2586 N N . SER A 1 321 ? -83.810 -18.157 190.239 1.00 59.81 321 SER A N 1
ATOM 2587 C CA . SER A 1 321 ? -83.650 -17.124 191.273 1.00 59.81 321 SER A CA 1
ATOM 2588 C C . SER A 1 321 ? -84.722 -17.187 192.371 1.00 59.81 321 SER A C 1
ATOM 2590 O O . SER A 1 321 ? -84.405 -16.992 193.543 1.00 59.81 321 SER A O 1
ATOM 2592 N N . ASN A 1 322 ? -85.974 -17.496 192.017 1.00 56.69 322 ASN A N 1
ATOM 2593 C CA . ASN A 1 322 ? -87.088 -17.493 192.972 1.00 56.69 322 ASN A CA 1
ATOM 2594 C C . ASN A 1 322 ? -87.095 -18.747 193.866 1.00 56.69 322 ASN A C 1
ATOM 2596 O O . ASN A 1 322 ? -87.464 -18.675 195.035 1.00 56.69 322 ASN A O 1
ATOM 2600 N N . GLU A 1 323 ? -86.638 -19.893 193.351 1.00 62.50 323 GLU A N 1
ATOM 2601 C CA . GLU A 1 323 ? -86.532 -21.140 194.128 1.00 62.50 323 GLU A CA 1
ATOM 2602 C C . GLU A 1 323 ? -85.396 -21.079 195.171 1.00 62.50 323 GLU A C 1
ATOM 2604 O O . GLU A 1 323 ? -85.448 -21.727 196.221 1.00 62.50 323 GLU A O 1
ATOM 2609 N N . VAL A 1 324 ? -84.366 -20.269 194.902 1.00 61.31 324 VAL A N 1
ATOM 2610 C CA . VAL A 1 324 ? -83.221 -20.066 195.798 1.00 61.31 324 VAL A CA 1
ATOM 2611 C C . VAL A 1 324 ? -83.580 -19.194 197.009 1.00 61.31 324 VAL A C 1
ATOM 2613 O O . VAL A 1 324 ? -83.129 -19.504 198.112 1.00 61.31 324 VAL A O 1
ATOM 2616 N N . GLU A 1 325 ? -84.422 -18.162 196.868 1.00 63.47 325 GLU A N 1
ATOM 2617 C CA . GLU A 1 325 ? -84.823 -17.315 198.008 1.00 63.47 325 GLU A CA 1
ATOM 2618 C C . GLU A 1 325 ? -85.613 -18.072 199.089 1.00 63.47 325 GLU A C 1
ATOM 2620 O O . GLU A 1 325 ? -85.425 -17.812 200.283 1.00 63.47 325 GLU A O 1
ATOM 2625 N N . ASP A 1 326 ? -86.465 -19.026 198.704 1.00 58.12 326 ASP A N 1
ATOM 2626 C CA . ASP A 1 326 ? -87.191 -19.867 199.664 1.00 58.12 326 ASP A CA 1
ATOM 2627 C C . ASP A 1 326 ? -86.260 -20.895 200.331 1.00 58.12 326 ASP A C 1
ATOM 2629 O O . ASP A 1 326 ? -86.262 -21.023 201.560 1.00 58.12 326 ASP A O 1
ATOM 2633 N N . LYS A 1 327 ? -85.371 -21.544 199.564 1.00 61.41 327 LYS A N 1
ATOM 2634 C CA . LYS A 1 327 ? -84.375 -22.492 200.106 1.00 61.41 327 LYS A CA 1
ATOM 2635 C C . LYS A 1 327 ? -83.360 -21.834 201.048 1.00 61.41 327 LYS A C 1
ATOM 2637 O O . LYS A 1 327 ? -82.918 -22.465 202.009 1.00 61.41 327 LYS A O 1
ATOM 2642 N N . ILE A 1 328 ? -83.021 -20.559 200.841 1.00 66.00 328 ILE A N 1
ATOM 2643 C CA . ILE A 1 328 ? -82.145 -19.795 201.746 1.00 66.00 328 ILE A CA 1
ATOM 2644 C C . ILE A 1 328 ? -82.774 -19.628 203.141 1.00 66.00 328 ILE A C 1
ATOM 2646 O O . ILE A 1 328 ? -82.064 -19.748 204.142 1.00 66.00 328 ILE A O 1
ATOM 2650 N N . ARG A 1 329 ? -84.097 -19.430 203.240 1.00 62.62 329 ARG A N 1
ATOM 2651 C CA . ARG A 1 329 ? -84.806 -19.312 204.533 1.00 62.62 329 ARG A CA 1
ATOM 2652 C C . ARG A 1 329 ? -84.873 -20.623 205.325 1.00 62.62 329 ARG A C 1
ATOM 2654 O O . ARG A 1 329 ? -85.044 -20.580 206.544 1.00 62.62 329 ARG A O 1
ATOM 2661 N N . GLU A 1 330 ? -84.694 -21.764 204.666 1.00 56.88 330 GLU A N 1
ATOM 2662 C CA . GLU A 1 330 ? -84.672 -23.088 205.298 1.00 56.88 330 GLU A CA 1
ATOM 2663 C C . GLU A 1 330 ? -83.239 -23.541 205.640 1.00 56.88 330 GLU A C 1
ATOM 2665 O O . GLU A 1 330 ? -82.977 -24.003 206.754 1.00 56.88 330 GLU A O 1
ATOM 2670 N N . SER A 1 331 ? -82.274 -23.280 204.748 1.00 54.28 331 SER A N 1
ATOM 2671 C CA . SER A 1 331 ? -80.843 -23.580 204.936 1.00 54.28 331 SER A CA 1
ATOM 2672 C C . SER A 1 331 ? -80.247 -22.965 206.215 1.00 54.28 331 SER A C 1
ATOM 2674 O O . SER A 1 331 ? -79.494 -23.630 206.933 1.00 54.28 331 SER A O 1
ATOM 2676 N N . MET A 1 332 ? -80.669 -21.745 206.589 1.00 64.56 332 MET A N 1
ATOM 2677 C CA . MET A 1 332 ? -80.248 -21.076 207.836 1.00 64.56 332 MET A CA 1
ATOM 2678 C C . MET A 1 332 ? -80.575 -21.854 209.126 1.00 64.56 332 MET A C 1
ATOM 2680 O O . MET A 1 332 ? -80.053 -21.507 210.186 1.00 64.56 332 MET A O 1
ATOM 2684 N N . ARG A 1 333 ? -81.431 -22.885 209.073 1.00 57.28 333 ARG A N 1
ATOM 2685 C CA . ARG A 1 333 ? -81.771 -23.727 210.233 1.00 57.28 333 ARG A CA 1
ATOM 2686 C C . ARG A 1 333 ? -81.020 -25.058 210.288 1.00 57.28 333 ARG A C 1
ATOM 2688 O O . ARG A 1 333 ? -81.015 -25.662 211.353 1.00 57.28 333 ARG A O 1
ATOM 2695 N N . SER A 1 334 ? -80.404 -25.515 209.192 1.00 53.50 334 SER A N 1
ATOM 2696 C CA . SER A 1 334 ? -79.931 -26.906 209.083 1.00 53.50 334 SER A CA 1
ATOM 2697 C C . SER A 1 334 ? -78.442 -27.116 209.356 1.00 53.50 334 SER A C 1
ATOM 2699 O O . SER A 1 334 ? -78.084 -28.139 209.922 1.00 53.50 334 SER A O 1
ATOM 2701 N N . ILE A 1 335 ? -77.556 -26.214 208.914 1.00 50.28 335 ILE A N 1
ATOM 2702 C CA . ILE A 1 335 ? -76.092 -26.465 208.896 1.00 50.28 335 ILE A CA 1
ATOM 2703 C C . ILE A 1 335 ? -75.310 -25.516 209.829 1.00 50.28 335 ILE A C 1
ATOM 2705 O O . ILE A 1 335 ? -74.121 -25.228 209.703 1.00 50.28 335 ILE A O 1
ATOM 2709 N N . LYS A 1 336 ? -75.989 -25.181 210.927 1.00 63.91 336 LYS A N 1
ATOM 2710 C CA . LYS A 1 336 ? -75.351 -24.943 212.227 1.00 63.91 336 LYS A CA 1
ATOM 2711 C C . LYS A 1 336 ? -74.497 -26.151 212.678 1.00 63.91 336 LYS A C 1
ATOM 2713 O O . LYS A 1 336 ? -73.549 -25.961 213.433 1.00 63.91 336 LYS A O 1
ATOM 2718 N N . ASP A 1 337 ? -74.785 -27.339 212.133 1.00 57.25 337 ASP A N 1
ATOM 2719 C CA . ASP A 1 337 ? -74.304 -28.634 212.626 1.00 57.25 337 ASP A CA 1
ATOM 2720 C C . ASP A 1 337 ? -73.135 -29.243 211.802 1.00 57.25 337 ASP A C 1
ATOM 2722 O O . ASP A 1 337 ? -72.324 -29.986 212.348 1.00 57.25 337 ASP A O 1
ATOM 2726 N N . GLU A 1 338 ? -72.952 -28.911 210.511 1.00 53.75 338 GLU A N 1
ATOM 2727 C CA . GLU A 1 338 ? -71.834 -29.473 209.702 1.00 53.75 338 GLU A CA 1
ATOM 2728 C C . GLU A 1 338 ? -70.486 -28.742 209.939 1.00 53.75 338 GLU A C 1
ATOM 2730 O O . GLU A 1 338 ? -69.419 -29.232 209.559 1.00 53.75 338 GLU A O 1
ATOM 2735 N N . ASN A 1 339 ? -70.510 -27.583 210.615 1.00 55.41 339 ASN A N 1
ATOM 2736 C CA . ASN A 1 339 ? -69.338 -26.734 210.909 1.00 55.41 339 ASN A CA 1
ATOM 2737 C C . ASN A 1 339 ? -68.283 -27.402 211.827 1.00 55.41 339 ASN A C 1
ATOM 2739 O O . ASN A 1 339 ? -67.173 -26.887 212.016 1.00 55.41 339 ASN A O 1
ATOM 2743 N N . GLU A 1 340 ? -68.613 -28.560 212.401 1.00 54.88 340 GLU A N 1
ATOM 2744 C CA . GLU A 1 340 ? -67.720 -29.348 213.251 1.00 54.88 340 GLU A CA 1
ATOM 2745 C C . GLU A 1 340 ? -66.960 -30.452 212.491 1.00 54.88 340 GLU A C 1
ATOM 2747 O O . GLU A 1 340 ? -65.989 -30.989 213.020 1.00 54.88 340 GLU A O 1
ATOM 2752 N N . LYS A 1 341 ? -67.334 -30.772 211.241 1.00 48.44 341 LYS A N 1
ATOM 2753 C CA . LYS A 1 341 ? -66.966 -32.059 210.618 1.00 48.44 341 LYS A CA 1
ATOM 2754 C C . LYS A 1 341 ? -65.789 -32.029 209.637 1.00 48.44 341 LYS A C 1
ATOM 2756 O O . LYS A 1 341 ? -64.914 -32.885 209.720 1.00 48.44 341 LYS A O 1
ATOM 2761 N N . ILE A 1 342 ? -65.717 -31.058 208.718 1.00 49.84 342 ILE A N 1
ATOM 2762 C CA . ILE A 1 342 ? -64.724 -31.061 207.608 1.00 49.84 342 ILE A CA 1
ATOM 2763 C C . ILE A 1 342 ? -63.486 -30.189 207.923 1.00 49.84 342 ILE A C 1
ATOM 2765 O O . ILE A 1 342 ? -62.775 -29.695 207.055 1.00 49.84 342 ILE A O 1
ATOM 2769 N N . LYS A 1 343 ? -63.118 -30.100 209.208 1.00 54.47 343 LYS A N 1
ATOM 2770 C CA . LYS A 1 343 ? -61.769 -29.671 209.642 1.00 54.47 343 LYS A CA 1
ATOM 2771 C C . LYS A 1 343 ? -60.693 -30.757 209.411 1.00 54.47 343 LYS A C 1
ATOM 2773 O O . LYS A 1 343 ? -59.586 -30.634 209.924 1.00 54.47 343 LYS A O 1
ATOM 2778 N N . LEU A 1 344 ? -61.017 -31.822 208.663 1.00 52.53 344 LEU A N 1
ATOM 2779 C CA . LEU A 1 344 ? -60.234 -33.060 208.576 1.00 52.53 344 LEU A CA 1
ATOM 2780 C C . LEU A 1 344 ? -59.466 -33.268 207.252 1.00 52.53 344 LEU A C 1
ATOM 2782 O O . LEU A 1 344 ? -58.444 -33.946 207.259 1.00 52.53 344 LEU A O 1
ATOM 2786 N N . GLU A 1 345 ? -59.906 -32.690 206.125 1.00 56.75 345 GLU A N 1
ATOM 2787 C CA . GLU A 1 345 ? -59.334 -32.991 204.788 1.00 56.75 345 GLU A CA 1
ATOM 2788 C C . GLU A 1 345 ? -58.338 -31.936 204.255 1.00 56.75 345 GLU A C 1
ATOM 2790 O O . GLU A 1 345 ? -57.888 -31.987 203.114 1.00 56.75 345 GLU A O 1
ATOM 2795 N N . PHE A 1 346 ? -57.919 -30.998 205.106 1.00 52.56 346 PHE A N 1
ATOM 2796 C CA . PHE A 1 346 ? -57.096 -29.816 204.790 1.00 52.56 346 PHE A CA 1
ATOM 2797 C C . PHE A 1 346 ? -55.615 -30.105 204.395 1.00 52.56 346 PHE A C 1
ATOM 2799 O O . PHE A 1 346 ? -54.761 -29.232 204.538 1.00 52.56 346 PHE A O 1
ATOM 2806 N N . ALA A 1 347 ? -55.254 -31.319 203.948 1.00 49.41 347 ALA A N 1
ATOM 2807 C CA . ALA A 1 347 ? -53.882 -31.827 204.139 1.00 49.41 347 ALA A CA 1
ATOM 2808 C C . ALA A 1 347 ? -53.118 -32.474 202.956 1.00 49.41 347 ALA A C 1
ATOM 2810 O O . ALA A 1 347 ? -51.915 -32.672 203.123 1.00 49.41 347 ALA A O 1
ATOM 2811 N N . LYS A 1 348 ? -53.722 -32.844 201.808 1.00 40.56 348 LYS A N 1
ATOM 2812 C CA . LYS A 1 348 ? -53.039 -33.749 200.834 1.00 40.56 348 LYS A CA 1
ATOM 2813 C C . LYS A 1 348 ? -52.782 -33.232 199.409 1.00 40.56 348 LYS A C 1
ATOM 2815 O O . LYS A 1 348 ? -51.671 -33.409 198.917 1.00 40.56 348 LYS A O 1
ATOM 2820 N N . GLU A 1 349 ? -53.725 -32.561 198.753 1.00 49.28 349 GLU A N 1
ATOM 2821 C CA . GLU A 1 349 ? -53.696 -32.350 197.285 1.00 49.28 349 GLU A CA 1
ATOM 2822 C C . GLU A 1 349 ? -52.768 -31.212 196.771 1.00 49.28 349 GLU A C 1
ATOM 2824 O O . GLU A 1 349 ? -53.106 -30.497 195.830 1.00 49.28 349 GLU A O 1
ATOM 2829 N N . LYS A 1 350 ? -51.610 -30.965 197.408 1.00 41.03 350 LYS A N 1
ATOM 2830 C CA . LYS A 1 350 ? -50.865 -29.686 197.274 1.00 41.03 350 LYS A CA 1
ATOM 2831 C C . LYS A 1 350 ? -49.510 -29.737 196.537 1.00 41.03 350 LYS A C 1
ATOM 2833 O O . LYS A 1 350 ? -48.903 -28.685 196.352 1.00 41.03 350 LYS A O 1
ATOM 2838 N N . THR A 1 351 ? -48.994 -30.901 196.127 1.00 43.91 351 THR A N 1
ATOM 2839 C CA . THR A 1 351 ? -47.540 -31.049 195.847 1.00 43.91 351 THR A CA 1
ATOM 2840 C C . THR A 1 351 ? -47.104 -31.629 194.491 1.00 43.91 351 THR A C 1
ATOM 2842 O O . THR A 1 351 ? -45.902 -31.642 194.239 1.00 43.91 351 THR A O 1
ATOM 2845 N N . SER A 1 352 ? -47.994 -32.086 193.597 1.00 42.88 352 SER A N 1
ATOM 2846 C CA . SER A 1 352 ? -47.568 -32.978 192.488 1.00 42.88 352 SER A CA 1
ATOM 2847 C C . SER A 1 352 ? -47.347 -32.372 191.084 1.00 42.88 352 SER A C 1
ATOM 2849 O O . SER A 1 352 ? -46.762 -33.056 190.249 1.00 42.88 352 SER A O 1
ATOM 2851 N N . LEU A 1 353 ? -47.816 -31.156 190.764 1.00 52.50 353 LEU A N 1
ATOM 2852 C CA . LEU A 1 353 ? -47.993 -30.713 189.356 1.00 52.50 353 LEU A CA 1
ATOM 2853 C C . LEU A 1 353 ? -47.220 -29.436 188.950 1.00 52.50 353 LEU A C 1
ATOM 2855 O O . LEU A 1 353 ? -47.674 -28.678 188.098 1.00 52.50 353 LEU A O 1
ATOM 2859 N N . SER A 1 354 ? -46.051 -29.174 189.548 1.00 40.88 354 SER A N 1
ATOM 2860 C CA . SER A 1 354 ? -45.326 -27.895 189.372 1.00 40.88 354 SER A CA 1
ATOM 2861 C C . SER A 1 354 ? -44.006 -27.960 188.576 1.00 40.88 354 SER A C 1
ATOM 2863 O O . SER A 1 354 ? -43.302 -26.952 188.534 1.00 40.88 354 SER A O 1
ATOM 2865 N N . CYS A 1 355 ? -43.636 -29.099 187.972 1.00 45.81 355 CYS A N 1
ATOM 2866 C CA . CYS A 1 355 ? -42.247 -29.333 187.527 1.00 45.81 355 CYS A CA 1
ATOM 2867 C C . CYS A 1 355 ? -42.009 -29.532 186.015 1.00 45.81 355 CYS A C 1
ATOM 2869 O O . CYS A 1 355 ? -40.854 -29.504 185.601 1.00 45.81 355 CYS A O 1
ATOM 2871 N N . GLU A 1 356 ? -43.035 -29.705 185.173 1.00 46.66 356 GLU A N 1
ATOM 2872 C CA . GLU A 1 356 ? -42.853 -30.037 183.740 1.00 46.66 356 GLU A CA 1
ATOM 2873 C C . GLU A 1 356 ? -43.251 -28.887 182.795 1.00 46.66 356 GLU A C 1
ATOM 2875 O O . GLU A 1 356 ? -43.949 -29.058 181.799 1.00 46.66 356 GLU A O 1
ATOM 2880 N N . LYS A 1 357 ? -42.814 -27.669 183.137 1.00 43.84 357 LYS A N 1
ATOM 2881 C CA . LYS A 1 357 ? -43.113 -26.435 182.388 1.00 43.84 357 LYS A CA 1
ATOM 2882 C C . LYS A 1 357 ? -41.963 -25.953 181.490 1.00 43.84 357 LYS A C 1
ATOM 2884 O O . LYS A 1 357 ? -42.210 -25.330 180.461 1.00 43.84 357 LYS A O 1
ATOM 2889 N N . ASP A 1 358 ? -40.716 -26.254 181.859 1.00 40.69 358 ASP A N 1
ATOM 2890 C CA . ASP A 1 358 ? -39.561 -25.446 181.429 1.00 40.69 358 ASP A CA 1
ATOM 2891 C C . ASP A 1 358 ? -38.586 -26.147 180.453 1.00 40.69 358 ASP A C 1
ATOM 2893 O O . ASP A 1 358 ? -37.573 -25.563 180.070 1.00 40.69 358 ASP A O 1
ATOM 2897 N N . PHE A 1 359 ? -38.863 -27.384 180.015 1.00 46.12 359 PHE A N 1
ATOM 2898 C CA . PHE A 1 359 ? -37.920 -28.162 179.186 1.00 46.12 359 PHE A CA 1
ATOM 2899 C C . PHE A 1 359 ? -38.026 -27.918 177.666 1.00 46.12 359 PHE A C 1
ATOM 2901 O O . PHE A 1 359 ? -37.018 -27.947 176.960 1.00 46.12 359 PHE A O 1
ATOM 2908 N N . ILE A 1 360 ? -39.234 -27.690 177.134 1.00 50.50 360 ILE A N 1
ATOM 2909 C CA . ILE A 1 360 ? -39.497 -27.807 175.682 1.00 50.50 360 ILE A CA 1
ATOM 2910 C C . ILE A 1 360 ? -39.208 -26.511 174.898 1.00 50.50 360 ILE A C 1
ATOM 2912 O O . ILE A 1 360 ? -38.873 -26.570 173.715 1.00 50.50 360 ILE A O 1
ATOM 2916 N N . SER A 1 361 ? -39.217 -25.345 175.550 1.00 47.09 361 SER A N 1
ATOM 2917 C CA . SER A 1 361 ? -39.021 -24.012 174.937 1.00 47.09 361 SER A CA 1
ATOM 2918 C C . SER A 1 361 ? -37.604 -23.728 174.394 1.00 47.09 361 SER A C 1
ATOM 2920 O O . SER A 1 361 ? -37.220 -22.567 174.263 1.00 47.09 361 SER A O 1
ATOM 2922 N N . LYS A 1 362 ? -36.793 -24.760 174.119 1.00 44.41 362 LYS A N 1
ATOM 2923 C CA . LYS A 1 362 ? -35.348 -24.645 173.849 1.00 44.41 362 LYS A CA 1
ATOM 2924 C C . LYS A 1 362 ? -34.826 -25.443 172.639 1.00 44.41 362 LYS A C 1
ATOM 2926 O O . LYS A 1 362 ? -33.626 -25.418 172.404 1.00 44.41 362 LYS A O 1
ATOM 2931 N N . GLN A 1 363 ? -35.682 -26.136 171.875 1.00 41.16 363 GLN A N 1
ATOM 2932 C CA . GLN A 1 363 ? -35.246 -27.049 170.791 1.00 41.16 363 GLN A CA 1
ATOM 2933 C C . GLN A 1 363 ? -35.603 -26.614 169.349 1.00 41.16 363 GLN A C 1
ATOM 2935 O O . GLN A 1 363 ? -35.367 -27.371 168.413 1.00 41.16 363 GLN A O 1
ATOM 2940 N N . LEU A 1 364 ? -36.173 -25.420 169.129 1.00 46.53 364 LEU A N 1
ATOM 2941 C CA . LEU A 1 364 ? -36.690 -25.027 167.800 1.00 46.53 364 LEU A CA 1
ATOM 2942 C C . LEU A 1 364 ? -35.691 -24.274 166.891 1.00 46.53 364 LEU A C 1
ATOM 2944 O O . LEU A 1 364 ? -35.936 -24.164 165.694 1.00 46.53 364 LEU A O 1
ATOM 2948 N N . GLU A 1 365 ? -34.550 -23.804 167.409 1.00 43.59 365 GLU A N 1
ATOM 2949 C CA . GLU A 1 365 ? -33.534 -23.096 166.598 1.00 43.59 365 GLU A CA 1
ATOM 2950 C C . GLU A 1 365 ? -32.583 -24.062 165.845 1.00 43.59 365 GLU A C 1
ATOM 2952 O O . GLU A 1 365 ? -32.014 -23.701 164.815 1.00 43.59 365 GLU A O 1
ATOM 2957 N N . ASP A 1 366 ? -32.472 -25.326 166.281 1.00 36.94 366 ASP A N 1
ATOM 2958 C CA . ASP A 1 366 ? -31.578 -26.347 165.690 1.00 36.94 366 ASP A CA 1
ATOM 2959 C C . ASP A 1 366 ? -32.007 -26.845 164.291 1.00 36.94 366 ASP A C 1
ATOM 2961 O O . ASP A 1 366 ? -31.291 -27.607 163.633 1.00 36.94 366 ASP A O 1
ATOM 2965 N N . LEU A 1 367 ? -33.160 -26.399 163.780 1.00 42.06 367 LEU A N 1
ATOM 2966 C CA . LEU A 1 367 ? -33.647 -26.739 162.436 1.00 42.06 367 LEU A CA 1
ATOM 2967 C C . LEU A 1 367 ? -32.920 -25.994 161.295 1.00 42.06 367 LEU A C 1
ATOM 2969 O O . LEU A 1 367 ? -33.188 -26.260 160.125 1.00 42.06 367 LEU A O 1
ATOM 2973 N N . LYS A 1 368 ? -31.965 -25.108 161.612 1.00 35.25 368 LYS A N 1
ATOM 2974 C CA . LYS A 1 368 ? -31.186 -24.309 160.642 1.00 35.25 368 LYS A CA 1
ATOM 2975 C C . LYS A 1 368 ? -29.989 -25.012 159.988 1.00 35.25 368 LYS A C 1
ATOM 2977 O O . LYS A 1 368 ? -29.401 -24.441 159.076 1.00 35.25 368 LYS A O 1
ATOM 2982 N N . VAL A 1 369 ? -29.590 -26.202 160.452 1.00 37.47 369 VAL A N 1
ATOM 2983 C CA . VAL A 1 369 ? -28.287 -26.818 160.095 1.00 37.47 369 VAL A CA 1
ATOM 2984 C C . VAL A 1 369 ? -28.441 -28.257 159.572 1.00 37.47 369 VAL A C 1
ATOM 2986 O O . VAL A 1 369 ? -27.643 -29.140 159.886 1.00 37.47 369 VAL A O 1
ATOM 2989 N N . LYS A 1 370 ? -29.483 -28.538 158.774 1.00 36.66 370 LYS A N 1
ATOM 2990 C CA . LYS A 1 370 ? -29.675 -29.864 158.157 1.00 36.66 370 LYS A CA 1
ATOM 2991 C C . LYS A 1 370 ? -29.852 -29.830 156.637 1.00 36.66 370 LYS A C 1
ATOM 2993 O O . LYS A 1 370 ? -30.873 -29.397 156.121 1.00 36.66 370 LYS A O 1
ATOM 2998 N N . TYR A 1 371 ? -28.879 -30.473 155.988 1.00 31.45 371 TYR A N 1
ATOM 2999 C CA . TYR A 1 371 ? -28.973 -31.139 154.687 1.00 31.45 371 TYR A CA 1
ATOM 3000 C C . TYR A 1 371 ? -28.899 -30.306 153.398 1.00 31.45 371 TYR A C 1
ATOM 3002 O O . TYR A 1 371 ? -29.639 -30.510 152.439 1.00 31.45 371 TYR A O 1
ATOM 3010 N N . GLU A 1 372 ? -27.825 -29.523 153.288 1.00 32.66 372 GLU A N 1
ATOM 3011 C CA . GLU A 1 372 ? -27.043 -29.618 152.049 1.00 32.66 372 GLU A CA 1
ATOM 3012 C C . GLU A 1 372 ? -26.499 -31.057 151.867 1.00 32.66 372 GLU A C 1
ATOM 3014 O O . GLU A 1 372 ? -26.002 -31.646 152.830 1.00 32.66 372 GLU A O 1
ATOM 3019 N N . LYS A 1 373 ? -26.472 -31.531 150.607 1.00 28.84 373 LYS A N 1
ATOM 3020 C CA . LYS A 1 373 ? -25.842 -32.764 150.054 1.00 28.84 373 LYS A CA 1
ATOM 3021 C C . LYS A 1 373 ? -26.719 -34.028 149.919 1.00 28.84 373 LYS A C 1
ATOM 3023 O O . LYS A 1 373 ? -27.438 -34.418 150.826 1.00 28.84 373 LYS A O 1
ATOM 3028 N N . LEU A 1 374 ? -26.467 -34.718 148.791 1.00 32.88 374 LEU A N 1
ATOM 3029 C CA . LEU A 1 374 ? -26.979 -36.026 148.321 1.00 32.88 374 LEU A CA 1
ATOM 3030 C C . LEU A 1 374 ? -28.454 -36.057 147.844 1.00 32.88 374 LEU A C 1
ATOM 3032 O O . LEU A 1 374 ? -29.318 -35.454 148.461 1.00 32.88 374 LEU A O 1
ATOM 3036 N N . GLY A 1 375 ? -28.797 -36.767 146.755 1.00 31.27 375 GLY A N 1
ATOM 3037 C CA . GLY A 1 375 ? -27.924 -37.440 145.773 1.00 31.27 375 GLY A CA 1
ATOM 3038 C C . GLY A 1 375 ? -28.656 -38.374 144.782 1.00 31.27 375 GLY A C 1
ATOM 3039 O O . GLY A 1 375 ? -29.709 -38.903 145.114 1.00 31.27 375 GLY A O 1
ATOM 3040 N N . ALA A 1 376 ? -28.026 -38.621 143.617 1.00 33.16 376 ALA A N 1
ATOM 3041 C CA . ALA A 1 376 ? -28.485 -39.420 142.453 1.00 33.16 376 ALA A CA 1
ATOM 3042 C C . ALA A 1 376 ? -29.679 -38.836 141.649 1.00 33.16 376 ALA A C 1
ATOM 3044 O O . ALA A 1 376 ? -30.571 -38.229 142.224 1.00 33.16 376 ALA A O 1
ATOM 3045 N N . SER A 1 377 ? -29.762 -38.950 140.312 1.00 32.09 377 SER A N 1
ATOM 3046 C CA . SER A 1 377 ? -28.870 -39.535 139.274 1.00 32.09 377 SER A CA 1
ATOM 3047 C C . SER A 1 377 ? -28.690 -38.497 138.138 1.00 32.09 377 SER A C 1
ATOM 3049 O O . SER A 1 377 ? -29.600 -37.703 137.937 1.00 32.09 377 SER A O 1
ATOM 3051 N N . LYS A 1 378 ? -27.582 -38.308 137.396 1.00 33.53 378 LYS A N 1
ATOM 3052 C CA . LYS A 1 378 ? -26.434 -39.123 136.915 1.00 33.53 378 LYS A CA 1
ATOM 3053 C C . LYS A 1 378 ? -26.709 -40.001 135.666 1.00 33.53 378 LYS A C 1
ATOM 3055 O O . LYS A 1 378 ? -27.355 -41.027 135.828 1.00 33.53 378 LYS A O 1
ATOM 3060 N N . CYS A 1 379 ? -26.068 -39.610 134.538 1.00 33.84 379 CYS A N 1
ATOM 3061 C CA . CYS A 1 379 ? -25.574 -40.352 133.336 1.00 33.84 379 CYS A CA 1
ATOM 3062 C C . CYS A 1 379 ? -26.487 -41.364 132.604 1.00 33.84 379 CYS A C 1
ATOM 3064 O O . CYS A 1 379 ? -27.403 -41.910 133.198 1.00 33.84 379 CYS A O 1
ATOM 3066 N N . ILE A 1 380 ? -26.277 -41.728 131.326 1.00 37.25 380 ILE A N 1
ATOM 3067 C CA . ILE A 1 380 ? -25.281 -41.414 130.249 1.00 37.25 380 ILE A CA 1
ATOM 3068 C C . ILE A 1 380 ? -26.084 -41.290 128.913 1.00 37.25 380 ILE A C 1
ATOM 3070 O O . ILE A 1 380 ? -27.273 -41.600 128.934 1.00 37.25 380 ILE A O 1
ATOM 3074 N N . LEU A 1 381 ? -25.625 -40.861 127.724 1.00 34.56 381 LEU A N 1
ATOM 3075 C CA . LEU A 1 381 ? -24.317 -40.597 127.066 1.00 34.56 381 LEU A CA 1
ATOM 3076 C C . LEU A 1 381 ? -24.296 -39.136 126.503 1.00 34.56 381 LEU A C 1
ATOM 3078 O O . LEU A 1 381 ? -25.264 -38.415 126.725 1.00 34.56 381 LEU A O 1
ATOM 3082 N N . GLU A 1 382 ? -23.300 -38.546 125.816 1.00 33.50 382 GLU A N 1
ATOM 3083 C CA . GLU A 1 382 ? -22.033 -38.965 125.153 1.00 33.50 382 GLU A CA 1
ATOM 3084 C C . GLU A 1 382 ? -22.099 -39.502 123.696 1.00 33.50 382 GLU A C 1
ATOM 3086 O O . GLU A 1 382 ? -21.996 -40.690 123.419 1.00 33.50 382 GLU A O 1
ATOM 3091 N N . GLN A 1 383 ? -22.254 -38.558 122.759 1.00 37.66 383 GLN A N 1
ATOM 3092 C CA . GLN A 1 383 ? -21.485 -38.413 121.505 1.00 37.66 383 GLN A CA 1
ATOM 3093 C C . GLN A 1 383 ? -20.544 -39.570 121.080 1.00 37.66 383 GLN A C 1
ATOM 3095 O O . GLN A 1 383 ? -19.442 -39.654 121.608 1.00 37.66 383 GLN A O 1
ATOM 3100 N N . GLU A 1 384 ? -20.898 -40.318 120.020 1.00 30.73 384 GLU A N 1
ATOM 3101 C CA . GLU A 1 384 ? -19.983 -40.741 118.930 1.00 30.73 384 GLU A CA 1
ATOM 3102 C C . GLU A 1 384 ? -20.728 -41.441 117.760 1.00 30.73 384 GLU A C 1
ATOM 3104 O O . GLU A 1 384 ? -21.944 -41.619 117.818 1.00 30.73 384 GLU A O 1
ATOM 3109 N N . ALA A 1 385 ? -19.979 -41.827 116.714 1.00 34.12 385 ALA A N 1
ATOM 3110 C CA . ALA A 1 385 ? -20.372 -42.602 115.520 1.00 34.12 385 ALA A CA 1
ATOM 3111 C C . ALA A 1 385 ? -21.269 -41.916 114.455 1.00 34.12 385 ALA A C 1
ATOM 3113 O O . ALA A 1 385 ? -22.499 -41.923 114.495 1.00 34.12 385 ALA A O 1
ATOM 3114 N N . GLU A 1 386 ? -20.606 -41.413 113.410 1.00 40.56 386 GLU A N 1
ATOM 3115 C CA . GLU A 1 386 ? -21.185 -40.996 112.125 1.00 40.56 386 GLU A CA 1
ATOM 3116 C C . GLU A 1 386 ? -21.875 -42.169 111.388 1.00 40.56 386 GLU A C 1
ATOM 3118 O O . GLU A 1 386 ? -21.398 -43.302 111.438 1.00 40.56 386 GLU A O 1
ATOM 3123 N N . GLY A 1 387 ? -22.977 -41.914 110.661 1.00 34.38 387 GLY A N 1
ATOM 3124 C CA . GLY A 1 387 ? -23.827 -43.010 110.150 1.00 34.38 387 GLY A CA 1
ATOM 3125 C C . GLY A 1 387 ? -24.742 -42.743 108.944 1.00 34.38 387 GLY A C 1
ATOM 3126 O O . GLY A 1 387 ? -25.714 -43.467 108.782 1.00 34.38 387 GLY A O 1
ATOM 3127 N N . LEU A 1 388 ? -24.454 -41.739 108.102 1.00 35.06 388 LEU A N 1
ATOM 3128 C CA . LEU A 1 388 ? -25.025 -41.536 106.747 1.00 35.06 388 LEU A CA 1
ATOM 3129 C C . LEU A 1 388 ? -26.551 -41.761 106.537 1.00 35.06 388 LEU A C 1
ATOM 3131 O O . LEU A 1 388 ? -26.961 -42.874 106.206 1.00 35.06 388 LEU A O 1
ATOM 3135 N N . ARG A 1 389 ? -27.345 -40.674 106.430 1.00 31.58 389 ARG A N 1
ATOM 3136 C CA . ARG A 1 389 ? -28.045 -40.302 105.164 1.00 31.58 389 ARG A CA 1
ATOM 3137 C C . ARG A 1 389 ? -28.927 -39.040 105.226 1.00 31.58 389 ARG A C 1
ATOM 3139 O O . ARG A 1 389 ? -29.641 -38.792 106.183 1.00 31.58 389 ARG A O 1
ATOM 3146 N N . HIS A 1 390 ? -28.861 -38.308 104.111 1.00 34.56 390 HIS A N 1
ATOM 3147 C CA . HIS A 1 390 ? -29.799 -37.341 103.515 1.00 34.56 390 HIS A CA 1
ATOM 3148 C C . HIS A 1 390 ? -30.984 -36.780 104.333 1.00 34.56 390 HIS A C 1
ATOM 3150 O O . HIS A 1 390 ? -31.964 -37.480 104.561 1.00 34.56 390 HIS A O 1
ATOM 3156 N N . SER A 1 391 ? -30.991 -35.453 104.529 1.00 37.00 391 SER A N 1
ATOM 3157 C CA . SER A 1 391 ? -32.179 -34.602 104.277 1.00 37.00 391 SER A CA 1
ATOM 3158 C C . SER A 1 391 ? -31.820 -33.106 104.117 1.00 37.00 391 SER A C 1
ATOM 3160 O O . SER A 1 391 ? -32.563 -32.232 104.563 1.00 37.00 391 SER A O 1
ATOM 3162 N N . LEU A 1 392 ? -30.676 -32.788 103.497 1.00 45.00 392 LEU A N 1
ATOM 3163 C CA . LEU A 1 392 ? -30.322 -31.415 103.110 1.00 45.00 392 LEU A CA 1
ATOM 3164 C C . LEU A 1 392 ? -30.536 -31.257 101.602 1.00 45.00 392 LEU A C 1
ATOM 3166 O O . LEU A 1 392 ? -29.589 -31.316 100.831 1.00 45.00 392 LEU A O 1
ATOM 3170 N N . ASP A 1 393 ? -31.805 -31.152 101.208 1.00 42.00 393 ASP A N 1
ATOM 3171 C CA . ASP A 1 393 ? -32.264 -30.640 99.911 1.00 42.00 393 ASP A CA 1
ATOM 3172 C C . ASP A 1 393 ? -33.796 -30.454 99.939 1.00 42.00 393 ASP A C 1
ATOM 3174 O O . ASP A 1 393 ? -34.488 -31.196 100.632 1.00 42.00 393 ASP A O 1
ATOM 3178 N N . ILE A 1 394 ? -34.294 -29.487 99.151 1.00 45.91 394 ILE A N 1
ATOM 3179 C CA . ILE A 1 394 ? -35.687 -28.981 98.973 1.00 45.91 394 ILE A CA 1
ATOM 3180 C C . ILE A 1 394 ? -35.880 -27.539 99.489 1.00 45.91 394 ILE A C 1
ATOM 3182 O O . ILE A 1 394 ? -36.537 -27.292 100.498 1.00 45.91 394 ILE A O 1
ATOM 3186 N N . LYS A 1 395 ? -35.340 -26.566 98.728 1.00 42.19 395 LYS A N 1
ATOM 3187 C CA . LYS A 1 395 ? -36.058 -25.335 98.295 1.00 42.19 395 LYS A CA 1
ATOM 3188 C C . LYS A 1 395 ? -35.307 -24.480 97.247 1.00 42.19 395 LYS A C 1
ATOM 3190 O O . LYS A 1 395 ? -35.338 -23.257 97.282 1.00 42.19 395 LYS A O 1
ATOM 3195 N N . THR A 1 396 ? -34.671 -25.128 96.271 1.00 46.28 396 THR A N 1
ATOM 3196 C CA . THR A 1 396 ? -34.057 -24.493 95.082 1.00 46.28 396 THR A CA 1
ATOM 3197 C C . THR A 1 396 ? -34.383 -25.313 93.825 1.00 46.28 396 THR A C 1
ATOM 3199 O O . THR A 1 396 ? -33.504 -25.820 93.129 1.00 46.28 396 THR A O 1
ATOM 3202 N N . ALA A 1 397 ? -35.685 -25.510 93.586 1.00 44.47 397 ALA A N 1
ATOM 3203 C CA . ALA A 1 397 ? -36.216 -26.443 92.586 1.00 44.47 397 ALA A CA 1
ATOM 3204 C C . ALA A 1 397 ? -36.654 -25.793 91.255 1.00 44.47 397 ALA A C 1
ATOM 3206 O O . ALA A 1 397 ? -36.984 -26.519 90.324 1.00 44.47 397 ALA A O 1
ATOM 3207 N N . GLU A 1 398 ? -36.642 -24.461 91.153 1.00 45.62 398 GLU A N 1
ATOM 3208 C CA . GLU A 1 398 ? -37.151 -23.718 89.982 1.00 45.62 398 GLU A CA 1
ATOM 3209 C C . GLU A 1 398 ? -36.000 -23.128 89.128 1.00 45.62 398 GLU A C 1
ATOM 3211 O O . GLU A 1 398 ? -36.013 -23.225 87.905 1.00 45.62 398 GLU A O 1
ATOM 3216 N N . ASP A 1 399 ? -34.903 -22.690 89.758 1.00 49.41 399 ASP A N 1
ATOM 3217 C CA . ASP A 1 399 ? -33.703 -22.069 89.150 1.00 49.41 399 ASP A CA 1
ATOM 3218 C C . ASP A 1 399 ? -32.855 -22.943 88.184 1.00 49.41 399 ASP A C 1
ATOM 3220 O O . ASP A 1 399 ? -31.787 -22.506 87.727 1.00 49.41 399 ASP A O 1
ATOM 3224 N N . LYS A 1 400 ? -33.263 -24.194 87.917 1.00 51.44 400 LYS A N 1
ATOM 3225 C CA . LYS A 1 400 ? -32.472 -25.198 87.169 1.00 51.44 400 LYS A CA 1
ATOM 3226 C C . LYS A 1 400 ? -33.069 -25.625 85.825 1.00 51.44 400 LYS A C 1
ATOM 3228 O O . LYS A 1 400 ? -32.300 -26.034 84.961 1.00 51.44 400 LYS A O 1
ATOM 3233 N N . THR A 1 401 ? -34.380 -25.508 85.614 1.00 53.34 401 THR A N 1
ATOM 3234 C CA . THR A 1 401 ? -35.007 -25.764 84.302 1.00 53.34 401 THR A CA 1
ATOM 3235 C C . THR A 1 401 ? -34.811 -24.575 83.367 1.00 53.34 401 THR A C 1
ATOM 3237 O O . THR A 1 401 ? -34.251 -24.737 82.287 1.00 53.34 401 THR A O 1
ATOM 3240 N N . GLU A 1 402 ? -35.133 -23.363 83.821 1.00 55.50 402 GLU A N 1
ATOM 3241 C CA . GLU A 1 402 ? -35.009 -22.134 83.020 1.00 55.50 402 GLU A CA 1
ATOM 3242 C C . GLU A 1 402 ? -33.549 -21.851 82.596 1.00 55.50 402 GLU A C 1
ATOM 3244 O O . GLU A 1 402 ? -33.282 -21.403 81.477 1.00 55.50 402 GLU A O 1
ATOM 3249 N N . ARG A 1 403 ? -32.568 -22.213 83.441 1.00 54.22 403 ARG A N 1
ATOM 3250 C CA . ARG A 1 403 ? -31.137 -22.191 83.076 1.00 54.22 403 ARG A CA 1
ATOM 3251 C C . ARG A 1 403 ? -30.752 -23.247 82.035 1.00 54.22 403 ARG A C 1
ATOM 3253 O O . ARG A 1 403 ? -29.904 -22.963 81.198 1.00 54.22 403 ARG A O 1
ATOM 3260 N N . ALA A 1 404 ? -31.345 -24.440 82.061 1.00 58.09 404 ALA A N 1
ATOM 3261 C CA . ALA A 1 404 ? -31.070 -25.466 81.053 1.00 58.09 404 ALA A CA 1
ATOM 3262 C C . ALA A 1 404 ? -31.666 -25.084 79.687 1.00 58.09 404 ALA A C 1
ATOM 3264 O O . ALA A 1 404 ? -31.001 -25.224 78.663 1.00 58.09 404 ALA A O 1
ATOM 3265 N N . GLU A 1 405 ? -32.879 -24.530 79.671 1.00 59.84 405 GLU A N 1
ATOM 3266 C CA . GLU A 1 405 ? -33.553 -24.089 78.445 1.00 59.84 405 GLU A CA 1
ATOM 3267 C C . GLU A 1 405 ? -32.881 -22.854 77.823 1.00 59.84 405 GLU A C 1
ATOM 3269 O O . GLU A 1 405 ? -32.715 -22.793 76.602 1.00 59.84 405 GLU A O 1
ATOM 3274 N N . THR A 1 406 ? -32.402 -21.905 78.637 1.00 66.94 406 THR A N 1
ATOM 3275 C CA . THR A 1 406 ? -31.602 -20.773 78.134 1.00 66.94 406 THR A CA 1
ATOM 3276 C C . THR A 1 406 ? -30.219 -21.197 77.639 1.00 66.94 406 THR A C 1
ATOM 3278 O O . THR A 1 406 ? -29.787 -20.680 76.608 1.00 66.94 406 THR A O 1
ATOM 3281 N N . ILE A 1 407 ? -29.550 -22.165 78.280 1.00 68.75 407 ILE A N 1
ATOM 3282 C CA . ILE A 1 407 ? -28.303 -22.753 77.756 1.00 68.75 407 ILE A CA 1
ATOM 3283 C C . ILE A 1 407 ? -28.561 -23.450 76.414 1.00 68.75 407 ILE A C 1
ATOM 3285 O O . ILE A 1 407 ? -27.889 -23.118 7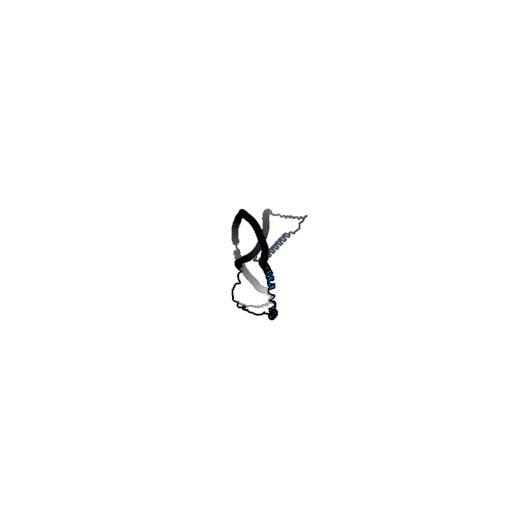5.443 1.00 68.75 407 ILE A O 1
ATOM 3289 N N . ALA A 1 408 ? -29.584 -24.302 76.300 1.00 71.19 408 ALA A N 1
ATOM 3290 C CA . ALA A 1 408 ? -29.925 -24.965 75.039 1.00 71.19 408 ALA A CA 1
ATOM 3291 C C . ALA A 1 408 ? -30.261 -23.962 73.914 1.00 71.19 408 ALA A C 1
ATOM 3293 O O . ALA A 1 408 ? -29.790 -24.103 72.784 1.00 71.19 408 ALA A O 1
ATOM 3294 N N . CYS A 1 409 ? -31.006 -22.891 74.214 1.00 73.50 409 CYS A N 1
ATOM 3295 C CA . CYS A 1 409 ? -31.273 -21.812 73.253 1.00 73.50 409 CYS A CA 1
ATOM 3296 C C . CYS A 1 409 ? -30.002 -21.058 72.822 1.00 73.50 409 CYS A C 1
ATOM 3298 O O . CYS A 1 409 ? -29.915 -20.591 71.681 1.00 73.50 409 CYS A O 1
ATOM 3300 N N . LEU A 1 410 ? -29.017 -20.924 73.715 1.00 75.12 410 LEU A N 1
ATOM 3301 C CA . LEU A 1 410 ? -27.720 -20.323 73.409 1.00 75.12 410 LEU A CA 1
ATOM 3302 C C . LEU A 1 410 ? -26.819 -21.276 72.613 1.00 75.12 410 LEU A C 1
ATOM 3304 O O . LEU A 1 410 ? -26.162 -20.815 71.687 1.00 75.12 410 LEU A O 1
ATOM 3308 N N . GLU A 1 411 ? -26.831 -22.581 72.884 1.00 76.69 411 GLU A N 1
ATOM 3309 C CA . GLU A 1 411 ? -26.082 -23.597 72.127 1.00 76.69 411 GLU A CA 1
ATOM 3310 C C . GLU A 1 411 ? -26.613 -23.761 70.694 1.00 76.69 411 GLU A C 1
ATOM 3312 O O . GLU A 1 411 ? -25.824 -23.848 69.748 1.00 76.69 411 GLU A O 1
ATOM 3317 N N . VAL A 1 412 ? -27.937 -23.700 70.499 1.00 82.38 412 VAL A N 1
ATOM 3318 C CA . VAL A 1 412 ? -28.555 -23.642 69.162 1.00 82.38 412 VAL A CA 1
ATOM 3319 C C . VAL A 1 412 ? -28.130 -22.366 68.431 1.00 82.38 412 VAL A C 1
ATOM 3321 O O . VAL A 1 412 ? -27.625 -22.448 67.311 1.00 82.38 412 VAL A O 1
ATOM 3324 N N . LYS A 1 413 ? -28.229 -21.187 69.067 1.00 82.69 413 LYS A N 1
ATOM 3325 C CA . LYS A 1 413 ? -27.745 -19.928 68.468 1.00 82.69 413 LYS A CA 1
ATOM 3326 C C . LYS A 1 413 ? -26.244 -19.939 68.182 1.00 82.69 413 LYS A C 1
ATOM 3328 O O . LYS A 1 413 ? -25.829 -19.395 67.163 1.00 82.69 413 LYS A O 1
ATOM 3333 N N . ASN A 1 414 ? -25.430 -20.555 69.035 1.00 82.88 414 ASN A N 1
ATOM 3334 C CA . ASN A 1 414 ? -23.993 -20.669 68.811 1.00 82.88 414 ASN A CA 1
ATOM 3335 C C . ASN A 1 414 ? -23.703 -21.591 67.617 1.00 82.88 414 ASN A C 1
ATOM 3337 O O . ASN A 1 414 ? -22.893 -21.244 66.765 1.00 82.88 414 ASN A O 1
ATOM 3341 N N . SER A 1 415 ? -24.451 -22.688 67.476 1.00 83.56 415 SER A N 1
ATOM 3342 C CA . SER A 1 415 ? -24.385 -23.582 66.312 1.00 83.56 415 SER A CA 1
ATOM 3343 C C . SER A 1 415 ? -24.823 -22.887 65.013 1.00 83.56 415 SER A C 1
ATOM 3345 O O . SER A 1 415 ? -24.175 -23.045 63.979 1.00 83.56 415 SER A O 1
ATOM 3347 N N . GLU A 1 416 ? -25.876 -22.061 65.046 1.00 84.75 416 GLU A N 1
ATOM 3348 C CA . GLU A 1 416 ? -26.274 -21.217 63.908 1.00 84.75 416 GLU A CA 1
ATOM 3349 C C . GLU A 1 416 ? -25.208 -20.172 63.549 1.00 84.75 416 GLU A C 1
ATOM 3351 O O . GLU A 1 416 ? -24.965 -19.912 62.368 1.00 84.75 416 GLU A O 1
ATOM 3356 N N . MET A 1 417 ? -24.576 -19.558 64.553 1.00 83.88 417 MET A N 1
ATOM 3357 C CA . MET A 1 417 ? -23.504 -18.581 64.360 1.00 83.88 417 MET A CA 1
ATOM 3358 C C . MET A 1 417 ? -22.240 -19.245 63.810 1.00 83.88 417 MET A C 1
ATOM 3360 O O . MET A 1 417 ? -21.652 -18.717 62.872 1.00 83.88 417 MET A O 1
ATOM 3364 N N . GLU A 1 418 ? -21.868 -20.434 64.287 1.00 84.94 418 GLU A N 1
ATOM 3365 C CA . GLU A 1 418 ? -20.804 -21.242 63.688 1.00 84.94 418 GLU A CA 1
ATOM 3366 C C . GLU A 1 418 ? -21.124 -21.630 62.244 1.00 84.94 418 GLU A C 1
ATOM 3368 O O . GLU A 1 418 ? -20.257 -21.517 61.382 1.00 84.94 418 GLU A O 1
ATOM 3373 N N . MET A 1 419 ? -22.359 -22.040 61.941 1.00 85.31 419 MET A N 1
ATOM 3374 C CA . MET A 1 419 ? -22.777 -22.338 60.567 1.00 85.31 419 MET A CA 1
ATOM 3375 C C . MET A 1 419 ? -22.694 -21.100 59.664 1.00 85.31 419 MET A C 1
ATOM 3377 O O . MET A 1 419 ? -22.211 -21.215 58.539 1.00 85.31 419 MET A O 1
ATOM 3381 N N . LYS A 1 420 ? -23.074 -19.914 60.162 1.00 88.56 420 LYS A N 1
ATOM 3382 C CA . LYS A 1 420 ? -22.888 -18.627 59.464 1.00 88.56 420 LYS A CA 1
ATOM 3383 C C . LYS A 1 420 ? -21.412 -18.263 59.291 1.00 88.56 420 LYS A C 1
ATOM 3385 O O . LYS A 1 420 ? -21.030 -17.796 58.226 1.00 88.56 420 LYS A O 1
ATOM 3390 N N . ILE A 1 421 ? -20.562 -18.505 60.288 1.00 87.69 421 ILE A N 1
ATOM 3391 C CA . ILE A 1 421 ? -19.111 -18.279 60.191 1.00 87.69 421 ILE A CA 1
ATOM 3392 C C . ILE A 1 421 ? -18.488 -19.226 59.156 1.00 87.69 421 ILE A C 1
ATOM 3394 O O . ILE A 1 421 ? -17.688 -18.781 58.337 1.00 87.69 421 ILE A O 1
ATOM 3398 N N . ARG A 1 422 ? -18.888 -20.505 59.130 1.00 86.31 422 ARG A N 1
ATOM 3399 C CA . ARG A 1 422 ? -18.429 -21.487 58.133 1.00 86.31 422 ARG A CA 1
ATOM 3400 C C . ARG A 1 422 ? -18.868 -21.102 56.718 1.00 86.31 422 ARG A C 1
ATOM 3402 O O . ARG A 1 422 ? -18.028 -21.110 55.823 1.00 86.31 422 ARG A O 1
ATOM 3409 N N . THR A 1 423 ? -20.127 -20.707 56.502 1.00 85.44 423 THR A N 1
ATOM 3410 C CA . THR A 1 423 ? -20.590 -20.276 55.169 1.00 85.44 423 THR A CA 1
ATOM 3411 C C . THR A 1 423 ? -19.986 -18.941 54.734 1.00 85.44 423 THR A C 1
ATOM 3413 O O . THR A 1 423 ? -19.630 -18.812 53.567 1.00 85.44 423 THR A O 1
ATOM 3416 N N . LEU A 1 424 ? -19.763 -17.983 55.641 1.00 85.81 424 LEU A N 1
ATOM 3417 C CA . LEU A 1 424 ? -19.029 -16.745 55.335 1.00 85.81 424 LEU A CA 1
ATOM 3418 C C . LEU A 1 424 ? -17.546 -17.006 55.025 1.00 85.81 424 LEU A C 1
ATOM 3420 O O . LEU A 1 424 ? -16.998 -16.395 54.111 1.00 85.81 424 LEU A O 1
ATOM 3424 N N . ALA A 1 425 ? -16.892 -17.931 55.731 1.00 83.56 425 ALA A N 1
ATOM 3425 C CA . ALA A 1 425 ? -15.524 -18.348 55.422 1.00 83.56 425 ALA A CA 1
ATOM 3426 C C . ALA A 1 425 ? -15.441 -19.050 54.055 1.00 83.56 425 ALA A C 1
ATOM 3428 O O . ALA A 1 425 ? -14.530 -18.775 53.275 1.00 83.56 425 ALA A O 1
ATOM 3429 N N . GLN A 1 426 ? -16.419 -19.901 53.735 1.00 84.25 426 GLN A N 1
ATOM 3430 C CA . GLN A 1 426 ? -16.526 -20.578 52.444 1.00 84.25 426 GLN A CA 1
ATOM 3431 C C . GLN A 1 426 ? -16.807 -19.585 51.303 1.00 84.25 426 GLN A C 1
ATOM 3433 O O . GLN A 1 426 ? -16.147 -19.648 50.271 1.00 84.25 426 GLN A O 1
ATOM 3438 N N . MET A 1 427 ? -17.696 -18.610 51.513 1.00 85.81 427 MET A N 1
ATOM 3439 C CA . MET A 1 427 ? -17.975 -17.533 50.557 1.00 85.81 427 MET A CA 1
ATOM 3440 C C . MET A 1 427 ? -16.755 -16.625 50.340 1.00 85.81 427 MET A C 1
ATOM 3442 O O . MET A 1 427 ? -16.448 -16.288 49.202 1.00 85.81 427 MET A O 1
ATOM 3446 N N . ASN A 1 428 ? -16.002 -16.292 51.395 1.00 83.88 428 ASN A N 1
ATOM 3447 C CA . ASN A 1 428 ? -14.730 -15.572 51.272 1.00 83.88 428 ASN A CA 1
ATOM 3448 C C . ASN A 1 428 ? -13.663 -16.386 50.521 1.00 83.88 428 ASN A C 1
ATOM 3450 O O . ASN A 1 428 ? -12.878 -15.806 49.775 1.00 83.88 428 ASN A O 1
ATOM 3454 N N . ALA A 1 429 ? -13.630 -17.714 50.675 1.00 86.44 429 ALA A N 1
ATOM 3455 C CA . ALA A 1 429 ? -12.738 -18.573 49.895 1.00 86.44 429 ALA A CA 1
ATOM 3456 C C . ALA A 1 429 ? -13.128 -18.598 48.404 1.00 86.44 429 ALA A C 1
ATOM 3458 O O . ALA A 1 429 ? -12.251 -18.491 47.549 1.00 86.44 429 ALA A O 1
ATOM 3459 N N . SER A 1 430 ? -14.428 -18.661 48.088 1.00 84.38 430 SER A N 1
ATOM 3460 C CA . SER A 1 430 ? -14.939 -18.542 46.715 1.00 84.38 430 SER A CA 1
ATOM 3461 C C . SER A 1 430 ? -14.620 -17.181 46.094 1.00 84.38 430 SER A C 1
ATOM 3463 O O . SER A 1 430 ? -14.022 -17.141 45.024 1.00 84.38 430 SER A O 1
ATOM 3465 N N . LEU A 1 431 ? -14.928 -16.078 46.786 1.00 84.88 431 LEU A N 1
ATOM 3466 C CA . LEU A 1 431 ? -14.622 -14.714 46.332 1.00 84.88 431 LEU A CA 1
ATOM 3467 C C . LEU A 1 431 ? -13.117 -14.484 46.155 1.00 84.88 431 LEU A C 1
ATOM 3469 O O . LEU A 1 431 ? -12.707 -13.732 45.274 1.00 84.88 431 LEU A O 1
ATOM 3473 N N . LYS A 1 432 ? -12.278 -15.136 46.969 1.00 88.31 432 LYS A N 1
ATOM 3474 C CA . LYS A 1 432 ? -10.827 -15.069 46.799 1.00 88.31 432 LYS A CA 1
ATOM 3475 C C . LYS A 1 432 ? -10.352 -15.856 45.577 1.00 88.31 432 LYS A C 1
ATOM 3477 O O . LYS A 1 432 ? -9.564 -15.316 44.819 1.00 88.31 432 LYS A O 1
ATOM 3482 N N . LEU A 1 433 ? -10.861 -17.066 45.335 1.00 86.88 433 LEU A N 1
ATOM 3483 C CA . LEU A 1 433 ? -10.567 -17.820 44.106 1.00 86.88 433 LEU A CA 1
ATOM 3484 C C . LEU A 1 433 ? -11.044 -17.085 42.843 1.00 86.88 433 LEU A C 1
ATOM 3486 O O . LEU A 1 433 ? -10.334 -17.058 41.842 1.00 86.88 433 LEU A O 1
ATOM 3490 N N . GLU A 1 434 ? -12.223 -16.465 42.895 1.00 86.06 434 GLU A N 1
ATOM 3491 C CA . GLU A 1 434 ? -12.769 -15.647 41.808 1.00 86.06 434 GLU A CA 1
ATOM 3492 C C . GLU A 1 434 ? -11.909 -14.400 41.557 1.00 86.06 434 GLU A C 1
ATOM 3494 O O . GLU A 1 434 ? -11.570 -14.110 40.408 1.00 86.06 434 GLU A O 1
ATOM 3499 N N . LYS A 1 435 ? -11.464 -13.717 42.622 1.00 88.00 435 LYS A N 1
ATOM 3500 C CA . LYS A 1 435 ? -10.511 -12.610 42.508 1.00 88.00 435 LYS A CA 1
ATOM 3501 C C . LYS A 1 435 ? -9.162 -13.067 41.948 1.00 88.00 435 LYS A C 1
ATOM 3503 O O . LYS A 1 435 ? -8.689 -12.464 40.994 1.00 88.00 435 LYS A O 1
ATOM 3508 N N . ASP A 1 436 ? -8.549 -14.102 42.515 1.00 87.50 436 ASP A N 1
ATOM 3509 C CA . ASP A 1 436 ? -7.225 -14.579 42.103 1.00 87.50 436 ASP A CA 1
ATOM 3510 C C . ASP A 1 436 ? -7.257 -15.050 40.623 1.00 87.50 436 ASP A C 1
ATOM 3512 O O . ASP A 1 436 ? -6.298 -14.842 39.881 1.00 87.50 436 ASP A O 1
ATOM 3516 N N . SER A 1 437 ? -8.395 -15.587 40.154 1.00 87.88 437 SER A N 1
ATOM 3517 C CA . SER A 1 437 ? -8.667 -15.894 38.737 1.00 87.88 437 SER A CA 1
ATOM 3518 C C . SER A 1 437 ? -8.841 -14.639 37.862 1.00 87.88 437 SER A C 1
ATOM 3520 O O . SER A 1 437 ? -8.309 -14.569 36.752 1.00 87.88 437 SER A O 1
ATOM 3522 N N . SER A 1 438 ? -9.539 -13.613 38.362 1.00 87.62 438 SER A N 1
ATOM 3523 C CA . SER A 1 438 ? -9.686 -12.318 37.682 1.00 87.62 438 SER A CA 1
ATOM 3524 C C . SER A 1 438 ? -8.343 -11.595 37.534 1.00 87.62 438 SER A C 1
ATOM 3526 O O . SER A 1 438 ? -8.023 -11.104 36.452 1.00 87.62 438 SER A O 1
ATOM 3528 N N . ASP A 1 439 ? -7.536 -11.551 38.595 1.00 88.31 439 ASP A N 1
ATOM 3529 C CA . ASP A 1 439 ? -6.209 -10.928 38.589 1.00 88.31 439 ASP A CA 1
ATOM 3530 C C . ASP A 1 439 ? -5.255 -11.675 37.627 1.00 88.31 439 ASP A C 1
ATOM 3532 O O . ASP A 1 439 ? -4.460 -11.040 36.928 1.00 88.31 439 ASP A O 1
ATOM 3536 N N . ALA A 1 440 ? -5.387 -13.003 37.498 1.00 86.62 440 ALA A N 1
ATOM 3537 C CA . ALA A 1 440 ? -4.649 -13.805 36.518 1.00 86.62 440 ALA A CA 1
ATOM 3538 C C . ALA A 1 440 ? -5.058 -13.519 35.056 1.00 86.62 440 ALA A C 1
ATOM 3540 O O . ALA A 1 440 ? -4.188 -13.372 34.197 1.00 86.62 440 ALA A O 1
ATOM 3541 N N . GLU A 1 441 ? -6.354 -13.382 34.752 1.00 89.81 441 GLU A N 1
ATOM 3542 C CA . GLU A 1 441 ? -6.822 -12.998 33.406 1.00 89.81 441 GLU A CA 1
ATOM 3543 C C . GLU A 1 441 ? -6.444 -11.545 33.056 1.00 89.81 441 GLU A C 1
ATOM 3545 O O . GLU A 1 441 ? -6.159 -11.240 31.896 1.00 89.81 441 GLU A O 1
ATOM 3550 N N . VAL A 1 442 ? -6.371 -10.645 34.045 1.00 89.06 442 VAL A N 1
ATOM 3551 C CA . VAL A 1 442 ? -5.834 -9.285 33.858 1.00 89.06 442 VAL A CA 1
ATOM 3552 C C . VAL A 1 442 ? -4.339 -9.320 33.529 1.00 89.06 442 VAL A C 1
ATOM 3554 O O . VAL A 1 442 ? -3.927 -8.649 32.583 1.00 89.06 442 VAL A O 1
ATOM 3557 N N . LEU A 1 443 ? -3.538 -10.123 34.239 1.00 90.56 443 LEU A N 1
ATOM 3558 C CA . LEU A 1 443 ? -2.120 -10.342 33.919 1.00 90.56 443 LEU A CA 1
ATOM 3559 C C . LEU A 1 443 ? -1.938 -10.879 32.493 1.00 90.56 443 LEU A C 1
ATOM 3561 O O . LEU A 1 443 ? -1.195 -10.289 31.712 1.00 90.56 443 LEU A O 1
ATOM 3565 N N . ARG A 1 444 ? -2.692 -11.916 32.115 1.00 90.50 444 ARG A N 1
ATOM 3566 C CA . ARG A 1 444 ? -2.647 -12.521 30.774 1.00 90.50 444 ARG A CA 1
ATOM 3567 C C . ARG A 1 444 ? -2.929 -11.494 29.663 1.00 90.50 444 ARG A C 1
ATOM 3569 O O . ARG A 1 444 ? -2.231 -11.461 28.654 1.00 90.50 444 ARG A O 1
ATOM 3576 N N . ARG A 1 445 ? -3.898 -10.591 29.874 1.00 89.00 445 ARG A N 1
ATOM 3577 C CA . ARG A 1 445 ? -4.219 -9.483 28.945 1.00 89.00 445 ARG A CA 1
ATOM 3578 C C . ARG A 1 445 ? -3.176 -8.365 28.917 1.00 89.00 445 ARG A C 1
ATOM 3580 O O . ARG A 1 445 ? -3.107 -7.623 27.934 1.00 89.00 445 ARG A O 1
ATOM 3587 N N . LEU A 1 446 ? -2.395 -8.195 29.984 1.00 88.56 446 LEU A N 1
ATOM 3588 C CA . LEU A 1 446 ? -1.265 -7.265 30.004 1.00 88.56 446 LEU A CA 1
ATOM 3589 C C . LEU A 1 446 ? -0.084 -7.837 29.211 1.00 88.56 446 LEU A C 1
ATOM 3591 O O . LEU A 1 446 ? 0.481 -7.110 28.400 1.00 88.56 446 LEU A O 1
ATOM 3595 N N . GLU A 1 447 ? 0.209 -9.132 29.343 1.00 90.00 447 GLU A N 1
ATOM 3596 C CA . GLU A 1 447 ? 1.218 -9.832 28.530 1.00 90.00 447 GLU A CA 1
ATOM 3597 C C . GLU A 1 447 ? 0.861 -9.808 27.029 1.00 90.00 447 GLU A C 1
ATOM 3599 O O . GLU A 1 447 ? 1.699 -9.458 26.196 1.00 90.00 447 GLU A O 1
ATOM 3604 N N . GLU A 1 448 ? -0.405 -10.076 26.674 1.00 89.81 448 GLU A N 1
ATOM 3605 C CA . GLU A 1 448 ? -0.919 -9.923 25.299 1.00 89.81 448 GLU A CA 1
ATOM 3606 C C . GLU A 1 448 ? -0.728 -8.489 24.766 1.00 89.81 448 GLU A C 1
ATOM 3608 O O . GLU A 1 448 ? -0.346 -8.292 23.608 1.00 89.81 448 GLU A O 1
ATOM 3613 N N . ARG A 1 449 ? -0.944 -7.470 25.611 1.00 90.12 449 ARG A N 1
ATOM 3614 C CA . ARG A 1 449 ? -0.717 -6.061 25.252 1.00 90.12 449 ARG A CA 1
ATOM 3615 C C . ARG A 1 449 ? 0.757 -5.713 25.092 1.00 90.12 449 ARG A C 1
ATOM 3617 O O . ARG A 1 449 ? 1.078 -4.983 24.159 1.00 90.12 449 ARG A O 1
ATOM 3624 N N . GLU A 1 450 ? 1.648 -6.196 25.956 1.00 89.56 450 GLU A N 1
ATOM 3625 C CA . GLU A 1 450 ? 3.089 -5.957 25.802 1.00 89.56 450 GLU A CA 1
ATOM 3626 C C . GLU A 1 450 ? 3.623 -6.578 24.509 1.00 89.56 450 GLU A C 1
ATOM 3628 O O . GLU A 1 450 ? 4.400 -5.934 23.800 1.00 89.56 450 GLU A O 1
ATOM 3633 N N . LEU A 1 451 ? 3.154 -7.779 24.150 1.00 91.88 451 LEU A N 1
ATOM 3634 C CA . LEU A 1 451 ? 3.486 -8.413 22.874 1.00 91.88 451 LEU A CA 1
ATOM 3635 C C . LEU A 1 451 ? 2.994 -7.562 21.690 1.00 91.88 451 LEU A C 1
ATOM 3637 O O . LEU A 1 451 ? 3.787 -7.202 20.822 1.00 91.88 451 LEU A O 1
ATOM 3641 N N . MET A 1 452 ? 1.731 -7.126 21.712 1.00 91.69 452 MET A N 1
ATOM 3642 C CA . MET A 1 452 ? 1.165 -6.265 20.666 1.00 91.69 452 MET A CA 1
ATOM 3643 C C . MET A 1 452 ? 1.894 -4.912 20.543 1.00 91.69 452 MET A C 1
ATOM 3645 O O . MET A 1 452 ? 2.125 -4.428 19.436 1.00 91.69 452 MET A O 1
ATOM 3649 N N . ILE A 1 453 ? 2.308 -4.302 21.660 1.00 89.06 453 ILE A N 1
ATOM 3650 C CA . ILE A 1 453 ? 3.116 -3.068 21.673 1.00 89.06 453 ILE A CA 1
ATOM 3651 C C . ILE A 1 453 ? 4.498 -3.307 21.045 1.00 89.06 453 ILE A C 1
ATOM 3653 O O . ILE A 1 453 ? 5.017 -2.439 20.337 1.00 89.06 453 ILE A O 1
ATOM 3657 N N . LYS A 1 454 ? 5.089 -4.485 21.261 1.00 90.31 454 LYS A N 1
ATOM 3658 C CA . LYS A 1 454 ? 6.373 -4.891 20.676 1.00 90.31 454 LYS A CA 1
ATOM 3659 C C . LYS A 1 454 ? 6.277 -5.052 19.156 1.00 90.31 454 LYS A C 1
ATOM 3661 O O . LYS A 1 454 ? 7.153 -4.556 18.447 1.00 90.31 454 LYS A O 1
ATOM 3666 N N . ASP A 1 455 ? 5.188 -5.639 18.665 1.00 91.19 455 ASP A N 1
ATOM 3667 C CA . ASP A 1 455 ? 4.917 -5.791 17.230 1.00 91.19 455 ASP A CA 1
ATOM 3668 C C . ASP A 1 455 ? 4.638 -4.435 16.560 1.00 91.19 455 ASP A C 1
ATOM 3670 O O . ASP A 1 455 ? 5.221 -4.120 15.521 1.00 91.19 455 ASP A O 1
ATOM 3674 N N . ILE A 1 456 ? 3.851 -3.563 17.207 1.00 89.12 456 ILE A N 1
ATOM 3675 C CA . ILE A 1 456 ? 3.651 -2.164 16.781 1.00 89.12 456 ILE A CA 1
ATOM 3676 C C . ILE A 1 456 ? 4.988 -1.402 16.744 1.00 89.12 456 ILE A C 1
ATOM 3678 O O . ILE A 1 456 ? 5.228 -0.619 15.824 1.00 89.12 456 ILE A O 1
ATOM 3682 N N . SER A 1 457 ? 5.893 -1.645 17.699 1.00 89.56 457 SER A N 1
ATOM 3683 C CA . SER A 1 457 ? 7.247 -1.073 17.704 1.00 89.56 457 SER A CA 1
ATOM 3684 C C . SER A 1 457 ? 8.144 -1.619 16.583 1.00 89.56 457 SER A C 1
ATOM 3686 O O . SER A 1 457 ? 9.021 -0.891 16.114 1.00 89.56 457 SER A O 1
ATOM 3688 N N . SER A 1 458 ? 7.934 -2.860 16.124 1.00 92.69 458 SER A N 1
ATOM 3689 C CA . SER A 1 458 ? 8.598 -3.389 14.923 1.00 92.69 458 SER A CA 1
ATOM 3690 C C . SER A 1 458 ? 8.081 -2.683 13.674 1.00 92.69 458 SER A C 1
ATOM 3692 O O . SER A 1 458 ? 8.849 -1.991 13.009 1.00 92.69 458 SER A O 1
ATOM 3694 N N . LEU A 1 459 ? 6.764 -2.729 13.446 1.00 90.88 459 LEU A N 1
ATOM 3695 C CA . LEU A 1 459 ? 6.104 -2.103 12.296 1.00 90.88 459 LEU A CA 1
ATOM 3696 C C . LEU A 1 459 ? 6.420 -0.604 12.185 1.00 90.88 459 LEU A C 1
ATOM 3698 O O . LEU A 1 459 ? 6.602 -0.085 11.088 1.00 90.88 459 LEU A O 1
ATOM 3702 N N . SER A 1 460 ? 6.557 0.095 13.316 1.00 90.56 460 SER A N 1
ATOM 3703 C CA . SER A 1 460 ? 6.954 1.510 13.345 1.00 90.56 460 SER A CA 1
ATOM 3704 C C . SER A 1 460 ? 8.372 1.751 12.803 1.00 90.56 460 SER A C 1
ATOM 3706 O O . SER A 1 460 ? 8.618 2.780 12.177 1.00 90.56 460 SER A O 1
ATOM 3708 N N . LYS A 1 461 ? 9.315 0.821 13.014 1.00 91.75 461 LYS A N 1
ATOM 3709 C CA . LYS A 1 461 ? 10.675 0.895 12.444 1.00 91.75 461 LYS A CA 1
ATOM 3710 C C . LYS A 1 461 ? 10.659 0.579 10.955 1.00 91.75 461 LYS A C 1
ATOM 3712 O O . LYS A 1 461 ? 11.328 1.271 10.193 1.00 91.75 461 LYS A O 1
ATOM 3717 N N . ASP A 1 462 ? 9.867 -0.411 10.554 1.00 92.25 462 ASP A N 1
ATOM 3718 C CA . ASP A 1 462 ? 9.721 -0.811 9.153 1.00 92.25 462 ASP A CA 1
ATOM 3719 C C . ASP A 1 462 ? 9.099 0.327 8.323 1.00 92.25 462 ASP A C 1
ATOM 3721 O O . ASP A 1 462 ? 9.594 0.649 7.244 1.00 92.25 462 ASP A O 1
ATOM 3725 N N . ILE A 1 463 ? 8.097 1.029 8.870 1.00 89.50 463 ILE A N 1
ATOM 3726 C CA . ILE A 1 463 ? 7.530 2.255 8.283 1.00 89.50 463 ILE A CA 1
ATOM 3727 C C . ILE A 1 463 ? 8.603 3.343 8.133 1.00 89.50 463 ILE A C 1
ATOM 3729 O O . ILE A 1 463 ? 8.746 3.896 7.047 1.00 89.50 463 ILE A O 1
ATOM 3733 N N . VAL A 1 464 ? 9.394 3.634 9.175 1.00 92.31 464 VAL A N 1
ATOM 3734 C CA . VAL A 1 464 ? 10.467 4.650 9.107 1.00 92.31 464 VAL A CA 1
ATOM 3735 C C . VAL A 1 464 ? 11.546 4.282 8.079 1.00 92.31 464 VAL A C 1
ATOM 3737 O O . VAL A 1 464 ? 12.042 5.160 7.374 1.00 92.31 464 VAL A O 1
ATOM 3740 N N . TYR A 1 465 ? 11.883 2.997 7.944 1.00 93.00 465 TYR A N 1
ATOM 3741 C CA . TYR A 1 465 ? 12.811 2.514 6.920 1.00 93.00 465 TYR A CA 1
ATOM 3742 C C . TYR A 1 465 ? 12.250 2.694 5.499 1.00 93.00 465 TYR A C 1
ATOM 3744 O O . TYR A 1 465 ? 12.935 3.237 4.630 1.00 93.00 465 TYR A O 1
ATOM 3752 N N . LEU A 1 466 ? 10.990 2.309 5.271 1.00 91.12 466 LEU A N 1
ATOM 3753 C CA . LEU A 1 466 ? 10.312 2.488 3.983 1.00 91.12 466 LEU A CA 1
ATOM 3754 C C . LEU A 1 466 ? 10.155 3.971 3.615 1.00 91.12 466 LEU A C 1
ATOM 3756 O O . LEU A 1 466 ? 10.332 4.328 2.452 1.00 91.12 466 LEU A O 1
ATOM 3760 N N . GLN A 1 467 ? 9.899 4.840 4.598 1.00 91.56 467 GLN A N 1
ATOM 3761 C CA . GLN A 1 467 ? 9.857 6.294 4.418 1.00 91.56 467 GLN A CA 1
ATOM 3762 C C . GLN A 1 467 ? 11.203 6.826 3.890 1.00 91.56 467 GLN A C 1
ATOM 3764 O O . GLN A 1 467 ? 11.236 7.585 2.924 1.00 91.56 467 GLN A O 1
ATOM 3769 N N . ALA A 1 468 ? 12.318 6.375 4.477 1.00 90.25 468 ALA A N 1
ATOM 3770 C CA . ALA A 1 468 ? 13.659 6.810 4.094 1.00 90.25 468 ALA A CA 1
ATOM 3771 C C . ALA A 1 468 ? 14.082 6.325 2.692 1.00 90.25 468 ALA A C 1
ATOM 3773 O O . ALA A 1 468 ? 14.733 7.076 1.961 1.00 90.25 468 ALA A O 1
ATOM 3774 N N . GLU A 1 469 ? 13.707 5.106 2.281 1.00 93.50 469 GLU A N 1
ATOM 3775 C CA . GLU A 1 469 ? 13.970 4.648 0.905 1.00 93.50 469 GLU A CA 1
ATOM 3776 C C . GLU A 1 469 ? 13.046 5.350 -0.111 1.00 93.50 469 GLU A C 1
ATOM 3778 O O . GLU A 1 469 ? 13.487 5.644 -1.221 1.00 93.50 469 GLU A O 1
ATOM 3783 N N . LEU A 1 470 ? 11.812 5.718 0.267 1.00 91.12 470 LEU A N 1
ATOM 3784 C CA . LEU A 1 470 ? 10.925 6.538 -0.571 1.00 91.12 470 LEU A CA 1
ATOM 3785 C C . LEU A 1 470 ? 11.521 7.933 -0.831 1.00 91.12 470 LEU A C 1
ATOM 3787 O O . LEU A 1 470 ? 11.631 8.346 -1.985 1.00 91.12 470 LEU A O 1
ATOM 3791 N N . ASP A 1 471 ? 11.980 8.630 0.213 1.00 91.69 471 ASP A N 1
ATOM 3792 C CA . ASP A 1 471 ? 12.639 9.940 0.085 1.00 91.69 471 ASP A CA 1
ATOM 3793 C C . ASP A 1 471 ? 13.912 9.855 -0.778 1.00 91.69 471 ASP A C 1
ATOM 3795 O O . ASP A 1 471 ? 14.191 10.727 -1.607 1.00 91.69 471 ASP A O 1
ATOM 3799 N N . ARG A 1 472 ? 14.669 8.761 -0.642 1.00 93.12 472 ARG A N 1
ATOM 3800 C CA . ARG A 1 472 ? 15.850 8.460 -1.461 1.00 93.12 472 ARG A CA 1
ATOM 3801 C C . ARG A 1 472 ? 15.503 8.187 -2.930 1.00 93.12 472 ARG A C 1
ATOM 3803 O O . ARG A 1 472 ? 16.259 8.605 -3.813 1.00 93.12 472 ARG A O 1
ATOM 3810 N N . LEU A 1 473 ? 14.376 7.535 -3.214 1.00 91.19 473 LEU A N 1
ATOM 3811 C CA . LEU A 1 473 ? 13.868 7.349 -4.576 1.00 91.19 473 LEU A CA 1
ATOM 3812 C C . LEU A 1 473 ? 13.392 8.677 -5.182 1.00 91.19 473 LEU A C 1
ATOM 3814 O O . LEU A 1 473 ? 13.810 8.996 -6.295 1.00 91.19 473 LEU A O 1
ATOM 3818 N N . HIS A 1 474 ? 12.642 9.500 -4.441 1.00 89.31 474 HIS A N 1
ATOM 3819 C CA . HIS A 1 474 ? 12.251 10.848 -4.877 1.00 89.31 474 HIS A CA 1
ATOM 3820 C C . HIS A 1 474 ? 13.470 11.745 -5.160 1.00 89.31 474 HIS A C 1
ATOM 3822 O O . HIS A 1 474 ? 13.488 12.483 -6.147 1.00 89.31 474 HIS A O 1
ATOM 3828 N N . ALA A 1 475 ? 14.535 11.658 -4.354 1.00 89.00 475 ALA A N 1
ATOM 3829 C CA . ALA A 1 475 ? 15.785 12.374 -4.618 1.00 89.00 475 ALA A CA 1
ATOM 3830 C C . ALA A 1 475 ? 16.463 11.913 -5.927 1.00 89.00 475 ALA A C 1
ATOM 3832 O O . ALA A 1 475 ? 16.991 12.736 -6.680 1.00 89.00 475 ALA A O 1
ATOM 3833 N N . LYS A 1 476 ? 16.416 10.608 -6.235 1.00 91.94 476 LYS A N 1
ATOM 3834 C CA . LYS A 1 476 ? 16.944 10.040 -7.487 1.00 91.94 476 LYS A CA 1
ATOM 3835 C C . LYS A 1 476 ? 16.101 10.438 -8.705 1.00 91.94 476 LYS A C 1
ATOM 3837 O O . LYS A 1 476 ? 16.667 10.783 -9.741 1.00 91.94 476 LYS A O 1
ATOM 3842 N N . GLU A 1 477 ? 14.776 10.429 -8.579 1.00 91.44 477 GLU A N 1
ATOM 3843 C CA . GLU A 1 477 ? 13.842 10.901 -9.609 1.00 91.44 477 GLU A CA 1
ATOM 3844 C C . GLU A 1 477 ? 14.051 12.392 -9.898 1.00 91.44 477 GLU A C 1
ATOM 3846 O O . GLU A 1 477 ? 14.271 12.773 -11.046 1.00 91.44 477 GLU A O 1
ATOM 3851 N N . SER A 1 478 ? 14.109 13.226 -8.856 1.00 90.75 478 SER A N 1
ATOM 3852 C CA . SER A 1 478 ? 14.423 14.653 -8.974 1.00 90.75 478 SER A CA 1
ATOM 3853 C C . SER A 1 478 ? 15.762 14.888 -9.685 1.00 90.75 478 SER A C 1
ATOM 3855 O O . SER A 1 478 ? 15.859 15.750 -10.562 1.00 90.75 478 SER A O 1
ATOM 3857 N N . HIS A 1 479 ? 16.796 14.085 -9.403 1.00 90.75 479 HIS A N 1
ATOM 3858 C CA . HIS A 1 479 ? 18.056 14.179 -10.142 1.00 90.75 479 HIS A CA 1
ATOM 3859 C C . HIS A 1 479 ? 17.888 13.838 -11.635 1.00 90.75 479 HIS A C 1
ATOM 3861 O O . HIS A 1 479 ? 18.412 14.575 -12.475 1.00 90.75 479 HIS A O 1
ATOM 3867 N N . LEU A 1 480 ? 17.154 12.774 -11.975 1.00 91.00 480 LEU A N 1
ATOM 3868 C CA . LEU A 1 480 ? 16.878 12.371 -13.362 1.00 91.00 480 LEU A CA 1
ATOM 3869 C C . LEU A 1 480 ? 16.074 13.432 -14.128 1.00 91.00 480 LEU A C 1
ATOM 3871 O O . LEU A 1 480 ? 16.448 13.780 -15.247 1.00 91.00 480 LEU A O 1
ATOM 3875 N N . VAL A 1 481 ? 15.040 14.012 -13.513 1.00 91.69 481 VAL A N 1
ATOM 3876 C CA . VAL A 1 481 ? 14.264 15.124 -14.090 1.00 91.69 481 VAL A CA 1
ATOM 3877 C C . VAL A 1 481 ? 15.168 16.329 -14.371 1.00 91.69 481 VAL A C 1
ATOM 3879 O O . VAL A 1 481 ? 15.133 16.879 -15.470 1.00 91.69 481 VAL A O 1
ATOM 3882 N N . ASN A 1 482 ? 16.048 16.698 -13.435 1.00 90.19 482 ASN A N 1
ATOM 3883 C CA . ASN A 1 482 ? 17.007 17.786 -13.651 1.00 90.19 482 ASN A CA 1
ATOM 3884 C C . ASN A 1 482 ? 18.017 17.480 -14.779 1.00 90.19 482 ASN A C 1
ATOM 3886 O O . ASN A 1 482 ? 18.365 18.382 -15.541 1.00 90.19 482 ASN A O 1
ATOM 3890 N N . GLN A 1 483 ? 18.460 16.225 -14.943 1.00 90.44 483 GLN A N 1
ATOM 3891 C CA . GLN A 1 483 ? 19.299 15.833 -16.088 1.00 90.44 483 GLN A CA 1
ATOM 3892 C C . GLN A 1 483 ? 18.541 15.937 -17.421 1.00 90.44 483 GLN A C 1
ATOM 3894 O O . GLN A 1 483 ? 19.096 16.448 -18.395 1.00 90.44 483 GLN A O 1
ATOM 3899 N N . LEU A 1 484 ? 17.275 15.507 -17.468 1.00 88.75 484 LEU A N 1
ATOM 3900 C CA . LEU A 1 484 ? 16.428 15.614 -18.661 1.00 88.75 484 LEU A CA 1
ATOM 3901 C C . LEU A 1 484 ? 16.193 17.076 -19.064 1.00 88.75 484 LEU A C 1
ATOM 3903 O O . LEU A 1 484 ? 16.365 17.407 -20.234 1.00 88.75 484 LEU A O 1
ATOM 3907 N N . VAL A 1 485 ? 15.906 17.965 -18.108 1.00 90.44 485 VAL A N 1
ATOM 3908 C CA . VAL A 1 485 ? 15.745 19.409 -18.366 1.00 90.44 485 VAL A CA 1
ATOM 3909 C C . VAL A 1 485 ? 17.025 20.025 -18.945 1.00 90.44 485 VAL A C 1
ATOM 3911 O O . VAL A 1 485 ? 16.953 20.801 -19.898 1.00 90.44 485 VAL A O 1
ATOM 3914 N N . LEU A 1 486 ? 18.208 19.652 -18.440 1.00 90.25 486 LEU A N 1
ATOM 3915 C CA . LEU A 1 486 ? 19.485 20.101 -19.011 1.00 90.25 486 LEU A CA 1
ATOM 3916 C C . LEU A 1 486 ? 19.698 19.566 -20.438 1.00 90.25 486 LEU A C 1
ATOM 3918 O O . LEU A 1 486 ? 20.108 20.319 -21.320 1.00 90.25 486 LEU A O 1
ATOM 3922 N N . LYS A 1 487 ? 19.363 18.296 -20.704 1.00 88.44 487 LYS A N 1
ATOM 3923 C CA . LYS A 1 487 ? 19.453 17.703 -22.052 1.00 88.44 487 LYS A CA 1
ATOM 3924 C C . LYS A 1 487 ? 18.449 18.297 -23.040 1.00 88.44 487 LYS A C 1
ATOM 3926 O O . LYS A 1 487 ? 18.750 18.406 -24.229 1.00 88.44 487 LYS A O 1
ATOM 3931 N N . GLU A 1 488 ? 17.283 18.724 -22.570 1.00 90.50 488 GLU A N 1
ATOM 3932 C CA . GLU A 1 488 ? 16.310 19.454 -23.378 1.00 90.50 488 GLU A CA 1
ATOM 3933 C C . GLU A 1 488 ? 16.776 20.891 -23.672 1.00 90.50 488 GLU A C 1
ATOM 3935 O O . GLU A 1 488 ? 16.606 21.374 -24.794 1.00 90.50 488 GLU A O 1
ATOM 3940 N N . GLN A 1 489 ? 17.438 21.561 -22.722 1.00 88.81 489 GLN A N 1
ATOM 3941 C CA . GLN A 1 489 ? 18.084 22.857 -22.962 1.00 88.81 489 GLN A CA 1
ATOM 3942 C C . GLN A 1 489 ? 19.200 22.744 -24.014 1.00 88.81 489 GLN A C 1
ATOM 3944 O O . GLN A 1 489 ? 19.161 23.486 -24.995 1.00 88.81 489 GLN A O 1
ATOM 3949 N N . GLU A 1 490 ? 20.113 21.771 -23.889 1.00 89.56 490 GLU A N 1
ATOM 3950 C CA . GLU A 1 490 ? 21.143 21.481 -24.904 1.00 89.56 490 GLU A CA 1
ATOM 3951 C C . GLU A 1 490 ? 20.526 21.236 -26.297 1.00 89.56 490 GLU A C 1
ATOM 3953 O O . GLU A 1 490 ? 20.954 21.834 -27.287 1.00 89.56 490 GLU A O 1
ATOM 3958 N N . ASN A 1 491 ? 19.472 20.415 -26.389 1.00 86.88 491 ASN A N 1
ATOM 3959 C CA . ASN A 1 491 ? 18.755 20.163 -27.647 1.00 86.88 491 ASN A CA 1
ATOM 3960 C C . ASN A 1 491 ? 18.121 21.432 -28.240 1.00 86.88 491 ASN A C 1
ATOM 3962 O O . ASN A 1 491 ? 18.096 21.613 -29.459 1.00 86.88 491 ASN A O 1
ATOM 3966 N N . ASN A 1 492 ? 17.597 22.323 -27.399 1.00 89.00 492 ASN A N 1
ATOM 3967 C CA . ASN A 1 492 ? 16.992 23.575 -27.843 1.00 89.00 492 ASN A CA 1
ATOM 3968 C C . ASN A 1 492 ? 18.033 24.639 -28.237 1.00 89.00 492 ASN A C 1
ATOM 3970 O O . ASN A 1 492 ? 17.718 25.513 -29.047 1.00 89.00 492 ASN A O 1
ATOM 3974 N N . GLU A 1 493 ? 19.273 24.560 -27.747 1.00 88.62 493 GLU A N 1
ATOM 3975 C CA . GLU A 1 493 ? 20.401 25.323 -28.301 1.00 88.62 493 GLU A CA 1
ATOM 3976 C C . GLU A 1 493 ? 20.864 24.748 -29.646 1.00 88.62 493 GLU A C 1
ATOM 3978 O O . GLU A 1 493 ? 20.961 25.496 -30.620 1.00 88.62 493 GLU A O 1
ATOM 3983 N N . LEU A 1 494 ? 21.019 23.423 -29.759 1.00 86.12 494 LEU A N 1
ATOM 3984 C CA . LEU A 1 494 ? 21.365 22.754 -31.022 1.00 86.12 494 LEU A CA 1
ATOM 3985 C C . LEU A 1 494 ? 20.344 23.034 -32.140 1.00 86.12 494 LEU A C 1
ATOM 3987 O O . LEU A 1 494 ? 20.738 23.275 -33.281 1.00 86.12 494 LEU A O 1
ATOM 3991 N N . LYS A 1 495 ? 19.042 23.096 -31.824 1.00 88.19 495 LYS A N 1
ATOM 3992 C CA . LYS A 1 495 ? 17.996 23.528 -32.772 1.00 88.19 495 LYS A CA 1
ATOM 3993 C C . LYS A 1 495 ? 18.187 24.972 -33.255 1.00 88.19 495 LYS A C 1
ATOM 3995 O O . LYS A 1 495 ? 17.995 25.238 -34.439 1.00 88.19 495 LYS A O 1
ATOM 4000 N N . LYS A 1 496 ? 18.572 25.909 -32.377 1.00 87.69 496 LYS A N 1
ATOM 4001 C CA . LYS A 1 496 ? 18.850 27.309 -32.767 1.00 87.69 496 LYS A CA 1
ATOM 4002 C C . LYS A 1 496 ? 20.073 27.398 -33.680 1.00 87.69 496 LYS A C 1
ATOM 4004 O O . LYS A 1 496 ? 20.024 28.110 -34.683 1.00 87.69 496 LYS A O 1
ATOM 4009 N N . ASP A 1 497 ? 21.130 26.651 -33.368 1.00 85.88 497 ASP A N 1
ATOM 4010 C CA . ASP A 1 497 ? 22.316 26.566 -34.223 1.00 85.88 497 ASP A CA 1
ATOM 4011 C C . ASP A 1 497 ? 21.974 25.936 -35.584 1.00 85.88 497 ASP A C 1
ATOM 4013 O O . ASP A 1 497 ? 22.376 26.482 -36.610 1.00 85.88 497 ASP A O 1
ATOM 4017 N N . MET A 1 498 ? 21.153 24.877 -35.638 1.00 85.94 498 MET A N 1
ATOM 4018 C CA . MET A 1 498 ? 20.644 24.318 -36.902 1.00 85.94 498 MET A CA 1
ATOM 4019 C C . MET A 1 498 ? 19.902 25.357 -37.752 1.00 85.94 498 MET A C 1
ATOM 4021 O O . MET A 1 498 ? 20.257 25.531 -38.916 1.00 85.94 498 MET A O 1
ATOM 4025 N N . PHE A 1 499 ? 18.936 26.095 -37.190 1.00 84.88 499 PHE A N 1
ATOM 4026 C CA . PHE A 1 499 ? 18.231 27.151 -37.933 1.00 84.88 499 PHE A CA 1
ATOM 4027 C C . PHE A 1 499 ? 19.180 28.262 -38.423 1.00 84.88 499 PHE A C 1
ATOM 4029 O O . PHE A 1 499 ? 19.012 28.780 -39.527 1.00 84.88 499 PHE A O 1
ATOM 4036 N N . SER A 1 500 ? 20.214 28.599 -37.643 1.00 89.19 500 SER A N 1
ATOM 4037 C CA . SER A 1 500 ? 21.267 29.546 -38.043 1.00 89.19 500 SER A CA 1
ATOM 4038 C C . SER A 1 500 ? 22.117 29.020 -39.209 1.00 89.19 500 SER A C 1
ATOM 4040 O O . SER A 1 500 ? 22.422 29.766 -40.145 1.00 89.19 500 SER A O 1
ATOM 4042 N N . TYR A 1 501 ? 22.469 27.730 -39.203 1.00 84.50 501 TYR A N 1
ATOM 4043 C CA . TYR A 1 501 ? 23.159 27.078 -40.319 1.00 84.50 501 TYR A CA 1
ATOM 4044 C C . TYR A 1 501 ? 22.279 26.957 -41.568 1.00 84.50 501 TYR A C 1
ATOM 4046 O O . TYR A 1 501 ? 22.789 27.104 -42.677 1.00 84.50 501 TYR A O 1
ATOM 4054 N N . GLU A 1 502 ? 20.974 26.734 -41.418 1.00 86.56 502 GLU A N 1
ATOM 4055 C CA . GLU A 1 502 ? 20.035 26.621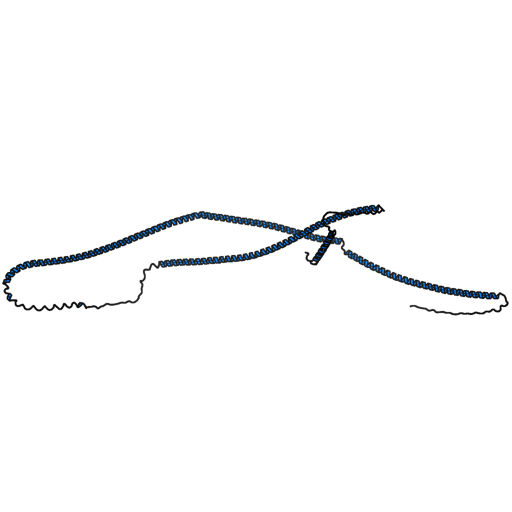 -42.537 1.00 86.56 502 GLU A CA 1
ATOM 4056 C C . GLU A 1 502 ? 19.801 27.975 -43.231 1.00 86.56 502 GLU A C 1
ATOM 4058 O O . GLU A 1 502 ? 19.897 28.065 -44.457 1.00 86.56 502 GLU A O 1
ATOM 4063 N N . ASP A 1 503 ? 19.635 29.061 -42.470 1.00 87.31 503 ASP A N 1
ATOM 4064 C CA . ASP A 1 503 ? 19.603 30.435 -42.996 1.00 87.31 503 ASP A CA 1
ATOM 4065 C C . ASP A 1 503 ? 20.933 30.830 -43.677 1.00 87.31 503 ASP A C 1
ATOM 4067 O O . ASP A 1 503 ? 20.937 31.394 -44.777 1.00 87.31 503 ASP A O 1
ATOM 4071 N N . GLN A 1 504 ? 22.084 30.465 -43.096 1.00 84.44 504 GLN A N 1
ATOM 4072 C CA . GLN A 1 504 ? 23.388 30.652 -43.749 1.00 84.44 504 GLN A CA 1
ATOM 4073 C C . GLN A 1 504 ? 23.520 29.829 -45.040 1.00 84.44 504 GLN A C 1
ATOM 4075 O O . GLN A 1 504 ? 23.995 30.353 -46.049 1.00 84.44 504 GLN A O 1
ATOM 4080 N N . SER A 1 505 ? 23.060 28.576 -45.048 1.00 86.69 505 SER A N 1
ATOM 4081 C CA . SER A 1 505 ? 23.034 27.715 -46.235 1.00 86.69 505 SER A CA 1
ATOM 4082 C C . SER A 1 505 ? 22.169 28.326 -47.341 1.00 86.69 505 SER A C 1
ATOM 4084 O O . SER A 1 505 ? 22.614 28.454 -48.484 1.00 86.69 505 SER A O 1
ATOM 4086 N N . GLN A 1 506 ? 20.981 28.828 -46.993 1.00 85.12 506 GLN A N 1
ATOM 4087 C CA . GLN A 1 506 ? 20.071 29.489 -47.927 1.00 85.12 506 GLN A CA 1
ATOM 4088 C C . GLN A 1 506 ? 20.669 30.794 -48.488 1.00 85.12 506 GLN A C 1
ATOM 4090 O O . GLN A 1 506 ? 20.557 31.071 -49.686 1.00 85.12 506 GLN A O 1
ATOM 4095 N N . LYS A 1 507 ? 21.388 31.572 -47.666 1.00 87.88 507 LYS A N 1
ATOM 4096 C CA . LYS A 1 507 ? 22.168 32.740 -48.117 1.00 87.88 507 LYS A CA 1
ATOM 4097 C C . LYS A 1 507 ? 23.284 32.334 -49.082 1.00 87.88 507 LYS A C 1
ATOM 4099 O O . LYS A 1 507 ? 23.365 32.895 -50.174 1.00 87.88 507 LYS A O 1
ATOM 4104 N N . CYS A 1 508 ? 24.079 31.316 -48.757 1.00 83.75 508 CYS A N 1
ATOM 4105 C CA . CYS A 1 508 ? 25.111 30.765 -49.644 1.00 83.75 508 CYS A CA 1
ATOM 4106 C C . CYS A 1 508 ? 24.535 30.233 -50.969 1.00 83.75 508 CYS A C 1
ATOM 4108 O O . CYS A 1 508 ? 25.112 30.464 -52.033 1.00 83.75 508 CYS A O 1
ATOM 4110 N N . HIS A 1 509 ? 23.369 29.588 -50.941 1.00 85.00 509 HIS A N 1
ATOM 4111 C CA . HIS A 1 509 ? 22.657 29.124 -52.131 1.00 85.00 509 HIS A CA 1
ATOM 4112 C C . HIS A 1 509 ? 22.172 30.292 -53.009 1.00 85.00 509 HIS A C 1
ATOM 4114 O O . HIS A 1 509 ? 22.323 30.258 -54.234 1.00 85.00 509 HIS A O 1
ATOM 4120 N N . ASN A 1 510 ? 21.670 31.368 -52.397 1.00 88.38 510 ASN A N 1
ATOM 4121 C CA . ASN A 1 510 ? 21.287 32.594 -53.098 1.00 88.38 510 ASN A CA 1
ATOM 4122 C C . ASN A 1 510 ? 22.500 33.335 -53.691 1.00 88.38 510 ASN A C 1
ATOM 4124 O O . ASN A 1 510 ? 22.441 33.758 -54.848 1.00 88.38 510 ASN A O 1
ATOM 4128 N N . TYR A 1 511 ? 23.629 33.408 -52.978 1.00 86.94 511 TYR A N 1
ATOM 4129 C CA . TYR A 1 511 ? 24.885 33.924 -53.535 1.00 86.94 511 TYR A CA 1
ATOM 4130 C C . TYR A 1 511 ? 25.413 33.043 -54.676 1.00 86.94 511 TYR A C 1
ATOM 4132 O O . TYR A 1 511 ? 25.829 33.572 -55.700 1.00 86.94 511 TYR A O 1
ATOM 4140 N N . SER A 1 512 ? 25.318 31.714 -54.577 1.00 88.44 512 SER A N 1
ATOM 4141 C CA . SER A 1 512 ? 25.681 30.790 -55.664 1.00 88.44 512 SER A CA 1
ATOM 4142 C C . SER A 1 512 ? 24.817 31.006 -56.917 1.00 88.44 512 SER A C 1
ATOM 4144 O O . SER A 1 512 ? 25.341 31.105 -58.030 1.00 88.44 512 SER A O 1
ATOM 4146 N N . LYS A 1 513 ? 23.499 31.193 -56.752 1.00 87.25 513 LYS A N 1
ATOM 4147 C CA . LYS A 1 513 ? 22.581 31.596 -57.835 1.00 87.25 513 LYS A CA 1
ATOM 4148 C C . LYS A 1 513 ? 22.958 32.953 -58.443 1.00 87.25 513 LYS A C 1
ATOM 4150 O O . LYS A 1 513 ? 22.921 33.095 -59.665 1.00 87.25 513 LYS A O 1
ATOM 4155 N N . LEU A 1 514 ? 23.340 33.937 -57.624 1.00 90.00 514 LEU A N 1
ATOM 4156 C CA . LEU A 1 514 ? 23.787 35.251 -58.095 1.00 90.00 514 LEU A CA 1
ATOM 4157 C C . LEU A 1 514 ? 25.111 35.157 -58.871 1.00 90.00 514 LEU A C 1
ATOM 4159 O O . LEU A 1 514 ? 25.200 35.689 -59.973 1.00 90.00 514 LEU A O 1
ATOM 4163 N N . ILE A 1 515 ? 26.097 34.414 -58.362 1.00 85.75 515 ILE A N 1
ATOM 4164 C CA . ILE A 1 515 ? 27.381 34.160 -59.033 1.00 85.75 515 ILE A CA 1
ATOM 4165 C C . ILE A 1 515 ? 27.158 33.456 -60.376 1.00 85.75 515 ILE A C 1
ATOM 4167 O O . ILE A 1 515 ? 27.760 33.859 -61.367 1.00 85.75 515 ILE A O 1
ATOM 4171 N N . LYS A 1 516 ? 26.255 32.468 -60.459 1.00 87.38 516 LYS A N 1
ATOM 4172 C CA . LYS A 1 516 ? 25.887 31.833 -61.739 1.00 87.38 516 LYS A CA 1
ATOM 4173 C C . LYS A 1 516 ? 25.275 32.832 -62.731 1.00 87.38 516 LYS A C 1
ATOM 4175 O O . LYS A 1 516 ? 25.666 32.826 -63.893 1.00 87.38 516 LYS A O 1
ATOM 4180 N N . LYS A 1 517 ? 24.384 33.731 -62.287 1.00 87.31 517 LYS A N 1
ATOM 4181 C CA . LYS A 1 517 ? 23.825 34.805 -63.138 1.00 87.31 517 LYS A CA 1
ATOM 4182 C C . LYS A 1 517 ? 24.882 35.819 -63.592 1.00 87.31 517 LYS A C 1
ATOM 4184 O O . LYS A 1 517 ? 24.837 36.265 -64.734 1.00 87.31 517 LYS A O 1
ATOM 4189 N N . LEU A 1 518 ? 25.819 36.185 -62.718 1.00 85.69 518 LEU A N 1
ATOM 4190 C CA . LEU A 1 518 ? 26.914 37.104 -63.042 1.00 85.69 518 LEU A CA 1
ATOM 4191 C C . LEU A 1 518 ? 27.909 36.469 -64.020 1.00 85.69 518 LEU A C 1
ATOM 4193 O O . LEU A 1 518 ? 28.276 37.119 -64.992 1.00 85.69 518 LEU A O 1
ATOM 4197 N N . ARG A 1 519 ? 28.269 35.192 -63.828 1.00 86.12 519 ARG A N 1
ATOM 4198 C CA . ARG A 1 519 ? 29.082 34.428 -64.788 1.00 86.12 519 ARG A CA 1
ATOM 4199 C C . ARG A 1 519 ? 28.399 34.333 -66.147 1.00 86.12 519 ARG A C 1
ATOM 4201 O O . ARG A 1 519 ? 29.023 34.700 -67.123 1.00 86.12 519 ARG A O 1
ATOM 4208 N N . ALA A 1 520 ? 27.115 33.971 -66.210 1.00 83.12 520 ALA A N 1
ATOM 4209 C CA . ALA A 1 520 ? 26.383 33.910 -67.479 1.00 83.12 520 ALA A CA 1
ATOM 4210 C C . ALA A 1 520 ? 26.359 35.259 -68.229 1.00 83.12 520 ALA A C 1
ATOM 4212 O O . ALA A 1 520 ? 26.511 35.281 -69.445 1.00 83.12 520 ALA A O 1
ATOM 4213 N N . ARG A 1 521 ? 26.234 36.390 -67.515 1.00 85.44 521 ARG A N 1
ATOM 4214 C CA . ARG A 1 521 ? 26.360 37.735 -68.113 1.00 85.44 521 ARG A CA 1
ATOM 4215 C C . ARG A 1 521 ? 27.785 38.066 -68.561 1.00 85.44 521 ARG A C 1
ATOM 4217 O O . ARG A 1 521 ? 27.946 38.756 -69.561 1.00 85.44 521 ARG A O 1
ATOM 4224 N N . LEU A 1 522 ? 28.802 37.600 -67.837 1.00 80.31 522 LEU A N 1
ATOM 4225 C CA . LEU A 1 522 ? 30.203 37.756 -68.230 1.00 80.31 522 LEU A CA 1
ATOM 4226 C C . LEU A 1 522 ? 30.511 36.922 -69.483 1.00 80.31 522 LEU A C 1
ATOM 4228 O O . LEU A 1 522 ? 31.116 37.439 -70.409 1.00 80.31 522 LEU A O 1
ATOM 4232 N N . GLU A 1 523 ? 30.012 35.686 -69.548 1.00 84.44 523 GLU A N 1
ATOM 4233 C CA . GLU A 1 523 ? 30.043 34.805 -70.722 1.00 84.44 523 GLU A CA 1
ATOM 4234 C C . GLU A 1 523 ? 29.382 35.489 -71.929 1.00 84.44 523 GLU A C 1
ATOM 4236 O O . GLU A 1 523 ? 29.970 35.589 -72.999 1.00 84.44 523 GLU A O 1
ATOM 4241 N N . GLU A 1 524 ? 28.175 36.035 -71.750 1.00 81.50 524 GLU A N 1
ATOM 4242 C CA . GLU A 1 524 ? 27.444 36.774 -72.785 1.00 81.50 524 GLU A CA 1
ATOM 4243 C C . GLU A 1 524 ? 28.208 38.031 -73.245 1.00 81.50 524 GLU A C 1
ATOM 4245 O O . GLU A 1 524 ? 28.214 38.351 -74.433 1.00 81.50 524 GLU A O 1
ATOM 4250 N N . SER A 1 525 ? 28.884 38.726 -72.324 1.00 78.44 525 SER A N 1
ATOM 4251 C CA . SER A 1 525 ? 29.712 39.897 -72.628 1.00 78.44 525 SER A CA 1
ATOM 4252 C C . SER A 1 525 ? 31.017 39.526 -73.337 1.00 78.44 525 SER A C 1
ATOM 4254 O O . SER A 1 525 ? 31.403 40.223 -74.271 1.00 78.44 525 SER A O 1
ATOM 4256 N N . ASN A 1 526 ? 31.672 38.429 -72.952 1.00 77.19 526 ASN A N 1
ATOM 4257 C CA . ASN A 1 526 ? 32.875 37.918 -73.611 1.00 77.19 526 ASN A CA 1
ATOM 4258 C C . ASN A 1 526 ? 32.551 37.381 -75.007 1.00 77.19 526 ASN A C 1
ATOM 4260 O O . ASN A 1 526 ? 33.257 37.705 -75.950 1.00 77.19 526 ASN A O 1
ATOM 4264 N N . ASN A 1 527 ? 31.440 36.661 -75.177 1.00 78.50 527 ASN A N 1
ATOM 4265 C CA . ASN A 1 527 ? 30.976 36.208 -76.491 1.00 78.50 527 ASN A CA 1
ATOM 4266 C C . ASN A 1 527 ? 30.646 37.390 -77.422 1.00 78.50 527 ASN A C 1
ATOM 4268 O O . ASN A 1 527 ? 30.888 37.316 -78.624 1.00 78.50 527 ASN A O 1
ATOM 4272 N N . LYS A 1 528 ? 30.147 38.511 -76.878 1.00 77.56 528 LYS A N 1
ATOM 4273 C CA . LYS A 1 528 ? 29.997 39.776 -77.622 1.00 77.56 528 LYS A CA 1
ATOM 4274 C C . LYS A 1 528 ? 31.346 40.434 -77.931 1.00 77.56 528 LYS A C 1
ATOM 4276 O O . LYS A 1 528 ? 31.505 40.965 -79.025 1.00 77.56 528 LYS A O 1
ATOM 4281 N N . LEU A 1 529 ? 32.313 40.375 -77.015 1.00 67.31 529 LEU A N 1
ATOM 4282 C CA . LEU A 1 529 ? 33.667 40.896 -77.229 1.00 67.31 529 LEU A CA 1
ATOM 4283 C C . LEU A 1 529 ? 34.415 40.101 -78.313 1.00 67.31 529 LEU A C 1
ATOM 4285 O O . LEU A 1 529 ? 34.971 40.703 -79.225 1.00 67.31 529 LEU A O 1
ATOM 4289 N N . GLU A 1 530 ? 34.347 38.768 -78.286 1.00 65.00 530 GLU A N 1
ATOM 4290 C CA . GLU A 1 530 ? 34.881 37.903 -79.343 1.00 65.00 530 GLU A CA 1
ATOM 4291 C C . GLU A 1 530 ? 34.170 38.125 -80.683 1.00 65.00 530 GLU A C 1
ATOM 4293 O O . GLU A 1 530 ? 34.821 38.143 -81.725 1.00 65.00 530 GLU A O 1
ATOM 4298 N N . ALA A 1 531 ? 32.847 38.324 -80.687 1.00 60.31 531 ALA A N 1
ATOM 4299 C CA . ALA A 1 531 ? 32.114 38.644 -81.913 1.00 60.31 531 ALA A CA 1
ATOM 4300 C C . ALA A 1 531 ? 32.558 39.986 -82.528 1.00 60.31 531 ALA A C 1
ATOM 4302 O O . ALA A 1 531 ? 32.592 40.107 -83.751 1.00 60.31 531 ALA A O 1
ATOM 4303 N N . LEU A 1 532 ? 32.943 40.965 -81.700 1.00 56.72 532 LEU A N 1
ATOM 4304 C CA . LEU A 1 532 ? 33.543 42.226 -82.150 1.00 56.72 532 LEU A CA 1
ATOM 4305 C C . LEU A 1 532 ? 34.992 42.028 -82.630 1.00 56.72 532 LEU A C 1
ATOM 4307 O O . LEU A 1 532 ? 35.340 42.503 -83.707 1.00 56.72 532 LEU A O 1
ATOM 4311 N N . GLN A 1 533 ? 35.815 41.261 -81.908 1.00 54.75 533 GLN A N 1
ATOM 4312 C CA . GLN A 1 533 ? 37.199 40.945 -82.306 1.00 54.75 533 GLN A CA 1
ATOM 4313 C C . GLN A 1 533 ? 37.292 40.102 -83.592 1.00 54.75 533 GLN A C 1
ATOM 4315 O O . GLN A 1 533 ? 38.299 40.151 -84.288 1.00 54.75 533 GLN A O 1
ATOM 4320 N N . ARG A 1 534 ? 36.237 39.362 -83.959 1.00 52.41 534 ARG A N 1
ATOM 4321 C CA . ARG A 1 534 ? 36.131 38.664 -85.256 1.00 52.41 534 ARG A CA 1
ATOM 4322 C C . ARG A 1 534 ? 35.660 39.567 -86.410 1.00 52.41 534 ARG A C 1
ATOM 4324 O O . ARG A 1 534 ? 35.545 39.082 -87.533 1.00 52.41 534 ARG A O 1
ATOM 4331 N N . LEU A 1 535 ? 35.379 40.849 -86.151 1.00 48.44 535 LEU A N 1
ATOM 4332 C CA . LEU A 1 535 ? 34.908 41.836 -87.136 1.00 48.44 535 LEU A CA 1
ATOM 4333 C C . LEU A 1 535 ? 35.737 43.134 -87.182 1.00 48.44 535 LEU A C 1
ATOM 4335 O O . LEU A 1 535 ? 35.493 43.960 -88.059 1.00 48.44 535 LEU A O 1
ATOM 4339 N N . GLY A 1 536 ? 36.715 43.311 -86.290 1.00 38.88 536 GLY A N 1
ATOM 4340 C CA . GLY A 1 536 ? 37.638 44.446 -86.289 1.00 38.88 536 GLY A CA 1
ATOM 4341 C C . GLY A 1 536 ? 39.086 43.990 -86.135 1.00 38.88 536 GLY A C 1
ATOM 4342 O O . GLY A 1 536 ? 39.458 43.467 -85.087 1.00 38.88 536 GLY A O 1
ATOM 4343 N N . GLY A 1 537 ? 39.890 44.206 -87.176 1.00 39.59 537 GLY A N 1
ATOM 4344 C CA . GLY A 1 537 ? 41.344 44.287 -87.039 1.00 39.59 537 GLY A CA 1
ATOM 4345 C C . GLY A 1 537 ? 41.760 45.693 -86.598 1.00 39.59 537 GLY A C 1
ATOM 4346 O O . GLY A 1 537 ? 41.009 46.639 -86.819 1.00 39.59 537 GLY A O 1
ATOM 4347 N N . ASP A 1 538 ? 42.946 45.783 -85.998 1.00 44.06 538 ASP A N 1
ATOM 4348 C CA . ASP A 1 538 ? 43.751 46.987 -85.755 1.00 44.06 538 ASP A CA 1
ATOM 4349 C C . ASP A 1 538 ? 43.033 48.251 -85.234 1.00 44.06 538 ASP A C 1
ATOM 4351 O O . ASP A 1 538 ? 42.600 49.094 -86.011 1.00 44.06 538 ASP A O 1
ATOM 4355 N N . GLU A 1 539 ? 43.033 48.439 -83.906 1.00 38.56 539 GLU A N 1
ATOM 4356 C CA . GLU A 1 539 ? 43.593 49.646 -83.255 1.00 38.56 539 GLU A CA 1
ATOM 4357 C C . GLU A 1 539 ? 43.621 49.503 -81.714 1.00 38.56 539 GLU A C 1
ATOM 4359 O O . GLU A 1 539 ? 42.672 49.015 -81.096 1.00 38.56 539 GLU A O 1
ATOM 4364 N N . GLU A 1 540 ? 44.708 49.948 -81.068 1.00 42.16 540 GLU A N 1
ATOM 4365 C CA . GLU A 1 540 ? 44.692 50.274 -79.631 1.00 42.16 540 GLU A CA 1
ATOM 4366 C C . GLU A 1 540 ? 43.973 51.619 -79.425 1.00 42.16 540 GLU A C 1
ATOM 4368 O O . GLU A 1 540 ? 44.096 52.520 -80.256 1.00 42.16 540 GLU A O 1
ATOM 4373 N N . PRO A 1 541 ? 43.309 51.829 -78.275 1.00 45.03 541 PRO A N 1
ATOM 4374 C CA . PRO A 1 541 ? 43.960 52.726 -77.317 1.00 45.03 541 PRO A CA 1
ATOM 4375 C C . PRO A 1 541 ? 43.775 52.341 -75.841 1.00 45.03 541 PRO A C 1
ATOM 4377 O O . PRO A 1 541 ? 42.757 51.794 -75.414 1.00 45.03 541 PRO A O 1
ATOM 4380 N N . ALA A 1 542 ? 44.752 52.731 -75.020 1.00 42.53 542 ALA A N 1
ATOM 4381 C CA . ALA A 1 542 ? 44.656 52.655 -73.567 1.00 42.53 542 ALA A CA 1
ATOM 4382 C C . ALA A 1 542 ? 43.635 53.660 -72.999 1.00 42.53 542 ALA A C 1
ATOM 4384 O O . ALA A 1 542 ? 43.549 54.798 -73.460 1.00 42.53 542 ALA A O 1
ATOM 4385 N N . PHE A 1 543 ? 42.942 53.284 -71.917 1.00 35.56 543 PHE A N 1
ATOM 4386 C CA . PHE A 1 543 ? 42.160 54.220 -71.104 1.00 35.56 543 PHE A CA 1
ATOM 4387 C C . PHE A 1 543 ? 42.496 54.112 -69.614 1.00 35.56 543 PHE A C 1
ATOM 4389 O O . PHE A 1 543 ? 42.347 53.066 -68.983 1.00 35.56 543 PHE A O 1
ATOM 4396 N N . HIS A 1 544 ? 42.931 55.235 -69.045 1.00 39.28 544 HIS A N 1
ATOM 4397 C CA . HIS A 1 544 ? 43.070 55.431 -67.604 1.00 39.28 544 HIS A CA 1
ATOM 4398 C C . HIS A 1 544 ? 41.685 55.625 -66.970 1.00 39.28 544 HIS A C 1
ATOM 4400 O O . HIS A 1 544 ? 40.822 56.276 -67.559 1.00 39.28 544 HIS A O 1
ATOM 4406 N N . LEU A 1 545 ? 41.492 55.161 -65.732 1.00 36.31 545 LEU A N 1
ATOM 4407 C CA . LEU A 1 545 ? 40.330 55.540 -64.927 1.00 36.31 545 LEU A CA 1
ATOM 4408 C C . LEU A 1 545 ? 40.739 55.738 -63.464 1.00 36.31 545 LEU A C 1
ATOM 4410 O O . LEU A 1 545 ? 41.335 54.863 -62.839 1.00 36.31 545 LEU A O 1
ATOM 4414 N N . GLN A 1 546 ? 40.471 56.936 -62.948 1.00 35.84 546 GLN A N 1
ATOM 4415 C CA . GLN A 1 546 ? 40.835 57.355 -61.596 1.00 35.84 546 GLN A CA 1
ATOM 4416 C C . GLN A 1 546 ? 39.842 56.796 -60.570 1.00 35.84 546 GLN A C 1
ATOM 4418 O O . GLN A 1 546 ? 38.636 56.803 -60.805 1.00 35.84 546 GLN A O 1
ATOM 4423 N N . ILE A 1 547 ? 40.336 56.419 -59.389 1.00 36.06 547 ILE A N 1
ATOM 4424 C CA . ILE A 1 547 ? 39.507 56.261 -58.187 1.00 36.06 547 ILE A CA 1
ATOM 4425 C C . ILE A 1 547 ? 39.929 57.352 -57.204 1.00 36.06 547 ILE A C 1
ATOM 4427 O O . ILE A 1 547 ? 41.028 57.321 -56.654 1.00 36.06 547 ILE A O 1
ATOM 4431 N N . THR A 1 548 ? 39.070 58.353 -57.025 1.00 35.28 548 THR A N 1
ATOM 4432 C CA . THR A 1 548 ? 39.317 59.504 -56.147 1.00 35.28 548 THR A CA 1
ATOM 4433 C C . THR A 1 548 ? 38.989 59.183 -54.694 1.00 35.28 548 THR A C 1
ATOM 4435 O O . THR A 1 548 ? 37.874 58.763 -54.386 1.00 35.28 548 THR A O 1
ATOM 4438 N N . SER A 1 549 ? 39.923 59.460 -53.789 1.00 38.31 549 SER A N 1
ATOM 4439 C CA . SER A 1 549 ? 39.686 59.472 -52.345 1.00 38.31 549 SER A CA 1
ATOM 4440 C C . SER A 1 549 ? 39.043 60.790 -51.887 1.00 38.31 549 SER A C 1
ATOM 4442 O O . SER A 1 549 ? 39.390 61.865 -52.371 1.00 38.31 549 SER A O 1
ATOM 4444 N N . GLN A 1 550 ? 38.134 60.714 -50.911 1.00 34.53 550 GLN A N 1
ATOM 4445 C CA . GLN A 1 550 ? 37.672 61.849 -50.101 1.00 34.53 550 GLN A CA 1
ATOM 4446 C C . GLN A 1 550 ? 37.440 61.393 -48.653 1.00 34.53 550 GLN A C 1
ATOM 4448 O O . GLN A 1 550 ? 37.116 60.230 -48.414 1.00 34.53 550 GLN A O 1
ATOM 4453 N N . THR A 1 551 ? 37.630 62.295 -47.684 1.00 31.19 551 THR A N 1
ATOM 4454 C CA . THR A 1 551 ? 37.674 61.953 -46.251 1.00 31.19 551 THR A CA 1
ATOM 4455 C C . THR A 1 551 ? 37.073 63.034 -45.343 1.00 31.19 551 THR A C 1
ATOM 4457 O O . THR A 1 551 ? 37.686 64.090 -45.199 1.00 31.19 551 THR A O 1
ATOM 4460 N N . SER A 1 552 ? 36.002 62.678 -44.612 1.00 39.19 552 SER A N 1
ATOM 4461 C CA . SER A 1 552 ? 35.624 63.229 -43.282 1.00 39.19 552 SER A CA 1
ATOM 4462 C C . SER A 1 552 ? 35.234 64.729 -43.214 1.00 39.19 552 SER A C 1
ATOM 4464 O O . SER A 1 552 ? 35.394 65.432 -44.209 1.00 39.19 552 SER A O 1
ATOM 4466 N N . PRO A 1 553 ? 34.760 65.280 -42.063 1.00 50.41 553 PRO A N 1
ATOM 4467 C CA . PRO A 1 553 ? 34.310 64.698 -40.774 1.00 50.41 553 PRO A CA 1
ATOM 4468 C C . PRO A 1 553 ? 32.780 64.967 -40.537 1.00 50.41 553 PRO A C 1
ATOM 4470 O O . PRO A 1 553 ? 32.093 65.236 -41.513 1.00 50.41 553 PRO A O 1
ATOM 4473 N N . SER A 1 554 ? 32.098 64.904 -39.371 1.00 34.12 554 SER A N 1
ATOM 4474 C CA . SER A 1 554 ? 32.372 64.569 -37.945 1.00 34.12 554 SER A CA 1
ATOM 4475 C C . SER A 1 554 ? 31.048 64.234 -37.196 1.00 34.12 554 SER A C 1
ATOM 4477 O O . SER A 1 554 ? 29.975 64.534 -37.703 1.00 34.12 554 SER A O 1
ATOM 4479 N N . HIS A 1 555 ? 31.157 63.754 -35.941 1.00 34.06 555 HIS A N 1
ATOM 4480 C CA . HIS A 1 555 ? 30.112 63.622 -34.889 1.00 34.06 555 HIS A CA 1
ATOM 4481 C C . HIS A 1 555 ? 29.100 62.451 -35.008 1.00 34.06 555 HIS A C 1
ATOM 4483 O O . HIS A 1 555 ? 28.428 62.310 -36.019 1.00 34.06 555 HIS A O 1
ATOM 4489 N N . THR A 1 556 ? 28.903 61.596 -33.990 1.00 38.38 556 THR A N 1
ATOM 4490 C CA . THR A 1 556 ? 29.616 61.424 -32.697 1.00 38.38 556 THR A CA 1
ATOM 4491 C C . THR A 1 556 ? 29.474 59.986 -32.161 1.00 38.38 556 THR A C 1
ATOM 4493 O O . THR A 1 556 ? 28.455 59.337 -32.374 1.00 38.38 556 THR A O 1
ATOM 4496 N N . SER A 1 557 ? 30.438 59.566 -31.325 1.00 38.28 557 SER A N 1
ATOM 4497 C CA . SER A 1 557 ? 30.449 58.338 -30.491 1.00 38.28 557 SER A CA 1
ATOM 4498 C C . SER A 1 557 ? 30.700 56.980 -31.189 1.00 38.28 557 SER A C 1
ATOM 4500 O O . SER A 1 557 ? 30.688 56.873 -32.408 1.00 38.28 557 SER A O 1
ATOM 4502 N N . SER A 1 558 ? 30.959 55.950 -30.368 1.00 38.41 558 SER A N 1
ATOM 4503 C CA . SER A 1 558 ? 31.258 54.545 -30.720 1.00 38.41 558 SER A CA 1
ATOM 4504 C C . SER A 1 558 ? 32.633 54.226 -31.348 1.00 38.41 558 SER A C 1
ATOM 4506 O O . SER A 1 558 ? 32.768 53.907 -32.524 1.00 38.41 558 SER A O 1
ATOM 4508 N N . THR A 1 559 ? 33.653 54.248 -30.485 1.00 40.38 559 THR A N 1
ATOM 4509 C CA . THR A 1 559 ? 34.718 53.22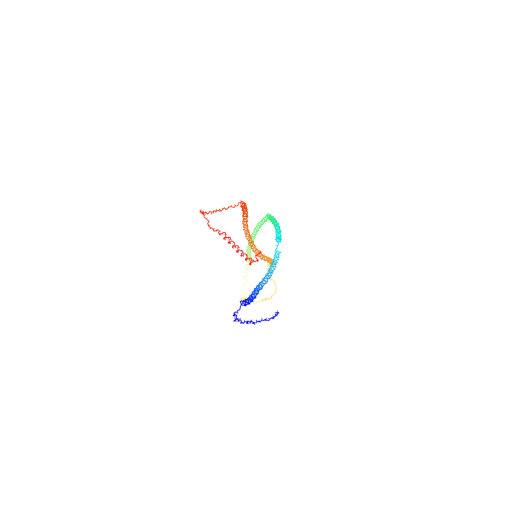8 -30.351 1.00 40.38 559 THR A CA 1
ATOM 4510 C C . THR A 1 559 ? 35.226 52.506 -31.613 1.00 40.38 559 THR A C 1
ATOM 4512 O O . THR A 1 559 ? 34.636 51.530 -32.075 1.00 40.38 559 THR A O 1
ATOM 4515 N N . GLN A 1 560 ? 36.435 52.861 -32.064 1.00 45.69 560 GLN A N 1
ATOM 4516 C CA . GLN A 1 560 ? 37.191 52.054 -33.029 1.00 45.69 560 GLN A CA 1
ATOM 4517 C C . GLN A 1 560 ? 37.470 50.639 -32.491 1.00 45.69 560 GLN A C 1
ATOM 4519 O O . GLN A 1 560 ? 37.986 50.468 -31.385 1.00 45.69 560 GLN A O 1
ATOM 4524 N N . LYS A 1 561 ? 37.239 49.629 -33.332 1.00 43.41 561 LYS A N 1
ATOM 4525 C CA . LYS A 1 561 ? 37.860 48.305 -33.226 1.00 43.41 561 LYS A CA 1
ATOM 4526 C C . LYS A 1 561 ? 38.411 47.900 -34.589 1.00 43.41 561 LYS A C 1
ATOM 4528 O O . LYS A 1 561 ? 37.780 48.135 -35.611 1.00 43.41 561 LYS A O 1
ATOM 4533 N N . SER A 1 562 ? 39.603 47.311 -34.589 1.00 44.28 562 SER A N 1
ATOM 4534 C CA . SER A 1 562 ? 40.337 46.911 -35.794 1.00 44.28 562 SER A CA 1
ATOM 4535 C C . SER A 1 562 ? 39.621 45.820 -36.595 1.00 44.28 562 SER A C 1
ATOM 4537 O O . SER A 1 562 ? 39.162 44.842 -36.004 1.00 44.28 562 SER A O 1
ATOM 4539 N N . GLU A 1 563 ? 39.685 45.898 -37.925 1.00 49.12 563 GLU A N 1
ATOM 4540 C CA . GLU A 1 563 ? 39.191 44.882 -38.882 1.00 49.12 563 GLU A CA 1
ATOM 4541 C C . GLU A 1 563 ? 39.862 43.500 -38.726 1.00 49.12 563 GLU A C 1
ATOM 4543 O O . GLU A 1 563 ? 39.382 42.484 -39.221 1.00 49.12 563 GLU A O 1
ATOM 4548 N N . ASP A 1 564 ? 40.943 43.451 -37.953 1.00 54.06 564 ASP A N 1
ATOM 4549 C CA . ASP A 1 564 ? 41.651 42.256 -37.502 1.00 54.06 564 ASP A CA 1
ATOM 4550 C C . ASP A 1 564 ? 40.850 41.442 -36.447 1.00 54.06 564 ASP A C 1
ATOM 4552 O O . ASP A 1 564 ? 41.154 40.280 -36.176 1.00 54.06 564 ASP A O 1
ATOM 4556 N N . GLU A 1 565 ? 39.801 42.013 -35.829 1.00 56.06 565 GLU A N 1
ATOM 4557 C CA . GLU A 1 565 ? 38.990 41.346 -34.793 1.00 56.06 565 GLU A CA 1
ATOM 4558 C C . GLU A 1 565 ? 38.237 40.084 -35.282 1.00 56.06 565 GLU A C 1
ATOM 4560 O O . GLU A 1 565 ? 38.349 39.064 -34.597 1.00 56.06 565 GLU A O 1
ATOM 4565 N N . PRO A 1 566 ? 37.512 40.053 -36.423 1.00 60.50 566 PRO A N 1
ATOM 4566 C CA . PRO A 1 566 ? 36.904 38.819 -36.932 1.00 60.50 566 PRO A CA 1
ATOM 4567 C C . PRO A 1 566 ? 37.937 37.725 -37.234 1.00 60.50 566 PRO A C 1
ATOM 4569 O O . PRO A 1 566 ? 37.705 36.565 -36.888 1.00 60.50 566 PRO A O 1
ATOM 4572 N N . TYR A 1 567 ? 39.099 38.071 -37.801 1.00 67.25 567 TYR A N 1
ATOM 4573 C CA . TYR A 1 567 ? 40.146 37.090 -38.108 1.00 67.25 567 TYR A CA 1
ATOM 4574 C C . TYR A 1 567 ? 40.813 36.556 -36.831 1.00 67.25 567 TYR A C 1
ATOM 4576 O O . TYR A 1 567 ? 41.004 35.347 -36.683 1.00 67.25 567 TYR A O 1
ATOM 4584 N N . LYS A 1 568 ? 41.060 37.426 -35.841 1.00 71.62 568 LYS A N 1
ATOM 4585 C CA . LYS A 1 568 ? 41.504 37.035 -34.493 1.00 71.62 568 LYS A CA 1
ATOM 4586 C C . LYS A 1 568 ? 40.477 36.154 -33.779 1.00 71.62 568 LYS A C 1
ATOM 4588 O O . LYS A 1 568 ? 40.875 35.135 -33.220 1.00 71.62 568 LYS A O 1
ATOM 4593 N N . ARG A 1 569 ? 39.175 36.468 -33.839 1.00 75.38 569 ARG A N 1
ATOM 4594 C CA . ARG A 1 569 ? 38.100 35.629 -33.267 1.00 75.38 569 ARG A CA 1
ATOM 4595 C C . ARG A 1 569 ? 38.016 34.263 -33.951 1.00 75.38 569 ARG A C 1
ATOM 4597 O O . ARG A 1 569 ? 37.918 33.257 -33.253 1.00 75.38 569 ARG A O 1
ATOM 4604 N N . LEU A 1 570 ? 38.106 34.203 -35.282 1.00 77.88 570 LEU A N 1
ATOM 4605 C CA . LEU A 1 570 ? 38.110 32.942 -36.032 1.00 77.88 570 LEU A CA 1
ATOM 4606 C C . LEU A 1 570 ? 39.340 32.087 -35.685 1.00 77.88 570 LEU A C 1
ATOM 4608 O O . LEU A 1 570 ? 39.201 30.897 -35.404 1.00 77.88 570 LEU A O 1
ATOM 4612 N N . LYS A 1 571 ? 40.525 32.706 -35.608 1.00 83.69 571 LYS A N 1
ATOM 4613 C CA . LYS A 1 571 ? 41.771 32.055 -35.181 1.00 83.69 571 LYS A CA 1
ATOM 4614 C C . LYS A 1 571 ? 41.678 31.531 -33.744 1.00 83.69 571 LYS A C 1
ATOM 4616 O O . LYS A 1 571 ? 42.053 30.385 -33.510 1.00 83.69 571 LYS A O 1
ATOM 4621 N N . LEU A 1 572 ? 41.110 32.304 -32.811 1.00 84.44 572 LEU A N 1
ATOM 4622 C CA . LEU A 1 572 ? 40.860 31.860 -31.433 1.00 84.44 572 LEU A CA 1
ATOM 4623 C C . LEU A 1 572 ? 39.881 30.678 -31.384 1.00 84.44 572 LEU A C 1
ATOM 4625 O O . LEU A 1 572 ? 40.161 29.688 -30.714 1.00 84.44 572 LEU A O 1
ATOM 4629 N N . ARG A 1 573 ? 38.765 30.747 -32.125 1.00 84.50 573 ARG A N 1
ATOM 4630 C CA . ARG A 1 573 ? 37.738 29.690 -32.164 1.00 84.50 573 ARG A CA 1
ATOM 4631 C C . ARG A 1 573 ? 38.294 28.394 -32.762 1.00 84.50 573 ARG A C 1
ATOM 4633 O O . ARG A 1 573 ? 38.031 27.324 -32.226 1.00 84.50 573 ARG A O 1
ATOM 4640 N N . TYR A 1 574 ? 39.129 28.483 -33.800 1.00 88.31 574 TYR A N 1
ATOM 4641 C CA . TYR A 1 574 ? 39.862 27.339 -34.357 1.00 88.31 574 TYR A CA 1
ATOM 4642 C C . TYR A 1 574 ? 40.896 26.767 -33.374 1.00 88.31 574 TYR A C 1
ATOM 4644 O O . TYR A 1 574 ? 41.038 25.550 -33.257 1.00 88.31 574 TYR A O 1
ATOM 4652 N N . GLN A 1 575 ? 41.597 27.624 -32.628 1.00 86.06 575 GLN A N 1
ATOM 4653 C CA . GLN A 1 575 ? 42.600 27.207 -31.648 1.00 86.06 575 GLN A CA 1
ATOM 4654 C C . GLN A 1 575 ? 41.963 26.549 -30.409 1.00 86.06 575 GLN A C 1
ATOM 4656 O O . GLN A 1 575 ? 42.481 25.535 -29.933 1.00 86.06 575 GLN A O 1
ATOM 4661 N N . ASP A 1 576 ? 40.810 27.038 -29.941 1.00 88.25 576 ASP A N 1
ATOM 4662 C CA . ASP A 1 576 ? 40.008 26.375 -28.907 1.00 88.25 576 ASP A CA 1
ATOM 4663 C C . ASP A 1 576 ? 39.420 25.054 -29.424 1.00 88.25 576 ASP A C 1
ATOM 4665 O O . ASP A 1 576 ? 39.613 24.022 -28.791 1.00 88.25 576 ASP A O 1
ATOM 4669 N N . LEU A 1 577 ? 38.827 25.020 -30.626 1.00 87.81 577 LEU A N 1
ATOM 4670 C CA . LEU A 1 577 ? 38.309 23.781 -31.226 1.00 87.81 577 LEU A CA 1
ATOM 4671 C C . LEU A 1 577 ? 39.405 22.705 -31.361 1.00 87.81 577 LEU A C 1
ATOM 4673 O O . LEU A 1 577 ? 39.199 21.556 -30.971 1.00 87.81 577 LEU A O 1
ATOM 4677 N N . LYS A 1 578 ? 40.608 23.086 -31.813 1.00 89.56 578 LYS A N 1
ATOM 4678 C CA . LYS A 1 578 ? 41.788 22.206 -31.872 1.00 89.56 578 LYS A CA 1
ATOM 4679 C C . LYS A 1 578 ? 42.246 21.744 -30.481 1.00 89.56 578 LYS A C 1
ATOM 4681 O O . LYS A 1 578 ? 42.735 20.624 -30.339 1.00 89.56 578 LYS A O 1
ATOM 4686 N N . THR A 1 579 ? 42.066 22.568 -29.449 1.00 87.19 579 THR A N 1
ATOM 4687 C CA . THR A 1 579 ? 42.400 22.227 -28.056 1.00 87.19 579 THR A CA 1
ATOM 4688 C C . THR A 1 579 ? 41.352 21.301 -27.430 1.00 87.19 579 THR A C 1
ATOM 4690 O O . THR A 1 579 ? 41.726 20.322 -26.784 1.00 87.19 579 THR A O 1
ATOM 4693 N N . ARG A 1 580 ? 40.056 21.532 -27.681 1.00 86.81 580 ARG A N 1
ATOM 4694 C CA . ARG A 1 580 ? 38.952 20.633 -27.307 1.00 86.81 580 ARG A CA 1
ATOM 4695 C C . ARG A 1 580 ? 39.098 19.277 -27.987 1.00 86.81 580 ARG A C 1
ATOM 4697 O O . ARG A 1 580 ? 39.086 18.269 -27.294 1.00 86.81 580 ARG A O 1
ATOM 4704 N N . HIS A 1 581 ? 39.359 19.242 -29.295 1.00 86.31 581 HIS A N 1
ATOM 4705 C CA . HIS A 1 581 ? 39.633 17.999 -30.018 1.00 86.31 581 HIS A CA 1
ATOM 4706 C C . HIS A 1 581 ? 40.864 17.273 -29.445 1.00 86.31 581 HIS A C 1
ATOM 4708 O O . HIS A 1 581 ? 40.794 16.082 -29.166 1.00 86.31 581 HIS A O 1
ATOM 4714 N N . LYS A 1 582 ? 41.960 17.982 -29.126 1.00 87.62 582 LYS A N 1
ATOM 4715 C CA . LYS A 1 582 ? 43.138 17.375 -28.471 1.00 87.62 582 LYS A CA 1
ATOM 4716 C C . LYS A 1 582 ? 42.868 16.873 -27.038 1.00 87.62 582 LYS A C 1
ATOM 4718 O O . LYS A 1 582 ? 43.559 15.957 -26.595 1.00 87.62 582 LYS A O 1
ATOM 4723 N N . LYS A 1 583 ? 41.889 17.434 -26.313 1.00 83.81 583 LYS A N 1
ATOM 4724 C CA . LYS A 1 583 ? 41.390 16.885 -25.035 1.00 83.81 583 LYS A CA 1
ATOM 4725 C C . LYS A 1 583 ? 40.508 15.650 -25.261 1.00 83.81 583 LYS A C 1
ATOM 4727 O O . LYS A 1 583 ? 40.720 14.639 -24.603 1.00 83.81 583 LYS A O 1
ATOM 4732 N N . PHE A 1 584 ? 39.581 15.703 -26.214 1.00 79.25 584 PHE A N 1
ATOM 4733 C CA . PHE A 1 584 ? 38.667 14.609 -26.555 1.00 79.25 584 PHE A CA 1
ATOM 4734 C C . PHE A 1 584 ? 39.420 13.369 -27.066 1.00 79.25 584 PHE A C 1
ATOM 4736 O O . PHE A 1 584 ? 39.275 12.283 -26.517 1.00 79.25 584 PHE A O 1
ATOM 4743 N N . SER A 1 585 ? 40.360 13.544 -27.998 1.00 81.62 585 SER A N 1
ATOM 4744 C CA . SER A 1 585 ? 41.274 12.490 -28.468 1.00 81.62 585 SER A CA 1
ATOM 4745 C C . SER A 1 585 ? 42.359 12.090 -27.452 1.00 81.62 585 SER A C 1
ATOM 4747 O O . SER A 1 585 ? 43.189 11.232 -27.757 1.00 81.62 585 SER A O 1
ATOM 4749 N N . LYS A 1 586 ? 42.380 12.706 -26.259 1.00 81.88 586 LYS A N 1
ATOM 4750 C CA . LYS A 1 586 ? 43.078 12.183 -25.075 1.00 81.88 586 LYS A CA 1
ATOM 4751 C C . LYS A 1 586 ? 42.138 11.341 -24.211 1.00 81.88 586 LYS A C 1
ATOM 4753 O O . LYS A 1 586 ? 42.524 10.233 -23.875 1.00 81.88 586 LYS A O 1
ATOM 4758 N N . LEU A 1 587 ? 40.926 11.822 -23.922 1.00 77.69 587 LEU A N 1
ATOM 4759 C CA . LEU A 1 587 ? 39.880 11.080 -23.199 1.00 77.69 587 LEU A CA 1
ATOM 4760 C C . LEU A 1 587 ? 39.591 9.721 -23.856 1.00 77.69 587 LEU A C 1
ATOM 4762 O O . LEU A 1 587 ? 39.727 8.696 -23.198 1.00 77.69 587 LEU A O 1
ATOM 4766 N N . LEU A 1 588 ? 39.369 9.699 -25.176 1.00 77.06 588 LEU A N 1
ATOM 4767 C CA . LEU A 1 588 ? 39.222 8.475 -25.987 1.00 77.06 588 LEU A CA 1
ATOM 4768 C C . LEU A 1 588 ? 40.437 7.524 -25.949 1.00 77.06 588 LEU A C 1
ATOM 4770 O O . LEU A 1 588 ? 40.347 6.398 -26.425 1.00 77.06 588 LEU A O 1
ATOM 4774 N N . LYS A 1 589 ? 41.592 7.973 -25.441 1.00 77.50 589 LYS A N 1
ATOM 4775 C CA . LYS A 1 589 ? 42.811 7.162 -25.282 1.00 77.50 589 LYS A CA 1
ATOM 4776 C C . LYS A 1 589 ? 43.132 6.817 -23.826 1.00 77.50 589 LYS A C 1
ATOM 4778 O O . LYS A 1 589 ? 44.064 6.052 -23.602 1.00 77.50 589 LYS A O 1
ATOM 4783 N N . THR A 1 590 ? 42.416 7.383 -22.855 1.00 77.00 590 THR A N 1
ATOM 4784 C CA . THR A 1 590 ? 42.568 7.059 -21.426 1.00 77.00 590 THR A CA 1
ATOM 4785 C C . THR A 1 590 ? 41.376 6.288 -20.867 1.00 77.00 590 THR A C 1
ATOM 4787 O O . THR A 1 590 ? 41.558 5.554 -19.903 1.00 77.00 590 THR A O 1
ATOM 4790 N N . HIS A 1 591 ? 40.193 6.426 -21.472 1.00 61.72 591 HIS A N 1
ATOM 4791 C CA . HIS A 1 591 ? 38.964 5.720 -21.102 1.00 61.72 591 HIS A CA 1
ATOM 4792 C C . HIS A 1 591 ? 38.229 5.247 -22.372 1.00 61.72 591 HIS A C 1
ATOM 4794 O O . HIS A 1 591 ? 37.314 5.932 -22.831 1.00 61.72 591 HIS A O 1
ATOM 4800 N N . PRO A 1 592 ? 38.650 4.125 -22.989 1.00 61.41 592 PRO A N 1
ATOM 4801 C CA . PRO A 1 592 ? 37.888 3.512 -24.078 1.00 61.41 592 PRO A CA 1
ATOM 4802 C C . PRO A 1 592 ? 36.543 2.958 -23.577 1.00 61.41 592 PRO A C 1
ATOM 4804 O O . PRO A 1 592 ? 35.533 3.096 -24.258 1.00 61.41 592 PRO A O 1
ATOM 4807 N N . ASP A 1 593 ? 36.515 2.434 -22.349 1.00 58.91 593 ASP A N 1
ATOM 4808 C CA . ASP A 1 593 ? 35.389 1.696 -21.755 1.00 58.91 593 ASP A CA 1
ATOM 4809 C C . ASP A 1 593 ? 34.398 2.618 -21.009 1.00 58.91 593 ASP A C 1
ATOM 4811 O O . ASP A 1 593 ? 33.900 2.308 -19.930 1.00 58.91 593 ASP A O 1
ATOM 4815 N N . SER A 1 594 ? 34.178 3.831 -21.519 1.00 50.69 594 SER A N 1
ATOM 4816 C CA . SER A 1 594 ? 33.251 4.817 -20.929 1.00 50.69 594 SER A CA 1
ATOM 4817 C C . SER A 1 594 ? 32.360 5.467 -21.989 1.00 50.69 594 SER A C 1
ATOM 4819 O O . SER A 1 594 ? 32.055 6.659 -21.918 1.00 50.69 594 SER A O 1
ATOM 4821 N N . ILE A 1 595 ? 31.991 4.670 -22.995 1.00 50.16 595 ILE A N 1
ATOM 4822 C CA . ILE A 1 595 ? 31.012 4.991 -24.035 1.00 50.16 595 ILE A CA 1
ATOM 4823 C C . ILE A 1 595 ? 30.083 3.775 -24.198 1.00 50.16 595 ILE A C 1
ATOM 4825 O O . ILE A 1 595 ? 30.198 3.013 -25.156 1.00 50.16 595 ILE A O 1
ATOM 4829 N N . GLU A 1 596 ? 29.186 3.623 -23.224 1.00 39.94 596 GLU A N 1
ATOM 4830 C CA . GLU A 1 596 ? 27.873 2.971 -23.347 1.00 39.94 596 GLU A CA 1
ATOM 4831 C C . GLU A 1 596 ? 26.800 4.026 -23.023 1.00 39.94 596 GLU A C 1
ATOM 4833 O O . GLU A 1 596 ? 27.055 4.840 -22.101 1.00 39.94 596 GLU A O 1
#

Sequence (596 aa):
MFSSDRDQLPTQDDIGEHISSLHIEDLSYGDDEDFNSLVEKLKLNNELQKLISDEKMRSETHKSNYQQLKTQFMKILHESKLQNAKLAKLEDENDSLEKVLIASKEDNHRMKLDYETRIEELTNQVPTEGQLLALEHRVKSSSDTMWMSRIHETVDDLEASKLTVQQLIKENLCLRQIHTHSVKDHEREMEEITLNFQGKIKHLEKTVQNLEESERPVIAALESEVIKQGLKNSKLQEQIRFLISNLEESEEKRKNSENSLSLLKYKSAEEAAKNNAIISKLKAEKASLEKSISSNEEEMKKLKSEGLGLRQQLDVSQAASNEVEDKIRESMRSIKDENEKIKLEFAKEKTSLSCEKDFISKQLEDLKVKYEKLGASKCILEQEAEGLRHSLDIKTAEDKTERAETIACLEVKNSEMEMKIRTLAQMNASLKLEKDSSDAEVLRRLEERELMIKDISSLSKDIVYLQAELDRLHAKESHLVNQLVLKEQENNELKKDMFSYEDQSQKCHNYSKLIKKLRARLEESNNKLEALQRLGGDEEPAFHLQITSQTSPSHTSSTQKSEDEPYKRLKLRYQDLKTRHKKFSKLLKTHPDSIE

Secondary structure (DSSP, 8-state):
----------------------------S--THHHHHHHHHHHHHHHHHHHHHHHHHHHHHHHHHHHHHHHHHHHHHHHHHHHHHHHHHHHHHHHHHHHHHHHHHHHHHHHHHHHHHHHHHHHHHSPPHHHHHHHHHHHHHHHHHHHHHHHHHHHHHHHHHHHHHHHHHHHHHHHHHHHHHHHHHHHHHHHHHHHHHHHHHHHHHHHHHHHHHHHHHHHHHHHHHHHHHHHHHHHHHHHHHHHHHHHHHHHHHHHHHHHHHHHHHHHHHHHHHHHHHHHHHHHHHHHHHHHHHHHHHHHHHHHHHHHHHHHHHHHHHHHHHHHHHHHHHHHTTTTTSGGGT-SS-TTSSSSSSSSSSSSSTTSSGGGGS-------------------------S--STTHHHHHHHHHHHHHHHHHHHHHHHHHHHHHHHHHHHHHHHHHHHHHHHHHHHHHHHHHHHHHHHHHHHHHHHHHHHHHHHHHHHHHHHHHHHHHHHHHHHHHHHHHHHHHHHHHHHHHHHHHHHHHHHHHHHHHTT---------------------------THHHHHHHHHHHHHHHHHHHHHHHHHHH-SS---

Organism: Lepeophtheirus salmonis (NCBI:txid72036)